Protein AF-0000000080938744 (afdb_homodimer)

Sequence (476 aa):
MDAPEHRPKSSVIVAEGIPLVDLSPINYQIEDSIPVSCIQGLVKEIGSACKEWGFFQVINHKVPLDKRQRIEEAARNYFTHNTSNIRLNHYPPCPYPHLALGLGHHKDTGVLTVLAQDEVGGLEVRRKSDGEWIRVKPIFNSFIINVGDMIQVWSNDAYESVEHRVVVNSERDRFSIPFFLKPALYTDVMPFEELLGDENPPKYRSLNWGKFRTARMRSNFAKSNVENLQIYHFKFPKMDAPEHRPKSSVIVAEGIPLVDLSPINYQIEDSIPVSCIQGLVKEIGSACKEWGFFQVINHKVPLDKRQRIEEAARNYFTHNTSNIRLNHYPPCPYPHLALGLGHHKDTGVLTVLAQDEVGGLEVRRKSDGEWIRVKPIFNSFIINVGDMIQVWSNDAYESVEHRVVVNSERDRFSIPFFLKPALYTDVMPFEELLGDENPPKYRSLNWGKFRTARMRSNFAKSNVENLQIYHFKFPK

pLDDT: mean 83.53, std 17.15, range [20.97, 98.06]

Foldseek 3Di:
DPDDPPDPPPPPPPPPPAAEAEPCLPQVDDVVDRPPVVVVVRVVSVVVNCVPPVDHHYPPPPPDPVVVVVVVVVCVVPDPQFPKDKDKDKADADQDQVPFFSWDKDWAAFAKKKKDWDQQFFKWWQDDPPRDTDTDHDDPPDIDMFGHDLNCFQQLNPDDTTIMTGTHHNHDMIIMMMIGHHGHQADKGHHDPVNDDPVRHTFFDIDGRNVLVVQQVVVVPDPDPDDRRDRNVGTDDD/DPDDPPDPPPPPPPPPPAAEAEPCLPQVDDVVDRPPVVVVVRVVSVVVNCVPPVDHHYPPPPPDPVVVVVVVVVCVVVDPQFPKDKDKDKADADQDQVPFFSWDKDWAAFAKKKKDWDQPFFKWWQDDPPRDTDTDHDDPPDIDMFGHPLNCFQQLNPDDTTIMTGTHHNHDMIIMMMIGHHGHQADKGHHDPVNDDPVRHTFFDIDGRNVLVVQQVVVVPDPDPDDRDDRNVGTDDD

Nearest PDB structures (foldseek):
  6tto-assembly1_A  TM=7.230E-01  e=5.290E-15  Datura metel
  7ekd-assembly1_A  TM=7.347E-01  e=8.996E-15  Oryza sativa Japonica Group
  4xae-assembly2_B  TM=6.138E-01  e=4.432E-15  Arabidopsis thaliana
  8cv8-assembly1_A  TM=5.842E-01  e=3.713E-15  Atropa belladonna
  4xae-assembly1_A  TM=6.213E-01  e=1.722E-14  Arabidopsis thaliana

InterPro domains:
  IPR005123 Oxoglutarate/iron-dependent dioxygenase domain [PS51471] (80-183)
  IPR026992 Non-haem dioxygenase, N-terminal domain [PF14226] (18-80)
  IPR027443 Isopenicillin N synthase-like superfamily [G3DSA:2.60.120.330] (1-80)
  IPR027443 Isopenicillin N synthase-like superfamily [G3DSA:2.60.120.330] (81-234)
  IPR044861 Isopenicillin N synthase-like, Fe(2+) 2OG dioxygenase domain [PF03171] (84-183)

Structure (mmCIF, N/CA/C/O backbone):
data_AF-0000000080938744-model_v1
#
loop_
_entity.id
_entity.type
_entity.pdbx_description
1 polymer 'Fe2OG dioxygenase domain-containing protein'
#
loop_
_atom_site.group_PDB
_atom_site.id
_atom_site.type_symbol
_atom_site.label_atom_id
_atom_site.label_alt_id
_atom_site.label_comp_id
_atom_site.label_asym_id
_atom_site.label_entity_id
_atom_site.label_seq_id
_atom_site.pdbx_PDB_ins_code
_atom_site.Cartn_x
_atom_site.Cartn_y
_atom_site.Cartn_z
_atom_site.occupancy
_atom_site.B_iso_or_equiv
_atom_site.auth_seq_id
_atom_site.auth_comp_id
_atom_site.auth_asym_id
_atom_site.auth_atom_id
_atom_site.pdbx_PDB_model_num
ATOM 1 N N . MET A 1 1 ? -16.391 -15.242 23.062 1 21.06 1 MET A N 1
ATOM 2 C CA . MET A 1 1 ? -17.594 -15.062 22.281 1 21.06 1 MET A CA 1
ATOM 3 C C . MET A 1 1 ? -17.594 -13.703 21.578 1 21.06 1 MET A C 1
ATOM 5 O O . MET A 1 1 ? -18.047 -12.711 22.156 1 21.06 1 MET A O 1
ATOM 9 N N . ASP A 1 2 ? -16.516 -13.305 20.938 1 23.27 2 ASP A N 1
ATOM 10 C CA . ASP A 1 2 ? -16.125 -11.953 20.562 1 23.27 2 ASP A CA 1
ATOM 11 C C . ASP A 1 2 ? -17.094 -11.367 19.547 1 23.27 2 ASP A C 1
ATOM 13 O O . ASP A 1 2 ? -17.5 -12.055 18.594 1 23.27 2 ASP A O 1
ATOM 17 N N . ALA A 1 3 ? -17.906 -10.367 19.906 1 29.78 3 ALA A N 1
ATOM 18 C CA . ALA A 1 3 ? -19.094 -9.727 19.328 1 29.78 3 ALA A CA 1
ATOM 19 C C . ALA A 1 3 ? -18.844 -9.344 17.875 1 29.78 3 ALA A C 1
ATOM 21 O O . ALA A 1 3 ? -17.766 -8.844 17.531 1 29.78 3 ALA A O 1
ATOM 22 N N . PRO A 1 4 ? -19.766 -9.82 16.969 1 33.78 4 PRO A N 1
ATOM 23 C CA . PRO A 1 4 ? -19.812 -9.547 15.523 1 33.78 4 PRO A CA 1
ATOM 24 C C . PRO A 1 4 ? -19.688 -8.062 15.195 1 33.78 4 PRO A C 1
ATOM 26 O O . PRO A 1 4 ? -20.406 -7.242 15.758 1 33.78 4 PRO A O 1
ATOM 29 N N . GLU A 1 5 ? -18.625 -7.496 15.25 1 36.03 5 GLU A N 1
ATOM 30 C CA . GLU A 1 5 ? -18.672 -6.094 14.859 1 36.03 5 GLU A CA 1
ATOM 31 C C . GLU A 1 5 ? -19.656 -5.871 13.711 1 36.03 5 GLU A C 1
ATOM 33 O O . GLU A 1 5 ? -19.5 -6.465 12.641 1 36.03 5 GLU A O 1
ATOM 38 N N . HIS A 1 6 ? -21.016 -5.809 14.039 1 34.16 6 HIS A N 1
ATOM 39 C CA . HIS A 1 6 ? -22.188 -5.539 13.219 1 34.16 6 HIS A CA 1
ATOM 40 C C . HIS A 1 6 ? -21.891 -4.469 12.172 1 34.16 6 HIS A C 1
ATOM 42 O O . HIS A 1 6 ? -20.969 -3.672 12.336 1 34.16 6 HIS A O 1
ATOM 48 N N . ARG A 1 7 ? -22.594 -4.57 10.977 1 40.66 7 ARG A N 1
ATOM 49 C CA . ARG A 1 7 ? -22.688 -3.457 10.039 1 40.66 7 ARG A CA 1
ATOM 50 C C . ARG A 1 7 ? -22.844 -2.131 10.773 1 40.66 7 ARG A C 1
ATOM 52 O O . ARG A 1 7 ? -23.672 -2.002 11.672 1 40.66 7 ARG A O 1
ATOM 59 N N . PRO A 1 8 ? -21.797 -1.317 10.773 1 42.25 8 PRO A N 1
ATOM 60 C CA . PRO A 1 8 ? -22.125 -0.069 11.469 1 42.25 8 PRO A CA 1
ATOM 61 C C . PRO A 1 8 ? -23.578 0.345 11.281 1 42.25 8 PRO A C 1
ATOM 63 O O . PRO A 1 8 ? -24.172 0.053 10.242 1 42.25 8 PRO A O 1
ATOM 66 N N . LYS A 1 9 ? -24.469 0.345 12.25 1 39.38 9 LYS A N 1
ATOM 67 C CA . LYS A 1 9 ? -25.797 0.918 12.219 1 39.38 9 LYS A CA 1
ATOM 68 C C . LYS A 1 9 ? -25.875 2.113 11.273 1 39.38 9 LYS A C 1
ATOM 70 O O . LYS A 1 9 ? -24.859 2.791 11.047 1 39.38 9 LYS A O 1
ATOM 75 N N . SER A 1 10 ? -27.031 2.234 10.383 1 39.25 10 SER A N 1
ATOM 76 C CA . SER A 1 10 ? -27.547 3.18 9.406 1 39.25 10 SER A CA 1
ATOM 77 C C . SER A 1 10 ? -27.234 4.617 9.797 1 39.25 10 SER A C 1
ATOM 79 O O . SER A 1 10 ? -27.5 5.551 9.031 1 39.25 10 SER A O 1
ATOM 81 N N . SER A 1 11 ? -27.125 4.902 11.102 1 40.38 11 SER A N 1
ATOM 82 C CA . SER A 1 11 ? -27.266 6.348 11.25 1 40.38 11 SER A CA 1
ATOM 83 C C . SER A 1 11 ? -25.969 7.062 10.906 1 40.38 11 SER A C 1
ATOM 85 O O . SER A 1 11 ? -25.203 7.441 11.805 1 40.38 11 SER A O 1
ATOM 87 N N . VAL A 1 12 ? -25.219 6.539 9.961 1 47.81 12 VAL A N 1
ATOM 88 C CA . VAL A 1 12 ? -24.094 7.359 9.523 1 47.81 12 VAL A CA 1
ATOM 89 C C . VAL A 1 12 ? -24.578 8.781 9.242 1 47.81 12 VAL A C 1
ATOM 91 O O . VAL A 1 12 ? -25.453 9 8.398 1 47.81 12 VAL A O 1
ATOM 94 N N . ILE A 1 13 ? -24.516 9.633 10.227 1 49.62 13 ILE A N 1
ATOM 95 C CA . ILE A 1 13 ? -24.75 11.062 10.023 1 49.62 13 ILE A CA 1
ATOM 96 C C . ILE A 1 13 ? -23.891 11.562 8.859 1 49.62 13 ILE A C 1
ATOM 98 O O . ILE A 1 13 ? -22.688 11.328 8.828 1 49.62 13 ILE A O 1
ATOM 102 N N . VAL A 1 14 ? -24.344 11.641 7.738 1 48.62 14 VAL A N 1
ATOM 103 C CA . VAL A 1 14 ? -23.797 12.297 6.555 1 48.62 14 VAL A CA 1
ATOM 104 C C . VAL A 1 14 ? -23.203 13.656 6.941 1 48.62 14 VAL A C 1
ATOM 106 O O . VAL A 1 14 ? -23.891 14.469 7.574 1 48.62 14 VAL A O 1
ATOM 109 N N . ALA A 1 15 ? -21.938 14 6.398 1 58.47 15 ALA A N 1
ATOM 110 C CA . ALA A 1 15 ? -20.984 15.047 6.031 1 58.47 15 ALA A CA 1
ATOM 111 C C . ALA A 1 15 ? -21.125 16.25 6.957 1 58.47 15 ALA A C 1
ATOM 113 O O . ALA A 1 15 ? -21.094 17.406 6.504 1 58.47 15 ALA A O 1
ATOM 114 N N . GLU A 1 16 ? -21.609 16.141 8.117 1 66.31 16 GLU A N 1
ATOM 115 C CA . GLU A 1 16 ? -21.75 17.312 8.977 1 66.31 16 GLU A CA 1
ATOM 116 C C . GLU A 1 16 ? -20.391 17.719 9.555 1 66.31 16 GLU A C 1
ATOM 118 O O . GLU A 1 16 ? -19.719 16.922 10.211 1 66.31 16 GLU A O 1
ATOM 123 N N . GLY A 1 17 ? -19.812 18.938 8.969 1 85.56 17 GLY A N 1
ATOM 124 C CA . GLY A 1 17 ? -18.844 19.719 9.719 1 85.56 17 GLY A CA 1
ATOM 125 C C . GLY A 1 17 ? -17.422 19.516 9.242 1 85.56 17 GLY A C 1
ATOM 126 O O . GLY A 1 17 ? -16.5 20.188 9.719 1 85.56 17 GLY A O 1
ATOM 127 N N . ILE A 1 18 ? -17.234 18.531 8.203 1 93.38 18 ILE A N 1
ATOM 128 C CA . ILE A 1 18 ? -15.875 18.375 7.703 1 93.38 18 ILE A CA 1
ATOM 129 C C . ILE A 1 18 ? -15.461 19.656 6.961 1 93.38 18 ILE A C 1
ATOM 131 O O . ILE A 1 18 ? -16.156 20.109 6.051 1 93.38 18 ILE A O 1
ATOM 135 N N . PRO A 1 19 ? -14.344 20.125 7.324 1 95.81 19 PRO A N 1
ATOM 136 C CA . PRO A 1 19 ? -13.938 21.391 6.711 1 95.81 19 PRO A CA 1
ATOM 137 C C . PRO A 1 19 ? -13.641 21.25 5.219 1 95.81 19 PRO A C 1
ATOM 139 O O . PRO A 1 19 ? -13.086 20.234 4.789 1 95.81 19 PRO A O 1
ATOM 142 N N . LEU A 1 20 ? -14.102 22.188 4.492 1 96.38 20 LEU A N 1
ATOM 143 C CA . LEU A 1 20 ? -13.75 22.391 3.09 1 96.38 20 LEU A CA 1
ATOM 144 C C . LEU A 1 20 ? -12.898 23.641 2.918 1 96.38 20 LEU A C 1
ATOM 146 O O . LEU A 1 20 ? -13.375 24.75 3.141 1 96.38 20 LEU A O 1
ATOM 150 N N . VAL A 1 21 ? -11.672 23.5 2.543 1 96.56 21 VAL A N 1
ATOM 151 C CA . VAL A 1 21 ? -10.727 24.609 2.451 1 96.56 21 VAL A CA 1
ATOM 152 C C . VAL A 1 21 ? -10.547 25.016 0.991 1 96.56 21 VAL A C 1
ATOM 154 O O . VAL A 1 21 ? -10.328 24.156 0.126 1 96.56 21 VAL A O 1
ATOM 157 N N . ASP A 1 22 ? -10.648 26.266 0.728 1 95.44 22 ASP A N 1
ATOM 158 C CA . ASP A 1 22 ? -10.445 26.828 -0.6 1 95.44 22 ASP A CA 1
ATOM 159 C C . ASP A 1 22 ? -9.016 27.344 -0.76 1 95.44 22 ASP A C 1
ATOM 161 O O . ASP A 1 22 ? -8.617 28.297 -0.095 1 95.44 22 ASP A O 1
ATOM 165 N N . LEU A 1 23 ? -8.258 26.781 -1.679 1 94.38 23 LEU A N 1
ATOM 166 C CA . LEU A 1 23 ? -6.855 27.141 -1.84 1 94.38 23 LEU A CA 1
ATOM 167 C C . LEU A 1 23 ? -6.703 28.281 -2.846 1 94.38 23 LEU A C 1
ATOM 169 O O . LEU A 1 23 ? -5.582 28.672 -3.178 1 94.38 23 LEU A O 1
ATOM 173 N N . SER A 1 24 ? -7.691 28.906 -3.344 1 90.62 24 SER A N 1
ATOM 174 C CA . SER A 1 24 ? -7.664 29.969 -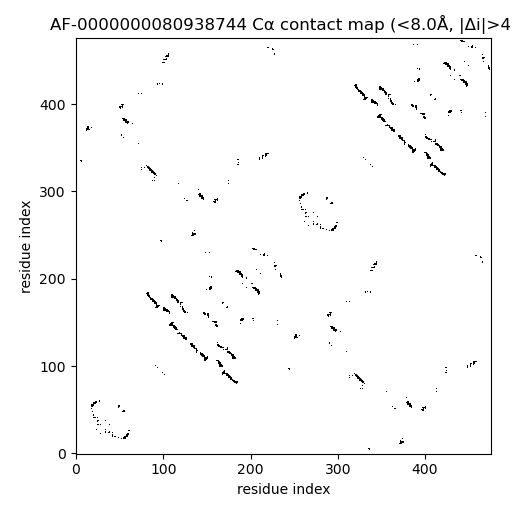4.348 1 90.62 24 SER A CA 1
ATOM 175 C C . SER A 1 24 ? -6.766 31.125 -3.914 1 90.62 24 SER A C 1
ATOM 177 O O . SER A 1 24 ? -6.078 31.719 -4.742 1 90.62 24 SER A O 1
ATOM 179 N N . PRO A 1 25 ? -6.754 31.438 -2.592 1 86.88 25 PRO A N 1
ATOM 180 C CA . PRO A 1 25 ? -5.922 32.562 -2.188 1 86.88 25 PRO A CA 1
ATOM 181 C C . PRO A 1 25 ? -4.438 32.344 -2.469 1 86.88 25 PRO A C 1
ATOM 183 O O . PRO A 1 25 ? -3.689 33.312 -2.643 1 86.88 25 PRO A O 1
ATOM 186 N N . ILE A 1 26 ? -3.996 31.109 -2.615 1 86.56 26 ILE A N 1
ATOM 187 C CA . ILE A 1 26 ? -2.568 30.875 -2.814 1 86.56 26 ILE A CA 1
ATOM 188 C C . ILE A 1 26 ? -2.318 30.391 -4.242 1 86.56 26 ILE A C 1
ATOM 190 O O . ILE A 1 26 ? -1.188 30.438 -4.73 1 86.56 26 ILE A O 1
ATOM 194 N N . ASN A 1 27 ? -3.246 29.891 -4.922 1 85.06 27 ASN A N 1
ATOM 195 C CA . ASN A 1 27 ? -3.018 29.281 -6.223 1 85.06 27 ASN A CA 1
ATOM 196 C C . ASN A 1 27 ? -3.41 30.203 -7.367 1 85.06 27 ASN A C 1
ATOM 198 O O . ASN A 1 27 ? -2.951 30.047 -8.5 1 85.06 27 ASN A O 1
ATOM 202 N N . TYR A 1 28 ? -4.254 31.094 -7.238 1 74.12 28 TYR A N 1
ATOM 203 C CA . TYR A 1 28 ? -4.734 31.875 -8.367 1 74.12 28 TYR A CA 1
ATOM 204 C C . TYR A 1 28 ? -4.477 33.375 -8.156 1 74.12 28 TYR A C 1
ATOM 206 O O . TYR A 1 28 ? -4.949 34.219 -8.93 1 74.12 28 TYR A O 1
ATOM 214 N N . GLN A 1 29 ? -3.842 33.656 -7.051 1 66.94 29 GLN A N 1
ATOM 215 C CA . GLN A 1 29 ? -3.543 35.094 -6.918 1 66.94 29 GLN A CA 1
ATOM 216 C C . GLN A 1 29 ? -2.182 35.406 -7.52 1 66.94 29 GLN A C 1
ATOM 218 O O . GLN A 1 29 ? -1.308 34.562 -7.609 1 66.94 29 GLN A O 1
ATOM 223 N N . ILE A 1 30 ? -2.148 36.438 -8.266 1 61.72 30 ILE A N 1
ATOM 224 C CA . ILE A 1 30 ? -0.925 36.969 -8.859 1 61.72 30 ILE A CA 1
ATOM 225 C C . ILE A 1 30 ? 0.143 37.125 -7.777 1 61.72 30 ILE A C 1
ATOM 227 O O . ILE A 1 30 ? -0.128 37.656 -6.695 1 61.72 30 ILE A O 1
ATOM 231 N N . GLU A 1 31 ? 1.217 36.188 -7.871 1 60.75 31 GLU A N 1
ATOM 232 C CA . GLU A 1 31 ? 2.328 36.062 -6.93 1 60.75 31 GLU A CA 1
ATOM 233 C C . GLU A 1 31 ? 2.566 37.375 -6.176 1 60.75 31 GLU A C 1
ATOM 235 O O . GLU A 1 31 ? 2.746 37.344 -4.953 1 60.75 31 GLU A O 1
ATOM 240 N N . ASP A 1 32 ? 2.643 38.406 -6.879 1 60.41 32 ASP A N 1
ATOM 241 C CA . ASP A 1 32 ? 3.123 39.656 -6.305 1 60.41 32 ASP A CA 1
ATOM 242 C C . ASP A 1 32 ? 2.037 40.312 -5.469 1 60.41 32 ASP A C 1
ATOM 244 O O . ASP A 1 32 ? 2.301 41.312 -4.777 1 60.41 32 ASP A O 1
ATOM 248 N N . SER A 1 33 ? 0.861 39.781 -5.531 1 64.5 33 SER A N 1
ATOM 249 C CA . SER A 1 33 ? -0.155 40.625 -4.934 1 64.5 33 SER A CA 1
ATOM 250 C C . SER A 1 33 ? -1.014 39.875 -3.936 1 64.5 33 SER A C 1
ATOM 252 O O . SER A 1 33 ? -2.154 40.25 -3.666 1 64.5 33 SER A O 1
ATOM 254 N N . ILE A 1 34 ? -0.439 38.781 -3.363 1 69.25 34 ILE A N 1
ATOM 255 C CA . ILE A 1 34 ? -1.329 38.094 -2.416 1 69.25 34 ILE A CA 1
ATOM 256 C C . ILE A 1 34 ? -1.275 38.812 -1.068 1 69.25 34 ILE A C 1
ATOM 258 O O . ILE A 1 34 ? -0.211 38.906 -0.453 1 69.25 34 ILE A O 1
ATOM 262 N N . PRO A 1 35 ? -2.385 39.469 -0.707 1 77.06 35 PRO A N 1
ATOM 263 C CA . PRO A 1 35 ? -2.371 40.062 0.627 1 77.06 35 PRO A CA 1
ATOM 264 C C . PRO A 1 35 ? -2.004 39.062 1.724 1 77.06 35 PRO A C 1
ATOM 266 O O . PRO A 1 35 ? -2.48 37.938 1.714 1 77.06 35 PRO A O 1
ATOM 269 N N . VAL A 1 36 ? -1.143 39.406 2.471 1 80.56 36 VAL A N 1
ATOM 270 C CA . VAL A 1 36 ? -0.646 38.625 3.586 1 80.56 36 VAL A CA 1
ATOM 271 C C . VAL A 1 36 ? -1.816 38.156 4.457 1 80.56 36 VAL A C 1
ATOM 273 O O . VAL A 1 36 ? -1.812 37.062 4.984 1 80.56 36 VAL A O 1
ATOM 276 N N . SER A 1 37 ? -2.779 38.969 4.539 1 80.62 37 SER A N 1
ATOM 277 C CA . SER A 1 37 ? -3.932 38.656 5.379 1 80.62 37 SER A CA 1
ATOM 278 C C . SER A 1 37 ? -4.691 37.469 4.848 1 80.62 37 SER A C 1
ATOM 280 O O . SER A 1 37 ? -5.191 36.625 5.625 1 80.62 37 SER A O 1
ATOM 282 N N . CYS A 1 38 ? -4.754 37.375 3.555 1 80.81 38 CYS A N 1
ATOM 283 C CA . CYS A 1 38 ? -5.449 36.25 2.949 1 80.81 38 CYS A CA 1
ATOM 284 C C . CYS A 1 38 ? -4.715 34.938 3.236 1 80.81 38 CYS A C 1
ATOM 286 O O . CYS A 1 38 ? -5.344 33.906 3.531 1 80.81 38 CYS A O 1
ATOM 288 N N . ILE A 1 39 ? -3.529 35 3.25 1 86.94 39 ILE A N 1
ATOM 289 C CA . ILE A 1 39 ? -2.719 33.844 3.506 1 86.94 39 ILE A CA 1
ATOM 290 C C . ILE A 1 39 ? -2.842 33.438 4.973 1 86.94 39 ILE A C 1
ATOM 292 O O . ILE A 1 39 ? -2.969 32.25 5.289 1 86.94 39 ILE A O 1
ATOM 296 N N . GLN A 1 40 ? -2.854 34.406 5.801 1 90.31 40 GLN A N 1
ATOM 297 C CA . GLN A 1 40 ? -2.961 34.125 7.23 1 90.31 40 GLN A CA 1
ATOM 298 C C . GLN A 1 40 ? -4.301 33.5 7.57 1 90.31 40 GLN A C 1
ATOM 300 O O . GLN A 1 40 ? -4.359 32.562 8.398 1 90.31 40 GLN A O 1
ATOM 305 N N . GLY A 1 41 ? -5.348 34 6.945 1 92 41 GLY A N 1
ATOM 306 C CA . GLY A 1 41 ? -6.652 33.375 7.141 1 92 41 GLY A CA 1
ATOM 307 C C . GLY A 1 41 ? -6.703 31.938 6.699 1 92 41 GLY A C 1
ATOM 308 O O . GLY A 1 41 ? -7.262 31.094 7.398 1 92 41 GLY A O 1
ATOM 309 N N . LEU A 1 42 ? -6.09 31.703 5.594 1 93 42 LEU A N 1
ATOM 310 C CA . LEU A 1 42 ? -6.051 30.359 5.059 1 93 42 LEU A CA 1
ATOM 311 C C . LEU A 1 42 ? -5.254 29.438 5.977 1 93 42 LEU A C 1
ATOM 313 O O . LEU A 1 42 ? -5.684 28.312 6.258 1 93 42 LEU A O 1
ATOM 317 N N . VAL A 1 43 ? -4.148 29.891 6.422 1 93.81 43 VAL A N 1
ATOM 318 C CA . VAL A 1 43 ? -3.293 29.109 7.32 1 93.81 43 VAL A CA 1
ATOM 319 C C . VAL A 1 43 ? -4.055 28.781 8.594 1 93.81 43 VAL A C 1
ATOM 321 O O . VAL A 1 43 ? -3.986 27.656 9.094 1 93.81 43 VAL A O 1
ATOM 324 N N . LYS A 1 44 ? -4.746 29.766 9.078 1 95.5 44 LYS A N 1
ATOM 325 C CA . LYS A 1 44 ? -5.543 29.547 10.289 1 95.5 44 LYS A CA 1
ATOM 326 C C . LYS A 1 44 ? -6.645 28.516 10.047 1 95.5 44 LYS A C 1
ATOM 328 O O . LYS A 1 44 ? -6.91 27.672 10.898 1 95.5 44 LYS A O 1
ATOM 333 N N . GLU A 1 45 ? -7.238 28.609 8.93 1 95.88 45 GLU A N 1
ATOM 334 C CA . GLU A 1 45 ? -8.297 27.672 8.57 1 95.88 45 GLU A CA 1
ATOM 335 C C . GLU A 1 45 ? -7.758 26.25 8.5 1 95.88 45 GLU A C 1
ATOM 337 O O . GLU A 1 45 ? -8.367 25.328 9.047 1 95.88 45 GLU A O 1
ATOM 342 N N . ILE A 1 46 ? -6.664 26.078 7.871 1 96.38 46 ILE A N 1
ATOM 343 C CA . ILE A 1 46 ? -6.027 24.766 7.75 1 96.38 46 ILE A CA 1
ATOM 344 C C . ILE A 1 46 ? -5.617 24.266 9.133 1 96.38 46 ILE A C 1
ATOM 346 O O . ILE A 1 46 ? -5.848 23.094 9.461 1 96.38 46 ILE A O 1
ATOM 350 N N . GLY A 1 47 ? -5.02 25.141 9.891 1 96.81 47 GLY A N 1
ATOM 351 C CA . GLY A 1 47 ? -4.652 24.797 11.258 1 96.81 47 GLY A CA 1
ATOM 352 C C . GLY A 1 47 ? -5.824 24.297 12.078 1 96.81 47 GLY A C 1
ATOM 353 O O . GLY A 1 47 ? -5.715 23.297 12.797 1 96.81 47 GLY A O 1
ATOM 354 N N . SER A 1 48 ? -6.918 25 11.992 1 96.5 48 SER A N 1
ATOM 355 C CA . SER A 1 48 ? -8.117 24.625 12.727 1 96.5 48 SER A CA 1
ATOM 356 C C . SER A 1 48 ? -8.648 23.266 12.25 1 96.5 48 SER A C 1
ATOM 358 O O . SER A 1 48 ? -9.062 22.438 13.062 1 96.5 48 SER A O 1
ATOM 360 N N . ALA A 1 49 ? -8.664 23.062 10.961 1 96.31 49 ALA A N 1
ATOM 361 C CA . ALA A 1 49 ? -9.109 21.797 10.406 1 96.31 49 ALA A CA 1
ATOM 362 C C . ALA A 1 49 ? -8.242 20.641 10.906 1 96.31 49 ALA A C 1
ATOM 364 O O . ALA A 1 49 ? -8.766 19.578 11.273 1 96.31 49 ALA A O 1
ATOM 365 N N . CYS A 1 50 ? -6.945 20.828 10.93 1 96.81 50 CYS A N 1
ATOM 366 C CA . CYS A 1 50 ? -6.02 19.828 11.422 1 96.81 50 CYS A CA 1
ATOM 367 C C . CYS A 1 50 ? -6.262 19.547 12.906 1 96.81 50 CYS A C 1
ATOM 369 O O . CYS A 1 50 ? -6.242 18.391 13.336 1 96.81 50 CYS A O 1
ATOM 371 N N . LYS A 1 51 ? -6.469 20.594 13.609 1 96.19 51 LYS A N 1
ATOM 372 C CA . LYS A 1 51 ? -6.625 20.469 15.055 1 96.19 51 LYS A CA 1
ATOM 373 C C . LYS A 1 51 ? -7.941 19.781 15.406 1 96.19 51 LYS A C 1
ATOM 375 O O . LYS A 1 51 ? -7.973 18.875 16.234 1 96.19 51 LYS A O 1
ATOM 380 N N . GLU A 1 52 ? -8.984 20.156 14.812 1 94.62 52 GLU A N 1
ATOM 381 C CA . GLU A 1 52 ? -10.32 19.719 15.195 1 94.62 52 GLU A CA 1
ATOM 382 C C . GLU A 1 52 ? -10.656 18.359 14.578 1 94.62 52 GLU A C 1
ATOM 384 O O . GLU A 1 52 ? -11.32 17.531 15.211 1 94.62 52 GLU A O 1
ATOM 389 N N . TRP A 1 53 ? -10.156 18.141 13.352 1 94.38 53 TRP A N 1
ATOM 390 C CA . TRP A 1 53 ? -10.586 16.953 12.625 1 94.38 53 TRP A CA 1
ATOM 391 C C . TRP A 1 53 ? -9.391 16.078 12.273 1 94.38 53 TRP A C 1
ATOM 393 O O . TRP A 1 53 ? -9.5 14.844 12.258 1 94.38 53 TRP A O 1
ATOM 403 N N . GLY A 1 54 ? -8.258 16.656 12.039 1 96.44 54 GLY A N 1
ATOM 404 C CA . GLY A 1 54 ? -7.18 15.922 11.398 1 96.44 54 GLY A CA 1
ATOM 405 C C . GLY A 1 54 ? -7.516 15.469 9.992 1 96.44 54 GLY A C 1
ATOM 406 O O . GLY A 1 54 ? -6.918 14.516 9.477 1 96.44 54 GLY A O 1
ATOM 407 N N . PHE A 1 55 ? -8.453 16.141 9.422 1 96.69 55 PHE A N 1
ATOM 408 C CA . PHE A 1 55 ? -9.078 15.734 8.172 1 96.69 55 PHE A CA 1
ATOM 409 C C . PHE A 1 55 ? -9.82 16.891 7.527 1 96.69 55 PHE A C 1
ATOM 411 O O . PHE A 1 55 ? -10.57 17.609 8.203 1 96.69 55 PHE A O 1
ATOM 418 N N . PHE A 1 56 ? -9.633 17.125 6.227 1 97.38 56 PHE A N 1
ATOM 419 C CA . PHE A 1 56 ? -10.398 18.141 5.512 1 97.38 56 PHE A CA 1
ATOM 420 C C . PHE A 1 56 ? -10.32 17.922 4.008 1 97.38 56 PHE A C 1
ATOM 422 O O . PHE A 1 56 ? -9.516 17.109 3.535 1 97.38 56 PHE A O 1
ATOM 429 N N . GLN A 1 57 ? -11.148 18.594 3.297 1 97.44 57 GLN A N 1
ATOM 430 C CA . GLN A 1 57 ? -11.133 18.578 1.838 1 97.44 57 GLN A CA 1
ATOM 431 C C . GLN A 1 57 ? -10.648 19.906 1.279 1 97.44 57 GLN A C 1
ATOM 433 O O . GLN A 1 57 ? -10.805 20.953 1.92 1 97.44 57 GLN A O 1
ATOM 438 N N . VAL A 1 58 ? -10.008 19.891 0.135 1 97.5 58 VAL A N 1
ATOM 439 C CA . VAL A 1 58 ? -9.492 21.109 -0.465 1 97.5 58 VAL A CA 1
ATOM 440 C C . VAL A 1 58 ? -9.992 21.234 -1.903 1 97.5 58 VAL A C 1
ATOM 442 O O . VAL A 1 58 ? -10.07 20.234 -2.625 1 97.5 58 VAL A O 1
ATOM 445 N N . ILE A 1 59 ? -10.344 22.406 -2.273 1 96.56 59 ILE A N 1
ATOM 446 C CA . ILE A 1 59 ? -10.719 22.719 -3.646 1 96.56 59 ILE A CA 1
ATOM 447 C C . ILE A 1 59 ? -9.797 23.812 -4.195 1 96.56 59 ILE A C 1
ATOM 449 O O . ILE A 1 59 ? -9.008 24.391 -3.449 1 96.56 59 ILE A O 1
ATOM 453 N N . ASN A 1 60 ? -9.852 23.984 -5.496 1 95.38 60 ASN A N 1
ATOM 454 C CA . ASN A 1 60 ? -9.039 24.969 -6.207 1 95.38 60 ASN A CA 1
ATOM 455 C C . ASN A 1 60 ? -7.551 24.703 -6.016 1 95.38 60 ASN A C 1
ATOM 457 O O . ASN A 1 60 ? -6.789 25.625 -5.727 1 95.38 60 ASN A O 1
ATOM 461 N N . HIS A 1 61 ? -7.145 23.453 -6.102 1 94.81 61 HIS A N 1
ATOM 462 C CA . HIS A 1 61 ? -5.781 22.984 -5.875 1 94.81 61 HIS A CA 1
ATOM 463 C C . HIS A 1 61 ? -4.953 23.062 -7.152 1 94.81 61 HIS A C 1
ATOM 465 O O . HIS A 1 61 ? -3.736 22.859 -7.121 1 94.81 61 HIS A O 1
ATOM 471 N N . LYS A 1 62 ? -5.445 23.25 -8.289 1 92.62 62 LYS A N 1
ATOM 472 C CA . LYS A 1 62 ? -4.82 23.547 -9.578 1 92.62 62 LYS A CA 1
ATOM 473 C C . LYS A 1 62 ? -4.41 22.266 -10.297 1 92.62 62 LYS A C 1
ATOM 475 O O . LYS A 1 62 ? -3.871 22.312 -11.406 1 92.62 62 LYS A O 1
ATOM 480 N N . VAL A 1 63 ? -4.598 21.094 -9.75 1 92.25 63 VAL A N 1
ATOM 481 C CA . VAL A 1 63 ? -4.328 19.859 -10.461 1 92.25 63 VAL A CA 1
ATOM 482 C C . VAL A 1 63 ? -5.312 19.703 -11.617 1 92.25 63 VAL A C 1
ATOM 484 O O . VAL A 1 63 ? -6.527 19.797 -11.43 1 92.25 63 VAL A O 1
ATOM 487 N N . PRO A 1 64 ? -4.762 19.469 -12.805 1 94 64 PRO A N 1
ATOM 488 C CA . PRO A 1 64 ? -5.648 19.391 -13.969 1 94 64 PRO A CA 1
ATOM 489 C C . PRO A 1 64 ? -6.672 18.266 -13.867 1 94 64 PRO A C 1
ATOM 491 O O . PRO A 1 64 ? -6.305 17.109 -13.633 1 94 64 PRO A O 1
ATOM 494 N N . LEU A 1 65 ? -7.84 18.656 -14.07 1 93.56 65 LEU A N 1
ATOM 495 C CA . LEU A 1 65 ? -8.969 17.734 -13.938 1 93.56 65 LEU A CA 1
ATOM 496 C C . LEU A 1 65 ? -8.875 16.609 -14.953 1 93.56 65 LEU A C 1
ATOM 498 O O . LEU A 1 65 ? -9.195 15.461 -14.641 1 93.56 65 LEU A O 1
ATOM 502 N N . ASP A 1 66 ? -8.453 16.859 -16.094 1 94 66 ASP A N 1
ATOM 503 C CA . ASP A 1 66 ? -8.406 15.883 -17.172 1 94 66 ASP A CA 1
ATOM 504 C C . ASP A 1 66 ? -7.465 14.734 -16.828 1 94 66 ASP A C 1
ATOM 506 O O . ASP A 1 66 ? -7.711 13.586 -17.203 1 94 66 ASP A O 1
ATOM 510 N N . LYS A 1 67 ? -6.363 15.039 -16.203 1 91.5 67 LYS A N 1
ATOM 511 C CA . LYS A 1 67 ? -5.434 13.992 -15.789 1 91.5 67 LYS A CA 1
ATOM 512 C C . LYS A 1 67 ? -6.078 13.047 -14.781 1 91.5 67 LYS A C 1
ATOM 514 O O . LYS A 1 67 ? -5.945 11.828 -14.898 1 91.5 67 LYS A O 1
ATOM 519 N N . ARG A 1 68 ? -6.758 13.625 -13.883 1 90.94 68 ARG A N 1
ATOM 520 C CA . ARG A 1 68 ? -7.453 12.812 -12.891 1 90.94 68 ARG A CA 1
ATOM 521 C C . ARG A 1 68 ? -8.523 11.938 -13.539 1 90.94 68 ARG A C 1
ATOM 523 O O . ARG A 1 68 ? -8.633 10.758 -13.219 1 90.94 68 ARG A O 1
ATOM 530 N N . GLN A 1 69 ? -9.25 12.469 -14.344 1 91.44 69 GLN A N 1
ATOM 531 C CA . GLN A 1 69 ? -10.328 11.742 -15.008 1 91.44 69 GLN A CA 1
ATOM 532 C C . GLN A 1 69 ? -9.773 10.602 -15.859 1 91.44 69 GLN A C 1
ATOM 534 O O . GLN A 1 69 ? -10.359 9.516 -15.906 1 91.44 69 GLN A O 1
ATOM 539 N N . ARG A 1 70 ? -8.688 10.805 -16.516 1 91.25 70 ARG A N 1
ATOM 540 C CA . ARG A 1 70 ? -8.078 9.773 -17.344 1 91.25 70 ARG A CA 1
ATOM 541 C C . ARG A 1 70 ? -7.617 8.594 -16.484 1 91.25 70 ARG A C 1
ATOM 543 O O . ARG A 1 70 ? -7.789 7.434 -16.875 1 91.25 70 ARG A O 1
ATOM 550 N N . ILE A 1 71 ? -7.016 8.898 -15.391 1 90.5 71 ILE A N 1
ATOM 551 C CA . ILE A 1 71 ? -6.559 7.836 -14.5 1 90.5 71 ILE A CA 1
ATOM 552 C C . ILE A 1 71 ? -7.758 7.031 -13.992 1 90.5 71 ILE A C 1
ATOM 554 O O . ILE A 1 71 ? -7.723 5.797 -13.984 1 90.5 71 ILE A O 1
ATOM 558 N N . GLU A 1 72 ? -8.75 7.766 -13.625 1 87.44 72 GLU A N 1
ATOM 559 C CA . GLU A 1 72 ? -9.961 7.105 -13.125 1 87.44 72 GLU A CA 1
ATOM 560 C C . GLU A 1 72 ? -10.578 6.215 -14.195 1 87.44 72 GLU A C 1
ATOM 562 O O . GLU A 1 72 ? -11 5.094 -13.914 1 87.44 72 GLU A O 1
ATOM 567 N N . GLU A 1 73 ? -10.625 6.695 -15.344 1 87.94 73 GLU A N 1
ATOM 568 C CA . GLU A 1 73 ? -11.18 5.922 -16.453 1 87.94 73 GLU A CA 1
ATOM 569 C C . GLU A 1 73 ? -10.344 4.672 -16.719 1 87.94 73 GLU A C 1
ATOM 571 O O . GLU A 1 73 ? -10.891 3.59 -16.938 1 87.94 73 GLU A O 1
ATOM 576 N N . ALA A 1 74 ? -9.078 4.855 -16.797 1 86.62 74 ALA A N 1
ATOM 577 C CA . ALA A 1 74 ? -8.188 3.717 -17 1 86.62 74 ALA A CA 1
ATOM 578 C C . ALA A 1 74 ? -8.383 2.67 -15.898 1 86.62 74 ALA A C 1
ATOM 580 O O . ALA A 1 74 ? -8.43 1.471 -16.188 1 86.62 74 ALA A O 1
ATOM 581 N N . ALA A 1 75 ? -8.477 3.117 -14.695 1 84.38 75 ALA A N 1
ATOM 582 C CA . ALA A 1 75 ? -8.664 2.223 -13.555 1 84.38 75 ALA A CA 1
ATOM 583 C C . ALA A 1 75 ? -9.961 1.437 -13.68 1 84.38 75 ALA A C 1
ATOM 585 O O . ALA A 1 75 ? -9.992 0.228 -13.43 1 84.38 75 ALA A O 1
ATOM 586 N N . ARG A 1 76 ? -10.977 2.092 -14.047 1 81.69 76 ARG A N 1
ATOM 587 C CA . ARG A 1 76 ? -12.281 1.458 -14.195 1 81.69 76 ARG A CA 1
ATOM 588 C C . ARG A 1 76 ? -12.242 0.355 -15.242 1 81.69 76 ARG A C 1
ATOM 590 O O . ARG A 1 76 ? -12.914 -0.668 -15.102 1 81.69 76 ARG A O 1
ATOM 597 N N . ASN A 1 77 ? -11.516 0.59 -16.219 1 82 77 ASN A N 1
ATOM 598 C CA . ASN A 1 77 ? -11.422 -0.38 -17.312 1 82 77 ASN A CA 1
ATOM 599 C C . ASN A 1 77 ? -10.531 -1.562 -16.938 1 82 77 ASN A C 1
ATOM 601 O O . ASN A 1 77 ? -10.688 -2.658 -17.469 1 82 77 ASN A O 1
ATOM 605 N N . TYR A 1 78 ? -9.734 -1.287 -16.062 1 81.38 78 TYR A N 1
ATOM 606 C CA . TYR A 1 78 ? -8.719 -2.293 -15.766 1 81.38 78 TYR A CA 1
ATOM 607 C C . TYR A 1 78 ? -9.148 -3.166 -14.594 1 81.38 78 TYR A C 1
ATOM 609 O O . TYR A 1 78 ? -9 -4.391 -14.633 1 81.38 78 TYR A O 1
ATOM 617 N N . PHE A 1 79 ? -9.695 -2.533 -13.547 1 77.69 79 PHE A N 1
ATOM 618 C CA . PHE A 1 79 ? -10.023 -3.271 -12.336 1 77.69 79 PHE A CA 1
ATOM 619 C C . PHE A 1 79 ? -11.484 -3.721 -12.359 1 77.69 79 PHE A C 1
ATOM 621 O O . PHE A 1 79 ? -12.391 -2.902 -12.523 1 77.69 79 PHE A O 1
ATOM 628 N N . THR A 1 80 ? -11.727 -5.008 -12.625 1 75.44 80 THR A N 1
ATOM 629 C CA . THR A 1 80 ? -13.109 -5.473 -12.555 1 75.44 80 THR A CA 1
ATOM 630 C C . THR A 1 80 ? -13.242 -6.613 -11.547 1 75.44 80 THR A C 1
ATOM 632 O O . THR A 1 80 ? -12.438 -7.547 -11.547 1 75.44 80 THR A O 1
ATOM 635 N N . HIS A 1 81 ? -14.078 -6.387 -10.578 1 72.88 81 HIS A N 1
ATOM 636 C CA . HIS A 1 81 ? -14.656 -7.406 -9.711 1 72.88 81 HIS A CA 1
ATOM 637 C C . HIS A 1 81 ? -13.633 -7.918 -8.703 1 72.88 81 HIS A C 1
ATOM 639 O O . HIS A 1 81 ? -13.836 -8.969 -8.094 1 72.88 81 HIS A O 1
ATOM 645 N N . ASN A 1 82 ? -12.539 -7.246 -8.5 1 83.75 82 ASN A N 1
ATOM 646 C CA . ASN A 1 82 ? -11.547 -7.707 -7.531 1 83.75 82 ASN A CA 1
ATOM 647 C C . ASN A 1 82 ? -10.961 -6.547 -6.734 1 83.75 82 ASN A C 1
ATOM 649 O O . ASN A 1 82 ? -11.305 -5.387 -6.977 1 83.75 82 ASN A O 1
ATOM 653 N N . THR A 1 83 ? -10.195 -6.844 -5.715 1 87.69 83 THR A N 1
ATOM 654 C CA . THR A 1 83 ? -9.672 -5.832 -4.809 1 87.69 83 THR A CA 1
ATOM 655 C C . THR A 1 83 ? -8.219 -5.5 -5.152 1 87.69 83 THR A C 1
ATOM 657 O O . THR A 1 83 ? -7.449 -5.082 -4.289 1 87.69 83 THR A O 1
ATOM 660 N N . SER A 1 84 ? -7.871 -5.758 -6.391 1 92 84 SER A N 1
ATOM 661 C CA . SER A 1 84 ? -6.504 -5.535 -6.844 1 92 84 SER A CA 1
ATOM 662 C C . SER A 1 84 ? -6.121 -4.062 -6.742 1 92 84 SER A C 1
ATOM 664 O O . SER A 1 84 ? -6.988 -3.193 -6.691 1 92 84 SER A O 1
ATOM 666 N N . ASN A 1 85 ? -4.84 -3.797 -6.676 1 92.88 85 ASN A N 1
ATOM 667 C CA . ASN A 1 85 ? -4.348 -2.424 -6.621 1 92.88 85 ASN A CA 1
ATOM 668 C C . ASN A 1 85 ? -2.932 -2.314 -7.176 1 92.88 85 ASN A C 1
ATOM 670 O O . ASN A 1 85 ? -2.266 -3.328 -7.398 1 92.88 85 ASN A O 1
ATOM 674 N N . ILE A 1 86 ? -2.529 -1.111 -7.473 1 94.31 86 ILE A N 1
ATOM 675 C CA . ILE A 1 86 ? -1.192 -0.779 -7.953 1 94.31 86 ILE A CA 1
ATOM 676 C C . ILE A 1 86 ? -0.525 0.195 -6.984 1 94.31 86 ILE A C 1
ATOM 678 O O . ILE A 1 86 ? -1.193 1.041 -6.387 1 94.31 86 ILE A O 1
ATOM 682 N N . ARG A 1 87 ? 0.71 0.036 -6.824 1 94.38 87 ARG A N 1
ATOM 683 C CA . ARG A 1 87 ? 1.492 0.995 -6.051 1 94.38 87 ARG A CA 1
ATOM 684 C C . ARG A 1 87 ? 2.652 1.545 -6.875 1 94.38 87 ARG A C 1
ATOM 686 O O . ARG A 1 87 ? 3.186 0.854 -7.742 1 94.38 87 ARG A O 1
ATOM 693 N N . LEU A 1 88 ? 2.963 2.738 -6.676 1 93.69 88 LEU A N 1
ATOM 694 C CA . LEU A 1 88 ? 4.227 3.342 -7.082 1 93.69 88 LEU A CA 1
ATOM 695 C C . LEU A 1 88 ? 5.125 3.588 -5.875 1 93.69 88 LEU A C 1
ATOM 697 O O . LEU A 1 88 ? 4.832 4.449 -5.043 1 93.69 88 LEU A O 1
ATOM 701 N N . ASN A 1 89 ? 6.191 2.854 -5.848 1 92.81 89 ASN A N 1
ATOM 702 C CA . ASN A 1 89 ? 7.051 2.922 -4.672 1 92.81 89 ASN A CA 1
ATOM 703 C C . ASN A 1 89 ? 8.344 3.674 -4.973 1 92.81 89 ASN A C 1
ATOM 705 O O . ASN A 1 89 ? 8.914 3.531 -6.055 1 92.81 89 ASN A O 1
ATOM 709 N N . HIS A 1 90 ? 8.766 4.367 -4.023 1 91.12 90 HIS A N 1
ATOM 710 C CA . HIS A 1 90 ? 10.047 5.059 -4.039 1 91.12 90 HIS A CA 1
ATOM 711 C C . HIS A 1 90 ? 10.883 4.695 -2.812 1 91.12 90 HIS A C 1
ATOM 713 O O . HIS A 1 90 ? 10.383 4.742 -1.685 1 91.12 90 HIS A O 1
ATOM 719 N N . TYR A 1 91 ? 12.078 4.32 -3.07 1 88.94 91 TYR A N 1
ATOM 720 C CA . TYR A 1 91 ? 13.047 4.027 -2.02 1 88.94 91 TYR A CA 1
ATOM 721 C C . TYR A 1 91 ? 14.258 4.949 -2.123 1 88.94 91 TYR A C 1
ATOM 723 O O . TYR A 1 91 ? 15.133 4.746 -2.971 1 88.94 91 TYR A O 1
ATOM 731 N N . PRO A 1 92 ? 14.266 5.875 -1.237 1 87.62 92 PRO A N 1
ATOM 732 C CA . PRO A 1 92 ? 15.414 6.785 -1.281 1 87.62 92 PRO A CA 1
ATOM 733 C C . PRO A 1 92 ? 16.719 6.113 -0.84 1 87.62 92 PRO A C 1
ATOM 735 O O . PRO A 1 92 ? 16.688 5.098 -0.143 1 87.62 92 PRO A O 1
ATOM 738 N N . PRO A 1 93 ? 17.766 6.711 -1.357 1 85.62 93 PRO A N 1
ATOM 739 C CA . PRO A 1 93 ? 19.031 6.176 -0.86 1 85.62 93 PRO A CA 1
ATOM 740 C C . PRO A 1 93 ? 19.188 6.336 0.651 1 85.62 93 PRO A C 1
ATOM 742 O O . PRO A 1 93 ? 18.641 7.27 1.237 1 85.62 93 PRO A O 1
ATOM 745 N N . CYS A 1 94 ? 19.797 5.441 1.238 1 81.19 94 CYS A N 1
ATOM 746 C CA . CYS A 1 94 ? 20.109 5.496 2.664 1 81.19 94 CYS A CA 1
ATOM 747 C C . CYS A 1 94 ? 21.547 5.102 2.928 1 81.19 94 CYS A C 1
ATOM 749 O O . CYS A 1 94 ? 21.922 3.934 2.787 1 81.19 94 CYS A O 1
ATOM 751 N N . PRO A 1 95 ? 22.281 6.066 3.305 1 77.75 95 PRO A N 1
ATOM 752 C CA . PRO A 1 95 ? 23.703 5.785 3.51 1 77.75 95 PRO A CA 1
ATOM 753 C C . PRO A 1 95 ? 23.984 5.027 4.809 1 77.75 95 PRO A C 1
ATOM 755 O O . PRO A 1 95 ? 25.109 4.598 5.055 1 77.75 95 PRO A O 1
ATOM 758 N N . TYR A 1 96 ? 22.984 4.777 5.609 1 78.06 96 TYR A N 1
ATOM 759 C CA . TYR A 1 96 ? 23.188 4.105 6.891 1 78.06 96 TYR A CA 1
ATOM 760 C C . TYR A 1 96 ? 22.859 2.619 6.781 1 78.06 96 TYR A C 1
ATOM 762 O O . TYR A 1 96 ? 21.703 2.24 6.629 1 78.06 96 TYR A O 1
ATOM 770 N N . PRO A 1 97 ? 23.766 1.827 6.949 1 66.62 97 PRO A N 1
ATOM 771 C CA . PRO A 1 97 ? 23.594 0.391 6.719 1 66.62 97 PRO A CA 1
ATOM 772 C C . PRO A 1 97 ? 22.5 -0.218 7.582 1 66.62 97 PRO A C 1
ATOM 774 O O . PRO A 1 97 ? 21.781 -1.125 7.137 1 66.62 97 PRO A O 1
ATOM 777 N N . HIS A 1 98 ? 22.406 0.224 8.828 1 66.5 98 HIS A N 1
ATOM 778 C CA . HIS A 1 98 ? 21.469 -0.392 9.758 1 66.5 98 HIS A CA 1
ATOM 779 C C . HIS A 1 98 ? 20.031 -0.035 9.398 1 66.5 98 HIS A C 1
ATOM 781 O O . HIS A 1 98 ? 19.094 -0.621 9.938 1 66.5 98 HIS A O 1
ATOM 787 N N . LEU A 1 99 ? 19.922 0.927 8.625 1 65.88 99 LEU A N 1
ATOM 788 C CA . LEU A 1 99 ? 18.609 1.37 8.18 1 65.88 99 LEU A CA 1
ATOM 789 C C . LEU A 1 99 ? 18.359 0.971 6.727 1 65.88 99 LEU A C 1
ATOM 791 O O . LEU A 1 99 ? 17.484 1.535 6.062 1 65.88 99 LEU A O 1
ATOM 795 N N . ALA A 1 100 ? 18.938 -0.001 6.293 1 66.44 100 ALA A N 1
ATOM 796 C CA . ALA A 1 100 ? 19.047 -0.174 4.848 1 66.44 100 ALA A CA 1
ATOM 797 C C . ALA A 1 100 ? 17.875 -1.001 4.309 1 66.44 100 ALA A C 1
ATOM 799 O O . ALA A 1 100 ? 17.844 -1.344 3.123 1 66.44 100 ALA A O 1
ATOM 800 N N . LEU A 1 101 ? 17 -1.291 5.203 1 77.06 101 LEU A N 1
ATOM 801 C CA . LEU A 1 101 ? 15.844 -1.978 4.625 1 77.06 101 LEU A CA 1
ATOM 802 C C . LEU A 1 101 ? 14.797 -0.977 4.145 1 77.06 101 LEU A C 1
ATOM 804 O O . LEU A 1 101 ? 14.273 -0.194 4.938 1 77.06 101 LEU A O 1
ATOM 808 N N . GLY A 1 102 ? 14.641 -0.903 2.855 1 77.69 102 GLY A N 1
ATOM 809 C CA . GLY A 1 102 ? 13.57 -0.102 2.293 1 77.69 102 GLY A CA 1
ATOM 810 C C . GLY A 1 102 ? 12.188 -0.659 2.592 1 77.69 102 GLY A C 1
ATOM 811 O O . GLY A 1 102 ? 11.25 0.098 2.863 1 77.69 102 GLY A O 1
ATOM 812 N N . LEU A 1 103 ? 12.156 -1.923 2.512 1 82.5 103 LEU A N 1
ATOM 813 C CA . LEU A 1 103 ? 10.969 -2.68 2.873 1 82.5 103 LEU A CA 1
ATOM 814 C C . LEU A 1 103 ? 11.344 -3.986 3.566 1 82.5 103 LEU A C 1
ATOM 816 O O . LEU A 1 103 ? 12.109 -4.781 3.025 1 82.5 103 LEU A O 1
ATOM 820 N N . GLY A 1 104 ? 10.805 -4.215 4.766 1 83.06 104 GLY A N 1
ATOM 821 C CA . GLY A 1 104 ? 11.094 -5.422 5.523 1 83.06 104 GLY A CA 1
ATOM 822 C C . GLY A 1 104 ? 10.578 -6.684 4.859 1 83.06 104 GLY A C 1
ATOM 823 O O . GLY A 1 104 ? 9.75 -6.617 3.949 1 83.06 104 GLY A O 1
ATOM 824 N N . HIS A 1 105 ? 11.148 -7.824 5.277 1 86 105 HIS A N 1
ATOM 825 C CA . HIS A 1 105 ? 10.719 -9.086 4.68 1 86 105 HIS A CA 1
ATOM 826 C C . HIS A 1 105 ? 9.234 -9.328 4.922 1 86 105 HIS A C 1
ATOM 828 O O . HIS A 1 105 ? 8.711 -9 5.988 1 86 105 HIS A O 1
ATOM 834 N N . HIS A 1 106 ? 8.602 -9.828 3.922 1 88.19 106 HIS A N 1
ATOM 835 C CA . HIS A 1 106 ? 7.164 -10.07 3.965 1 88.19 106 HIS A CA 1
ATOM 836 C C . HIS A 1 106 ? 6.73 -11.031 2.859 1 88.19 106 HIS A C 1
ATOM 838 O O . HIS A 1 106 ? 7.531 -11.383 1.99 1 88.19 106 HIS A O 1
ATOM 844 N N . LYS A 1 107 ? 5.543 -11.562 3.012 1 90.31 107 LYS A N 1
ATOM 845 C CA . LYS A 1 107 ? 4.832 -12.305 1.978 1 90.31 107 LYS A CA 1
ATOM 846 C C . LYS A 1 107 ? 3.6 -11.539 1.502 1 90.31 107 LYS A C 1
ATOM 848 O O . LYS A 1 107 ? 2.982 -10.805 2.275 1 90.31 107 LYS A O 1
ATOM 853 N N . ASP A 1 108 ? 3.359 -11.688 0.258 1 93 108 ASP A N 1
ATOM 854 C CA . ASP A 1 108 ? 2.172 -11.023 -0.272 1 93 108 ASP A CA 1
ATOM 855 C C . ASP A 1 108 ? 0.913 -11.836 0.012 1 93 108 ASP A C 1
ATOM 857 O O . ASP A 1 108 ? 0.866 -13.039 -0.273 1 93 108 ASP A O 1
ATOM 861 N N . THR A 1 109 ? -0.104 -11.234 0.483 1 91 109 THR A N 1
ATOM 862 C CA . THR A 1 109 ? -1.294 -11.938 0.94 1 91 109 THR A CA 1
ATOM 863 C C . THR A 1 109 ? -2.219 -12.258 -0.232 1 91 109 THR A C 1
ATOM 865 O O . THR A 1 109 ? -3.072 -13.141 -0.133 1 91 109 THR A O 1
ATOM 868 N N . GLY A 1 110 ? -2.141 -11.57 -1.296 1 94.06 110 GLY A N 1
ATOM 869 C CA . GLY A 1 110 ? -3.041 -11.734 -2.426 1 94.06 110 GLY A CA 1
ATOM 870 C C . GLY A 1 110 ? -2.773 -12.992 -3.225 1 94.06 110 GLY A C 1
ATOM 871 O O . GLY A 1 110 ? -2.383 -14.023 -2.664 1 94.06 110 GLY A O 1
ATOM 872 N N . VAL A 1 111 ? -3.16 -12.961 -4.512 1 95.69 111 VAL A N 1
ATOM 873 C CA . VAL A 1 111 ? -3.02 -14.094 -5.418 1 95.69 111 VAL A CA 1
ATOM 874 C C . VAL A 1 111 ? -1.606 -14.125 -5.996 1 95.69 111 VAL A C 1
ATOM 876 O O . VAL A 1 111 ? -0.834 -15.047 -5.719 1 95.69 111 VAL A O 1
ATOM 879 N N . LEU A 1 112 ? -1.282 -13.109 -6.672 1 96.38 112 LEU A N 1
ATOM 880 C CA . LEU A 1 112 ? 0.027 -12.953 -7.297 1 96.38 112 LEU A CA 1
ATOM 881 C C . LEU A 1 112 ? 0.398 -11.477 -7.422 1 96.38 112 LEU A C 1
ATOM 883 O O . LEU A 1 112 ? -0.481 -10.617 -7.48 1 96.38 112 LEU A O 1
ATOM 887 N N . THR A 1 113 ? 1.653 -11.18 -7.422 1 97.88 113 THR A N 1
ATOM 888 C CA . THR A 1 113 ? 2.16 -9.828 -7.633 1 97.88 113 THR A CA 1
ATOM 889 C C . THR A 1 113 ? 2.975 -9.75 -8.922 1 97.88 113 THR A C 1
ATOM 891 O O . THR A 1 113 ? 3.793 -10.633 -9.195 1 97.88 113 THR A O 1
ATOM 894 N N . VAL A 1 114 ? 2.678 -8.836 -9.75 1 97.75 114 VAL A N 1
ATOM 895 C CA . VAL A 1 114 ? 3.5 -8.469 -10.898 1 97.75 114 VAL A CA 1
ATOM 896 C C . VAL A 1 114 ? 4.27 -7.188 -10.594 1 97.75 114 VAL A C 1
ATOM 898 O O . VAL A 1 114 ? 3.67 -6.137 -10.352 1 97.75 114 VAL A O 1
ATOM 901 N N . LEU A 1 115 ? 5.566 -7.258 -10.68 1 98.06 115 LEU A N 1
ATOM 902 C CA . LEU A 1 115 ? 6.391 -6.152 -10.203 1 98.06 115 LEU A CA 1
ATOM 903 C C . LEU A 1 115 ? 7.309 -5.641 -11.305 1 98.06 115 LEU A C 1
ATOM 905 O O . LEU A 1 115 ? 8.039 -6.422 -11.922 1 98.06 115 LEU A O 1
ATOM 909 N N . ALA A 1 116 ? 7.203 -4.387 -11.625 1 96.88 116 ALA A N 1
ATOM 910 C CA . ALA A 1 116 ? 8.211 -3.686 -12.422 1 96.88 116 ALA A CA 1
ATOM 911 C C . ALA A 1 116 ? 9.234 -3 -11.523 1 96.88 116 ALA A C 1
ATOM 913 O O . ALA A 1 116 ? 8.875 -2.359 -10.531 1 96.88 116 ALA A O 1
ATOM 914 N N . GLN A 1 117 ? 10.445 -3.191 -11.828 1 95.06 117 GLN A N 1
ATOM 915 C CA . GLN A 1 117 ? 11.5 -2.512 -11.078 1 95.06 117 GLN A CA 1
ATOM 916 C C . GLN A 1 117 ? 12.508 -1.861 -12.016 1 95.06 117 GLN A C 1
ATOM 918 O O . GLN A 1 117 ? 12.656 -2.277 -13.164 1 95.06 117 GLN A O 1
ATOM 923 N N . ASP A 1 118 ? 13.195 -0.909 -11.5 1 93.19 118 ASP A N 1
ATOM 924 C CA . ASP A 1 118 ? 14.234 -0.251 -12.281 1 93.19 118 ASP A CA 1
ATOM 925 C C . ASP A 1 118 ? 15.547 -1.036 -12.227 1 93.19 118 ASP A C 1
ATOM 927 O O . ASP A 1 118 ? 15.555 -2.213 -11.859 1 93.19 118 ASP A O 1
ATOM 931 N N . GLU A 1 119 ? 16.625 -0.394 -12.641 1 93.38 119 GLU A N 1
ATOM 932 C CA . GLU A 1 119 ? 17.906 -1.092 -12.797 1 93.38 119 GLU A CA 1
ATOM 933 C C . GLU A 1 119 ? 18.719 -1.058 -11.516 1 93.38 119 GLU A C 1
ATOM 935 O O . GLU A 1 119 ? 19.781 -1.678 -11.43 1 93.38 119 GLU A O 1
ATOM 940 N N . VAL A 1 120 ? 18.297 -0.423 -10.523 1 90.81 120 VAL A N 1
ATOM 941 C CA . VAL A 1 120 ? 19.062 -0.185 -9.312 1 90.81 120 VAL A CA 1
ATOM 942 C C . VAL A 1 120 ? 19.172 -1.475 -8.5 1 90.81 120 VAL A C 1
ATOM 944 O O . VAL A 1 120 ? 20.188 -1.741 -7.867 1 90.81 120 VAL A O 1
ATOM 947 N N . GLY A 1 121 ? 18.109 -2.293 -8.555 1 89.81 121 GLY A N 1
ATOM 948 C CA . GLY A 1 121 ? 18.109 -3.512 -7.758 1 89.81 121 GLY A CA 1
ATOM 949 C C . GLY A 1 121 ? 17.672 -3.285 -6.32 1 89.81 121 GLY A C 1
ATOM 950 O O . GLY A 1 121 ? 16.891 -2.371 -6.039 1 89.81 121 GLY A O 1
ATOM 951 N N . GLY A 1 122 ? 18.078 -4.316 -5.441 1 91.94 122 GLY A N 1
ATOM 952 C CA . GLY A 1 122 ? 17.75 -4.219 -4.031 1 91.94 122 GLY A CA 1
ATOM 953 C C . GLY A 1 122 ? 16.75 -5.258 -3.582 1 91.94 122 GLY A C 1
ATOM 954 O O . GLY A 1 122 ? 16.641 -5.555 -2.389 1 91.94 122 GLY A O 1
ATOM 955 N N . LEU A 1 123 ? 16.031 -5.773 -4.492 1 94.81 123 LEU A N 1
ATOM 956 C CA . LEU A 1 123 ? 15.078 -6.832 -4.152 1 94.81 123 LEU A CA 1
ATOM 957 C C . LEU A 1 123 ? 15.805 -8.125 -3.811 1 94.81 123 LEU A C 1
ATOM 959 O O . LEU A 1 123 ? 16.75 -8.516 -4.504 1 94.81 123 LEU A O 1
ATOM 963 N N . GLU A 1 124 ? 15.383 -8.664 -2.711 1 94.19 124 GLU A N 1
ATOM 964 C CA . GLU A 1 124 ? 15.891 -9.969 -2.312 1 94.19 124 GLU A CA 1
ATOM 965 C C . GLU A 1 124 ? 14.758 -10.945 -2.035 1 94.19 124 GLU A C 1
ATOM 967 O O . GLU A 1 124 ? 13.719 -10.562 -1.482 1 94.19 124 GLU A O 1
ATOM 972 N N . VAL A 1 125 ? 14.977 -12.156 -2.441 1 95.25 125 VAL A N 1
ATOM 973 C CA . VAL A 1 125 ? 13.992 -13.211 -2.221 1 95.25 125 VAL A CA 1
ATOM 974 C C . VAL A 1 125 ? 14.617 -14.344 -1.407 1 95.25 125 VAL A C 1
ATOM 976 O O . VAL A 1 125 ? 15.789 -14.68 -1.601 1 95.25 125 VAL A O 1
ATOM 979 N N . ARG A 1 126 ? 13.812 -14.867 -0.54 1 93.81 126 ARG A N 1
ATOM 980 C CA . ARG A 1 126 ? 14.297 -15.969 0.28 1 93.81 126 ARG A CA 1
ATOM 981 C C . ARG A 1 126 ? 14.148 -17.297 -0.456 1 93.81 126 ARG A C 1
ATOM 983 O O . ARG A 1 126 ? 13.039 -17.719 -0.79 1 93.81 126 ARG A O 1
ATOM 990 N N . ARG A 1 127 ? 15.234 -17.906 -0.623 1 92.75 127 ARG A N 1
ATOM 991 C CA . ARG A 1 127 ? 15.211 -19.203 -1.289 1 92.75 127 ARG A CA 1
ATOM 992 C C . ARG A 1 127 ? 14.609 -20.281 -0.383 1 92.75 127 ARG A C 1
ATOM 994 O O . ARG A 1 127 ? 14.992 -20.406 0.782 1 92.75 127 ARG A O 1
ATOM 1001 N N . LYS A 1 128 ? 13.828 -21.109 -0.981 1 90 128 LYS A N 1
ATOM 1002 C CA . LYS A 1 128 ? 13.07 -22.078 -0.198 1 90 128 LYS A CA 1
ATOM 1003 C C . LYS A 1 128 ? 13.969 -23.219 0.282 1 90 128 LYS A C 1
ATOM 1005 O O . LYS A 1 128 ? 13.789 -23.719 1.393 1 90 128 LYS A O 1
ATOM 1010 N N . SER A 1 129 ? 14.852 -23.609 -0.471 1 86.88 129 SER A N 1
ATOM 1011 C CA . SER A 1 129 ? 15.625 -24.828 -0.229 1 86.88 129 SER A CA 1
ATOM 1012 C C . SER A 1 129 ? 16.5 -24.688 1.009 1 86.88 129 SER A C 1
ATOM 1014 O O . SER A 1 129 ? 16.688 -25.641 1.76 1 86.88 129 SER A O 1
ATOM 1016 N N . ASP A 1 130 ? 17.016 -23.469 1.344 1 89.75 130 ASP A N 1
ATOM 1017 C CA . ASP A 1 130 ? 17.969 -23.328 2.434 1 89.75 130 ASP A CA 1
ATOM 1018 C C . ASP A 1 130 ? 17.703 -22.047 3.229 1 89.75 130 ASP A C 1
ATOM 1020 O O . ASP A 1 130 ? 18.406 -21.766 4.207 1 89.75 130 ASP A O 1
ATOM 1024 N N . GLY A 1 131 ? 16.781 -21.266 2.758 1 90.94 131 GLY A N 1
ATOM 1025 C CA . GLY A 1 131 ? 16.406 -20.078 3.51 1 90.94 131 GLY A CA 1
ATOM 1026 C C . GLY A 1 131 ? 17.328 -18.906 3.283 1 90.94 131 GLY A C 1
ATOM 1027 O O . GLY A 1 131 ? 17.25 -17.891 3.977 1 90.94 131 GLY A O 1
ATOM 1028 N N . GLU A 1 132 ? 18.203 -19.031 2.316 1 91.06 132 GLU A N 1
ATOM 1029 C CA . GLU A 1 132 ? 19.141 -17.938 2.041 1 91.06 132 GLU A CA 1
ATOM 1030 C C . GLU A 1 132 ? 18.469 -16.812 1.275 1 91.06 132 GLU A C 1
ATOM 1032 O O . GLU A 1 132 ? 17.609 -17.047 0.419 1 91.06 132 GLU A O 1
ATOM 1037 N N . TRP A 1 133 ? 18.875 -15.586 1.584 1 91.81 133 TRP A N 1
ATOM 1038 C CA . TRP A 1 133 ? 18.406 -14.43 0.83 1 91.81 133 TRP A CA 1
ATOM 1039 C C . TRP A 1 133 ? 19.188 -14.281 -0.472 1 91.81 133 TRP A C 1
ATOM 1041 O O . TRP A 1 133 ? 20.422 -14.219 -0.462 1 91.81 133 TRP A O 1
ATOM 1051 N N . ILE A 1 134 ? 18.484 -14.219 -1.546 1 93.88 134 ILE A N 1
ATOM 1052 C CA . ILE A 1 134 ? 19.094 -14.109 -2.871 1 93.88 134 ILE A CA 1
ATOM 1053 C C . ILE A 1 134 ? 18.75 -12.75 -3.479 1 93.88 134 ILE A C 1
ATOM 1055 O O . ILE A 1 134 ? 17.578 -12.375 -3.549 1 93.88 134 ILE A O 1
ATOM 1059 N N . ARG A 1 135 ? 19.766 -12.125 -3.99 1 93.81 135 ARG A N 1
ATOM 1060 C CA . ARG A 1 135 ? 19.547 -10.844 -4.664 1 93.81 135 ARG A CA 1
ATOM 1061 C C . ARG A 1 135 ? 18.984 -11.055 -6.066 1 93.81 135 ARG A C 1
ATOM 1063 O O . ARG A 1 135 ? 19.547 -11.836 -6.848 1 93.81 135 ARG A O 1
ATOM 1070 N N . VAL A 1 136 ? 17.969 -10.312 -6.344 1 95.5 136 VAL A N 1
ATOM 1071 C CA . VAL A 1 136 ? 17.359 -10.398 -7.668 1 95.5 136 VAL A CA 1
ATOM 1072 C C . VAL A 1 136 ? 18.062 -9.445 -8.625 1 95.5 136 VAL A C 1
ATOM 1074 O O . VAL A 1 136 ? 18.047 -8.234 -8.43 1 95.5 136 VAL A O 1
ATOM 1077 N N . LYS A 1 137 ? 18.672 -9.977 -9.594 1 94.31 137 LYS A N 1
ATOM 1078 C CA . LYS A 1 137 ? 19.281 -9.133 -10.617 1 94.31 137 LYS A CA 1
ATOM 1079 C C . LYS A 1 137 ? 18.219 -8.523 -11.531 1 94.31 137 LYS A C 1
ATOM 1081 O O . LYS A 1 137 ? 17.422 -9.242 -12.141 1 94.31 137 LYS A O 1
ATOM 1086 N N . PRO A 1 138 ? 18.281 -7.242 -11.602 1 94.31 138 PRO A N 1
ATOM 1087 C CA . PRO A 1 138 ? 17.328 -6.641 -12.555 1 94.31 138 PRO A CA 1
ATOM 1088 C C . PRO A 1 138 ? 17.594 -7.074 -13.992 1 94.31 138 PRO A C 1
ATOM 1090 O O . PRO A 1 138 ? 18.75 -7.113 -14.43 1 94.31 138 PRO A O 1
ATOM 1093 N N . ILE A 1 139 ? 16.594 -7.473 -14.641 1 94.5 139 ILE A N 1
ATOM 1094 C CA . ILE A 1 139 ? 16.656 -7.793 -16.062 1 94.5 139 ILE A CA 1
ATOM 1095 C C . ILE A 1 139 ? 15.852 -6.773 -16.859 1 94.5 139 ILE A C 1
ATOM 1097 O O . ILE A 1 139 ? 14.695 -6.492 -16.516 1 94.5 139 ILE A O 1
ATOM 1101 N N . PHE A 1 140 ? 16.484 -6.262 -17.891 1 94.25 140 PHE A N 1
ATOM 1102 C CA . PHE A 1 140 ? 15.875 -5.215 -18.703 1 94.25 140 PHE A CA 1
ATOM 1103 C C . PHE A 1 140 ? 14.539 -5.684 -19.266 1 94.25 140 PHE A C 1
ATOM 1105 O O . PHE A 1 140 ? 14.43 -6.805 -19.766 1 94.25 140 PHE A O 1
ATOM 1112 N N . ASN A 1 141 ? 13.531 -4.801 -19.141 1 95.56 141 ASN A N 1
ATOM 1113 C CA . ASN A 1 141 ? 12.203 -4.996 -19.688 1 95.56 141 ASN A CA 1
ATOM 1114 C C . ASN A 1 141 ? 11.594 -6.32 -19.234 1 95.56 141 ASN A C 1
ATOM 1116 O O . ASN A 1 141 ? 11.008 -7.051 -20.047 1 95.56 141 ASN A O 1
ATOM 1120 N N . SER A 1 142 ? 11.812 -6.648 -18.062 1 96.44 142 SER A N 1
ATOM 1121 C CA . SER A 1 142 ? 11.211 -7.832 -17.453 1 96.44 142 SER A CA 1
ATOM 1122 C C . SER A 1 142 ? 10.258 -7.449 -16.328 1 96.44 142 SER A C 1
ATOM 1124 O O . SER A 1 142 ? 10.25 -6.301 -15.875 1 96.44 142 SER A O 1
ATOM 1126 N N . PHE A 1 143 ? 9.398 -8.336 -16 1 97.81 143 PHE A N 1
ATOM 1127 C CA . PHE A 1 143 ? 8.594 -8.258 -14.789 1 97.81 143 PHE A CA 1
ATOM 1128 C C . PHE A 1 143 ? 8.953 -9.375 -13.828 1 97.81 143 PHE A C 1
ATOM 1130 O O . PHE A 1 143 ? 9.461 -10.422 -14.242 1 97.81 143 PHE A O 1
ATOM 1137 N N . ILE A 1 144 ? 8.773 -9.125 -12.602 1 97.88 144 ILE A N 1
ATOM 1138 C CA . ILE A 1 144 ? 8.922 -10.133 -11.555 1 97.88 144 ILE A CA 1
ATOM 1139 C C . ILE A 1 144 ? 7.543 -10.633 -11.125 1 97.88 144 ILE A C 1
ATOM 1141 O O . ILE A 1 144 ? 6.609 -9.844 -10.969 1 97.88 144 ILE A O 1
ATOM 1145 N N . ILE A 1 145 ? 7.398 -11.938 -10.953 1 98.06 145 ILE A N 1
ATOM 1146 C CA . ILE A 1 145 ? 6.164 -12.547 -10.484 1 98.06 145 ILE A CA 1
ATOM 1147 C C . ILE A 1 145 ? 6.395 -13.195 -9.117 1 98.06 145 ILE A C 1
ATOM 1149 O O . ILE A 1 145 ? 7.297 -14.016 -8.961 1 98.06 145 ILE A O 1
ATOM 1153 N N . ASN A 1 146 ? 5.586 -12.781 -8.117 1 97.12 146 ASN A N 1
ATOM 1154 C CA . ASN A 1 146 ? 5.559 -13.383 -6.785 1 97.12 146 ASN A CA 1
ATOM 1155 C C . ASN A 1 146 ? 4.254 -14.133 -6.535 1 97.12 146 ASN A C 1
ATOM 1157 O O . ASN A 1 146 ? 3.168 -13.578 -6.723 1 97.12 146 ASN A O 1
ATOM 1161 N N . VAL A 1 147 ? 4.43 -15.391 -6.102 1 96.94 147 VAL A N 1
ATOM 1162 C CA . VAL A 1 147 ? 3.264 -16.156 -5.676 1 96.94 147 VAL A CA 1
ATOM 1163 C C . VAL A 1 147 ? 2.787 -15.656 -4.316 1 96.94 147 VAL A C 1
ATOM 1165 O O . VAL A 1 147 ? 3.596 -15.445 -3.406 1 96.94 147 VAL A O 1
ATOM 1168 N N . GLY A 1 148 ? 1.495 -15.492 -4.188 1 96.25 148 GLY A N 1
ATOM 1169 C CA . GLY A 1 148 ? 0.939 -14.992 -2.938 1 96.25 148 GLY A CA 1
ATOM 1170 C C . GLY A 1 148 ? 0.285 -16.078 -2.105 1 96.25 148 GLY A C 1
ATOM 1171 O O . GLY A 1 148 ? 0.259 -17.25 -2.506 1 96.25 148 GLY A O 1
ATOM 1172 N N . ASP A 1 149 ? -0.241 -15.688 -0.938 1 95.25 149 ASP A N 1
ATOM 1173 C CA . ASP A 1 149 ? -0.818 -16.594 0.055 1 95.25 149 ASP A CA 1
ATOM 1174 C C . ASP A 1 149 ? -2.047 -17.297 -0.5 1 95.25 149 ASP A C 1
ATOM 1176 O O . ASP A 1 149 ? -2.293 -18.469 -0.178 1 95.25 149 ASP A O 1
ATOM 1180 N N . MET A 1 150 ? -2.857 -16.609 -1.271 1 95.44 150 MET A N 1
ATOM 1181 C CA . MET A 1 150 ? -4.098 -17.219 -1.751 1 95.44 150 MET A CA 1
ATOM 1182 C C . MET A 1 150 ? -3.809 -18.375 -2.699 1 95.44 150 MET A C 1
ATOM 1184 O O . MET A 1 150 ? -4.5 -19.391 -2.672 1 95.44 150 MET A O 1
ATOM 1188 N N . ILE A 1 151 ? -2.777 -18.25 -3.533 1 96.94 151 ILE A N 1
ATOM 1189 C CA . ILE A 1 151 ? -2.379 -19.359 -4.391 1 96.94 151 ILE A CA 1
ATOM 1190 C C . ILE A 1 151 ? -1.861 -20.5 -3.533 1 96.94 151 ILE A C 1
ATOM 1192 O O . ILE A 1 151 ? -2.105 -21.672 -3.842 1 96.94 151 ILE A O 1
ATOM 1196 N N . GLN A 1 152 ? -1.117 -20.172 -2.531 1 95.94 152 GLN A N 1
ATOM 1197 C CA . GLN A 1 152 ? -0.627 -21.219 -1.642 1 95.94 152 GLN A CA 1
ATOM 1198 C C . GLN A 1 152 ? -1.78 -22.016 -1.05 1 95.94 152 GLN A C 1
ATOM 1200 O O . GLN A 1 152 ? -1.747 -23.25 -1.046 1 95.94 152 GLN A O 1
ATOM 1205 N N . VAL A 1 153 ? -2.826 -21.344 -0.617 1 94.94 153 VAL A N 1
ATOM 1206 C CA . VAL A 1 153 ? -3.994 -22.031 -0.061 1 94.94 153 VAL A CA 1
ATOM 1207 C C . VAL A 1 153 ? -4.707 -22.812 -1.156 1 94.94 153 VAL A C 1
ATOM 1209 O O . VAL A 1 153 ? -4.965 -24.016 -1.002 1 94.94 153 VAL A O 1
ATOM 1212 N N . TRP A 1 154 ? -4.977 -22.203 -2.301 1 96.75 154 TRP A N 1
ATOM 1213 C CA . TRP A 1 154 ? -5.695 -22.828 -3.402 1 96.75 154 TRP A CA 1
ATOM 1214 C C . TRP A 1 154 ? -4.957 -24.078 -3.883 1 96.75 154 TRP A C 1
ATOM 1216 O O . TRP A 1 154 ? -5.586 -25.078 -4.246 1 96.75 154 TRP A O 1
ATOM 1226 N N . SER A 1 155 ? -3.648 -24 -3.871 1 96.94 155 SER A N 1
ATOM 1227 C CA . SER A 1 155 ? -2.85 -25.094 -4.406 1 96.94 155 SER A CA 1
ATOM 1228 C C . SER A 1 155 ? -2.545 -26.141 -3.332 1 96.94 155 SER A C 1
ATOM 1230 O O . SER A 1 155 ? -1.815 -27.109 -3.58 1 96.94 155 SER A O 1
ATOM 1232 N N . ASN A 1 156 ? -3.049 -25.875 -2.188 1 96 156 ASN A N 1
ATOM 1233 C CA . ASN A 1 156 ? -2.816 -26.797 -1.076 1 96 156 ASN A CA 1
ATOM 1234 C C . ASN A 1 156 ? -1.327 -27 -0.819 1 96 156 ASN A C 1
ATOM 1236 O O . ASN A 1 156 ? -0.861 -28.141 -0.711 1 96 156 ASN A O 1
ATOM 1240 N N . ASP A 1 157 ? -0.56 -25.953 -0.873 1 94.62 157 ASP A N 1
ATOM 1241 C CA . ASP A 1 157 ? 0.854 -25.812 -0.537 1 94.62 157 ASP A CA 1
ATOM 1242 C C . ASP A 1 157 ? 1.738 -26.312 -1.68 1 94.62 157 ASP A C 1
ATOM 1244 O O . ASP A 1 157 ? 2.957 -26.422 -1.526 1 94.62 157 ASP A O 1
ATOM 1248 N N . ALA A 1 158 ? 1.175 -26.641 -2.814 1 95.5 158 ALA A N 1
ATOM 1249 C CA . ALA A 1 158 ? 2.012 -26.984 -3.959 1 95.5 158 ALA A CA 1
ATOM 1250 C C . ALA A 1 158 ? 2.867 -25.812 -4.398 1 95.5 158 ALA A C 1
ATOM 1252 O O . ALA A 1 158 ? 4.016 -25.984 -4.812 1 95.5 158 ALA A O 1
ATOM 1253 N N . TYR A 1 159 ? 2.305 -24.641 -4.414 1 96.62 159 TYR A N 1
ATOM 1254 C CA . TYR A 1 159 ? 2.992 -23.375 -4.664 1 96.62 159 TYR A CA 1
ATOM 1255 C C . TYR A 1 159 ? 2.975 -22.5 -3.426 1 96.62 159 TYR A C 1
ATOM 1257 O O . TYR A 1 159 ? 1.912 -22.047 -2.99 1 96.62 159 TYR A O 1
ATOM 1265 N N . GLU A 1 160 ? 4.055 -22.172 -2.902 1 94.56 160 GLU A N 1
ATOM 1266 C CA . GLU A 1 160 ? 4.113 -21.469 -1.63 1 94.56 160 GLU A CA 1
ATOM 1267 C C . GLU A 1 160 ? 4.426 -19.984 -1.841 1 94.56 160 GLU A C 1
ATOM 1269 O O . GLU A 1 160 ? 5.23 -19.641 -2.707 1 94.56 160 GLU A O 1
ATOM 1274 N N . SER A 1 161 ? 3.746 -19.234 -1.06 1 94.62 161 SER A N 1
ATOM 1275 C CA . SER A 1 161 ? 4.051 -17.797 -1.015 1 94.62 161 SER A CA 1
ATOM 1276 C C . SER A 1 161 ? 5.5 -17.562 -0.613 1 94.62 161 SER A C 1
ATOM 1278 O O . SER A 1 161 ? 6.023 -18.234 0.282 1 94.62 161 SER A O 1
ATOM 1280 N N . VAL A 1 162 ? 6.141 -16.641 -1.245 1 93.44 162 VAL A N 1
ATOM 1281 C CA . VAL A 1 162 ? 7.578 -16.484 -1.048 1 93.44 162 VAL A CA 1
ATOM 1282 C C . VAL A 1 162 ? 7.855 -15.219 -0.235 1 93.44 162 VAL A C 1
ATOM 1284 O O . VAL A 1 162 ? 7.199 -14.188 -0.428 1 93.44 162 VAL A O 1
ATOM 1287 N N . GLU A 1 163 ? 8.766 -15.352 0.682 1 92.75 163 GLU A N 1
ATOM 1288 C CA . GLU A 1 163 ? 9.227 -14.195 1.442 1 92.75 163 GLU A CA 1
ATOM 1289 C C . GLU A 1 163 ? 10.203 -13.352 0.623 1 92.75 163 GLU A C 1
ATOM 1291 O O . GLU A 1 163 ? 11.062 -13.891 -0.073 1 92.75 163 GLU A O 1
ATOM 1296 N N . HIS A 1 164 ? 10.078 -12.047 0.718 1 93.75 164 HIS A N 1
ATOM 1297 C CA . HIS A 1 164 ? 10.984 -11.141 0.021 1 93.75 164 HIS A CA 1
ATOM 1298 C C . HIS A 1 164 ? 11.133 -9.82 0.772 1 93.75 164 HIS A C 1
ATOM 1300 O O . HIS A 1 164 ? 10.359 -9.539 1.688 1 93.75 164 HIS A O 1
ATOM 1306 N N . ARG A 1 165 ? 12.133 -9.094 0.477 1 91.19 165 ARG A N 1
ATOM 1307 C CA . ARG A 1 165 ? 12.445 -7.812 1.104 1 91.19 165 ARG A CA 1
ATOM 1308 C C . ARG A 1 165 ? 13.188 -6.895 0.136 1 91.19 165 ARG A C 1
ATOM 1310 O O . ARG A 1 165 ? 13.578 -7.32 -0.951 1 91.19 165 ARG A O 1
ATOM 1317 N N . VAL A 1 166 ? 13.25 -5.656 0.448 1 92.5 166 VAL A N 1
ATOM 1318 C CA . VAL A 1 166 ? 13.969 -4.68 -0.368 1 92.5 166 VAL A CA 1
ATOM 1319 C C . VAL A 1 166 ? 15.047 -4 0.468 1 92.5 166 VAL A C 1
ATOM 1321 O O . VAL A 1 166 ? 14.758 -3.441 1.529 1 92.5 166 VAL A O 1
ATOM 1324 N N . VAL A 1 167 ? 16.219 -4.09 -0.018 1 89.06 167 VAL A N 1
ATOM 1325 C CA . VAL A 1 167 ? 17.344 -3.381 0.583 1 89.06 167 VAL A CA 1
ATOM 1326 C C . VAL A 1 167 ? 17.656 -2.121 -0.222 1 89.06 167 VAL A C 1
ATOM 1328 O O . VAL A 1 167 ? 17.656 -2.148 -1.455 1 89.06 167 VAL A O 1
ATOM 1331 N N . VAL A 1 168 ? 17.891 -1.036 0.468 1 85.94 168 VAL A N 1
ATOM 1332 C CA . VAL A 1 168 ? 18.109 0.227 -0.23 1 85.94 168 VAL A CA 1
ATOM 1333 C C . VAL A 1 168 ? 19.594 0.389 -0.564 1 85.94 168 VAL A C 1
ATOM 1335 O O . VAL A 1 168 ? 20.453 -0.197 0.099 1 85.94 168 VAL A O 1
ATOM 1338 N N . ASN A 1 169 ? 19.734 1.125 -1.645 1 85.44 169 ASN A N 1
ATOM 1339 C CA . ASN A 1 169 ? 21.078 1.494 -2.104 1 85.44 169 ASN A CA 1
ATOM 1340 C C . ASN A 1 169 ? 21.594 2.74 -1.388 1 85.44 169 ASN A C 1
ATOM 1342 O O . ASN A 1 169 ? 20.797 3.582 -0.953 1 85.44 169 ASN A O 1
ATOM 1346 N N . SER A 1 170 ? 22.844 2.828 -1.221 1 84.12 170 SER A N 1
ATOM 1347 C CA . SER A 1 170 ? 23.406 3.961 -0.497 1 84.12 170 SER A CA 1
ATOM 1348 C C . SER A 1 170 ? 23.422 5.219 -1.362 1 84.12 170 SER A C 1
ATOM 1350 O O . SER A 1 170 ? 23.484 6.336 -0.844 1 84.12 170 SER A O 1
ATOM 1352 N N . GLU A 1 171 ? 23.328 5.062 -2.648 1 86.38 171 GLU A N 1
ATOM 1353 C CA . GLU A 1 171 ? 23.594 6.211 -3.504 1 86.38 171 GLU A CA 1
ATOM 1354 C C . GLU A 1 171 ? 22.422 6.5 -4.434 1 86.38 171 GLU A C 1
ATOM 1356 O O . GLU A 1 171 ? 22.234 7.637 -4.871 1 86.38 171 GLU A O 1
ATOM 1361 N N . ARG A 1 172 ? 21.75 5.508 -4.75 1 88.06 172 ARG A N 1
ATOM 1362 C CA . ARG A 1 172 ? 20.75 5.676 -5.801 1 88.06 172 ARG A CA 1
ATOM 1363 C C . ARG A 1 172 ? 19.344 5.383 -5.277 1 88.06 172 ARG A C 1
ATOM 1365 O O . ARG A 1 172 ? 19.156 4.477 -4.465 1 88.06 172 ARG A O 1
ATOM 1372 N N . ASP A 1 173 ? 18.406 6.125 -5.844 1 89.88 173 ASP A N 1
ATOM 1373 C CA . ASP A 1 173 ? 17.016 5.844 -5.566 1 89.88 173 ASP A CA 1
ATOM 1374 C C . ASP A 1 173 ? 16.531 4.617 -6.344 1 89.88 173 ASP A C 1
ATOM 1376 O O . ASP A 1 173 ? 16.938 4.406 -7.488 1 89.88 173 ASP A O 1
ATOM 1380 N N . ARG A 1 174 ? 15.727 3.898 -5.695 1 91.88 174 ARG A N 1
ATOM 1381 C CA . ARG A 1 174 ? 15.07 2.764 -6.34 1 91.88 174 ARG A CA 1
ATOM 1382 C C . ARG A 1 174 ? 13.578 3.023 -6.52 1 91.88 174 ARG A C 1
ATOM 1384 O O . ARG A 1 174 ? 12.922 3.557 -5.625 1 91.88 174 ARG A O 1
ATOM 1391 N N . PHE A 1 175 ? 13.07 2.641 -7.676 1 92.56 175 PHE A N 1
ATOM 1392 C CA . PHE A 1 175 ? 11.648 2.746 -7.98 1 92.56 175 PHE A CA 1
ATOM 1393 C C . PHE A 1 175 ? 11.07 1.391 -8.375 1 92.56 175 PHE A C 1
ATOM 1395 O O . PHE A 1 175 ? 11.719 0.626 -9.102 1 92.56 175 PHE A O 1
ATOM 1402 N N . SER A 1 176 ? 9.883 1.122 -7.918 1 95.06 176 SER A N 1
ATOM 1403 C CA . SER A 1 176 ? 9.203 -0.106 -8.32 1 95.06 176 SER A CA 1
ATOM 1404 C C . SER A 1 176 ? 7.695 0.102 -8.422 1 95.06 176 SER A C 1
ATOM 1406 O O . SER A 1 176 ? 7.141 0.993 -7.773 1 95.06 176 SER A O 1
ATOM 1408 N N . ILE A 1 177 ? 7.027 -0.68 -9.211 1 95.31 177 ILE A N 1
ATOM 1409 C CA . ILE A 1 177 ? 5.594 -0.598 -9.453 1 95.31 177 ILE A CA 1
ATOM 1410 C C . ILE A 1 177 ? 4.969 -1.987 -9.344 1 95.31 177 ILE A C 1
ATOM 1412 O O . ILE A 1 177 ? 4.852 -2.703 -10.344 1 95.31 177 ILE A O 1
ATOM 1416 N N . PRO A 1 178 ? 4.531 -2.346 -8.219 1 96.81 178 PRO A N 1
ATOM 1417 C CA . PRO A 1 178 ? 3.824 -3.621 -8.086 1 96.81 178 PRO A CA 1
ATOM 1418 C C . PRO A 1 178 ? 2.34 -3.512 -8.43 1 96.81 178 PRO A C 1
ATOM 1420 O O . PRO A 1 178 ? 1.694 -2.518 -8.086 1 96.81 178 PRO A O 1
ATOM 1423 N N . PHE A 1 179 ? 1.905 -4.422 -9.164 1 96 179 PHE A N 1
ATOM 1424 C CA . PHE A 1 179 ? 0.488 -4.738 -9.297 1 96 179 PHE A CA 1
ATOM 1425 C C . PHE A 1 179 ? 0.122 -5.957 -8.461 1 96 179 PHE A C 1
ATOM 1427 O O . PHE A 1 179 ? 0.644 -7.051 -8.688 1 96 179 PHE A O 1
ATOM 1434 N N . PHE A 1 180 ? -0.772 -5.746 -7.512 1 96.5 180 PHE A N 1
ATOM 1435 C CA . PHE A 1 180 ? -1.203 -6.828 -6.637 1 96.5 180 PHE A CA 1
ATOM 1436 C C . PHE A 1 180 ? -2.543 -7.395 -7.094 1 96.5 180 PHE A C 1
ATOM 1438 O O . PHE A 1 180 ? -3.578 -6.738 -6.953 1 96.5 180 PHE A O 1
ATOM 1445 N N . LEU A 1 181 ? -2.471 -8.594 -7.602 1 95.19 181 LEU A N 1
ATOM 1446 C CA . LEU A 1 181 ? -3.711 -9.297 -7.926 1 95.19 181 LEU A CA 1
ATOM 1447 C C . LEU A 1 181 ? -4.332 -9.914 -6.676 1 95.19 181 LEU A C 1
ATOM 1449 O O . LEU A 1 181 ? -3.705 -10.742 -6.012 1 95.19 181 LEU A O 1
ATOM 1453 N N . LYS A 1 182 ? -5.535 -9.516 -6.387 1 93.94 182 LYS A N 1
ATOM 1454 C CA . LYS A 1 182 ? -6.25 -9.977 -5.199 1 93.94 182 LYS A CA 1
ATOM 1455 C C . LYS A 1 182 ? -7.664 -10.43 -5.547 1 93.94 182 LYS A C 1
ATOM 1457 O O . LYS A 1 182 ? -8.219 -10.023 -6.57 1 93.94 182 LYS A O 1
ATOM 1462 N N . PRO A 1 183 ? -8.258 -11.32 -4.703 1 91.62 183 PRO A N 1
ATOM 1463 C CA . PRO A 1 183 ? -9.617 -11.805 -4.98 1 91.62 183 PRO A CA 1
ATOM 1464 C C . PRO A 1 183 ? -10.68 -10.742 -4.73 1 91.62 183 PRO A C 1
ATOM 1466 O O . PRO A 1 183 ? -10.383 -9.672 -4.191 1 91.62 183 PRO A O 1
ATOM 1469 N N . ALA A 1 184 ? -11.859 -11.086 -5.215 1 86.94 184 ALA A N 1
ATOM 1470 C CA . ALA A 1 184 ? -13.031 -10.32 -4.789 1 86.94 184 ALA A CA 1
ATOM 1471 C C . ALA A 1 184 ? -13.312 -10.523 -3.301 1 86.94 184 ALA A C 1
ATOM 1473 O O . ALA A 1 184 ? -12.953 -11.562 -2.734 1 86.94 184 ALA A O 1
ATOM 1474 N N . LEU A 1 185 ? -14.008 -9.578 -2.715 1 85.56 185 LEU A N 1
ATOM 1475 C CA . LEU A 1 185 ? -14.258 -9.609 -1.278 1 85.56 185 LEU A CA 1
ATOM 1476 C C . LEU A 1 185 ? -15.016 -10.867 -0.886 1 85.56 185 LEU A C 1
ATOM 1478 O O . LEU A 1 185 ? -14.789 -11.43 0.186 1 85.56 185 LEU A O 1
ATOM 1482 N N . TYR A 1 186 ? -15.875 -11.367 -1.714 1 85.5 186 TYR A N 1
ATOM 1483 C CA . TYR A 1 186 ? -16.766 -12.469 -1.369 1 85.5 186 TYR A CA 1
ATOM 1484 C C . TYR A 1 186 ? -16.094 -13.812 -1.654 1 85.5 186 TYR A C 1
ATOM 1486 O O . TYR A 1 186 ? -16.703 -14.867 -1.466 1 85.5 186 TYR A O 1
ATOM 1494 N N . THR A 1 187 ? -14.906 -13.828 -2.084 1 89.88 187 THR A N 1
ATOM 1495 C CA . THR A 1 187 ? -14.242 -15.055 -2.508 1 89.88 187 THR A CA 1
ATOM 1496 C C . THR A 1 187 ? -13.891 -15.922 -1.303 1 89.88 187 THR A C 1
ATOM 1498 O O . THR A 1 187 ? -13.227 -15.469 -0.373 1 89.88 187 THR A O 1
ATOM 1501 N N . ASP A 1 188 ? -14.359 -17.094 -1.344 1 92.38 188 ASP A N 1
ATOM 1502 C CA . ASP A 1 188 ? -13.891 -18.109 -0.406 1 92.38 188 ASP A CA 1
ATOM 1503 C C . ASP A 1 188 ? -12.672 -18.844 -0.954 1 92.38 188 ASP A C 1
ATOM 1505 O O . ASP A 1 188 ? -12.688 -19.344 -2.086 1 92.38 188 ASP A O 1
ATOM 1509 N N . VAL A 1 189 ? -11.68 -18.906 -0.134 1 93.62 189 VAL A N 1
ATOM 1510 C CA . VAL A 1 189 ? -10.414 -19.5 -0.555 1 93.62 189 VAL A CA 1
ATOM 1511 C C . VAL A 1 189 ? -10.18 -20.797 0.202 1 93.62 189 VAL A C 1
ATOM 1513 O O . VAL A 1 189 ? -10.164 -20.812 1.436 1 93.62 189 VAL A O 1
ATOM 1516 N N . MET A 1 190 ? -10.023 -21.844 -0.509 1 94.75 190 MET A N 1
ATOM 1517 C CA . MET A 1 190 ? -9.734 -23.172 -0.005 1 94.75 190 MET A CA 1
ATOM 1518 C C . MET A 1 190 ? -9.055 -24.016 -1.075 1 94.75 190 MET A C 1
ATOM 1520 O O . MET A 1 190 ? -9.125 -23.703 -2.264 1 94.75 190 MET A O 1
ATOM 1524 N N . PRO A 1 191 ? -8.375 -25.094 -0.593 1 94.81 191 PRO A N 1
ATOM 1525 C CA . PRO A 1 191 ? -7.719 -25.922 -1.604 1 94.81 191 PRO A CA 1
ATOM 1526 C C . PRO A 1 191 ? -8.68 -26.422 -2.686 1 94.81 191 PRO A C 1
ATOM 1528 O O . PRO A 1 191 ? -9.82 -26.781 -2.381 1 94.81 191 PRO A O 1
ATOM 1531 N N . PHE A 1 192 ? -8.234 -26.359 -3.885 1 96 192 PHE A N 1
ATOM 1532 C CA . PHE A 1 192 ? -9.062 -26.844 -4.98 1 96 192 PHE A CA 1
ATOM 1533 C C . PHE A 1 192 ? -9.328 -28.344 -4.828 1 96 192 PHE A C 1
ATOM 1535 O O . PHE A 1 192 ? -8.398 -29.125 -4.609 1 96 192 PHE A O 1
ATOM 1542 N N . GLU A 1 193 ? -10.508 -28.641 -5.082 1 95.19 193 GLU A N 1
ATOM 1543 C CA . GLU A 1 193 ? -10.938 -30.031 -4.895 1 95.19 193 GLU A CA 1
ATOM 1544 C C . GLU A 1 193 ? -10.188 -30.969 -5.828 1 95.19 193 GLU A C 1
ATOM 1546 O O . GLU A 1 193 ? -9.875 -32.094 -5.453 1 95.19 193 GLU A O 1
ATOM 1551 N N . GLU A 1 194 ? -9.891 -30.5 -6.984 1 95.31 194 GLU A N 1
ATOM 1552 C CA . GLU A 1 194 ? -9.242 -31.312 -8.008 1 95.31 194 GLU A CA 1
ATOM 1553 C C . GLU A 1 194 ? -7.848 -31.75 -7.566 1 95.31 194 GLU A C 1
ATOM 1555 O O . GLU A 1 194 ? -7.281 -32.688 -8.117 1 95.31 194 GLU A O 1
ATOM 1560 N N . LEU A 1 195 ? -7.336 -31.062 -6.645 1 94.25 195 LEU A N 1
ATOM 1561 C CA . LEU A 1 195 ? -5.98 -31.344 -6.191 1 94.25 195 LEU A CA 1
ATOM 1562 C C . LEU A 1 195 ? -5.996 -32.281 -4.984 1 94.25 195 LEU A C 1
ATOM 1564 O O . LEU A 1 195 ? -4.941 -32.75 -4.539 1 94.25 195 LEU A O 1
ATOM 1568 N N . LEU A 1 196 ? -7.121 -32.562 -4.512 1 94.19 196 LEU A N 1
ATOM 1569 C CA . LEU A 1 196 ? -7.227 -33.281 -3.254 1 94.19 196 LEU A CA 1
ATOM 1570 C C . LEU A 1 196 ? -7.465 -34.781 -3.502 1 94.19 196 LEU A C 1
ATOM 1572 O O . LEU A 1 196 ? -7.949 -35.156 -4.57 1 94.19 196 LEU A O 1
ATOM 1576 N N . GLY A 1 197 ? -7.07 -35.562 -2.592 1 94.12 197 GLY A N 1
ATOM 1577 C CA . GLY A 1 197 ? -7.23 -37 -2.568 1 94.12 197 GLY A CA 1
ATOM 1578 C C . GLY A 1 197 ? -6.75 -37.625 -1.275 1 94.12 197 GLY A C 1
ATOM 1579 O O . GLY A 1 197 ? -6.363 -36.938 -0.34 1 94.12 197 GLY A O 1
ATOM 1580 N N . ASP A 1 198 ? -6.801 -38.938 -1.331 1 93.75 198 ASP A N 1
ATOM 1581 C CA . ASP A 1 198 ? -6.414 -39.688 -0.128 1 93.75 198 ASP A CA 1
ATOM 1582 C C . ASP A 1 198 ? -4.977 -39.375 0.269 1 93.75 198 ASP A C 1
ATOM 1584 O O . ASP A 1 198 ? -4.668 -39.219 1.455 1 93.75 198 ASP A O 1
ATOM 1588 N N . GLU A 1 199 ? -4.082 -39.156 -0.706 1 94.31 199 GLU A N 1
ATOM 1589 C CA . GLU A 1 199 ? -2.664 -38.938 -0.457 1 94.31 199 GLU A CA 1
ATOM 1590 C C . GLU A 1 199 ? -2.377 -37.438 -0.268 1 94.31 199 GLU A C 1
ATOM 1592 O O . GLU A 1 199 ? -1.262 -37.062 0.094 1 94.31 199 GLU A O 1
ATOM 1597 N N . ASN A 1 200 ? -3.295 -36.625 -0.54 1 94.44 200 ASN A N 1
ATOM 1598 C CA . ASN A 1 200 ? -3.146 -35.188 -0.427 1 94.44 200 ASN A CA 1
ATOM 1599 C C . ASN A 1 200 ? -4.402 -34.531 0.151 1 94.44 200 ASN A C 1
ATOM 1601 O O . ASN A 1 200 ? -5.098 -33.781 -0.545 1 94.44 200 ASN A O 1
ATOM 1605 N N . PRO A 1 201 ? -4.641 -34.812 1.407 1 94.06 201 PRO A N 1
ATOM 1606 C CA . PRO A 1 201 ? -5.816 -34.188 2.033 1 94.06 201 PRO A CA 1
ATOM 1607 C C . PRO A 1 201 ? -5.719 -32.688 2.119 1 94.06 201 PRO A C 1
ATOM 1609 O O . PRO A 1 201 ? -4.629 -32.125 1.99 1 94.06 201 PRO A O 1
ATOM 1612 N N . PRO A 1 202 ? -6.832 -32.062 2.338 1 92.5 202 PRO A N 1
ATOM 1613 C CA . PRO A 1 202 ? -6.797 -30.594 2.467 1 92.5 202 PRO A CA 1
ATOM 1614 C C . PRO A 1 202 ? -5.969 -30.125 3.66 1 92.5 202 PRO A C 1
ATOM 1616 O O . PRO A 1 202 ? -6.125 -30.641 4.77 1 92.5 202 PRO A O 1
ATOM 1619 N N . LYS A 1 203 ? -5.176 -29.234 3.416 1 92.44 203 LYS A N 1
ATOM 1620 C CA . LYS A 1 203 ? -4.301 -28.703 4.457 1 92.44 203 LYS A CA 1
ATOM 1621 C C . LYS A 1 203 ? -4.883 -27.438 5.07 1 92.44 203 LYS A C 1
ATOM 1623 O O . LYS A 1 203 ? -4.473 -27.016 6.152 1 92.44 203 LYS A O 1
ATOM 1628 N N . TYR A 1 204 ? -5.82 -26.781 4.336 1 91.5 204 TYR A N 1
ATOM 1629 C CA . TYR A 1 204 ? -6.41 -25.531 4.793 1 91.5 204 TYR A CA 1
ATOM 1630 C C . TYR A 1 204 ? -7.926 -25.641 4.891 1 91.5 204 TYR A C 1
ATOM 1632 O O . TYR A 1 204 ? -8.562 -26.25 4.031 1 91.5 204 TYR A O 1
ATOM 1640 N N . ARG A 1 205 ? -8.492 -25 5.914 1 91.5 205 ARG A N 1
ATOM 1641 C CA . ARG A 1 205 ? -9.922 -24.703 5.914 1 91.5 205 ARG A CA 1
ATOM 1642 C C . ARG A 1 205 ? -10.227 -23.5 5.035 1 91.5 205 ARG A C 1
ATOM 1644 O O . ARG A 1 205 ? -9.328 -22.719 4.699 1 91.5 205 ARG A O 1
ATOM 1651 N N . SER A 1 206 ? -11.414 -23.391 4.816 1 92.06 206 SER A N 1
ATOM 1652 C CA . SER A 1 206 ? -11.828 -22.266 3.992 1 92.06 206 SER A CA 1
ATOM 1653 C C . SER A 1 206 ? -11.68 -20.938 4.742 1 92.06 206 SER A C 1
ATOM 1655 O O . SER A 1 206 ? -11.992 -20.859 5.93 1 92.06 206 SER A O 1
ATOM 1657 N N . LEU A 1 207 ? -11.227 -19.969 4.062 1 90.12 207 LEU A N 1
ATOM 1658 C CA . LEU A 1 207 ? -11.25 -18.609 4.57 1 90.12 207 LEU A CA 1
ATOM 1659 C C . LEU A 1 207 ? -11.867 -17.656 3.549 1 90.12 207 LEU A C 1
ATOM 1661 O O . LEU A 1 207 ? -11.773 -17.891 2.342 1 90.12 207 LEU A O 1
ATOM 1665 N N . ASN A 1 208 ? -12.508 -16.719 4.051 1 88.38 208 ASN A N 1
ATOM 1666 C CA . ASN A 1 208 ? -13.039 -15.672 3.176 1 88.38 208 ASN A CA 1
ATOM 1667 C C . ASN A 1 208 ? -12.062 -14.5 3.057 1 88.38 208 ASN A C 1
ATOM 1669 O O . ASN A 1 208 ? -11.625 -13.945 4.066 1 88.38 208 ASN A O 1
ATOM 1673 N N . TRP A 1 209 ? -11.789 -14.125 1.84 1 89.12 209 TRP A N 1
ATOM 1674 C CA . TRP A 1 209 ? -10.797 -13.086 1.589 1 89.12 209 TRP A CA 1
ATOM 1675 C C . TRP A 1 209 ? -11.211 -11.773 2.25 1 89.12 209 TRP A C 1
ATOM 1677 O O . TRP A 1 209 ? -10.391 -11.117 2.898 1 89.12 209 TRP A O 1
ATOM 1687 N N . GLY A 1 210 ? -12.422 -11.352 2.035 1 84 210 GLY A N 1
ATOM 1688 C CA . GLY A 1 210 ? -12.891 -10.109 2.635 1 84 210 GLY A CA 1
ATOM 1689 C C . GLY A 1 210 ? -12.703 -10.07 4.141 1 84 210 GLY A C 1
ATOM 1690 O O . GLY A 1 210 ? -12.195 -9.078 4.68 1 84 210 GLY A O 1
ATOM 1691 N N . LYS A 1 211 ? -13.094 -11.109 4.812 1 82.62 211 LYS A N 1
ATOM 1692 C CA . LYS A 1 211 ? -12.945 -11.203 6.262 1 82.62 211 LYS A CA 1
ATOM 1693 C C . LYS A 1 211 ? -11.469 -11.25 6.656 1 82.62 211 LYS A C 1
ATOM 1695 O O . LYS A 1 211 ? -11.062 -10.625 7.637 1 82.62 211 LYS A O 1
ATOM 1700 N N . PHE A 1 212 ? -10.75 -11.977 5.91 1 84 212 PHE A N 1
ATOM 1701 C CA . PHE A 1 212 ? -9.328 -12.133 6.164 1 84 212 PHE A CA 1
ATOM 1702 C C . PHE A 1 212 ? -8.609 -10.789 6.086 1 84 212 PHE A C 1
ATOM 1704 O O . PHE A 1 212 ? -7.863 -10.422 6.996 1 84 212 PHE A O 1
ATOM 1711 N N . ARG A 1 213 ? -8.859 -10.102 5.047 1 82.94 213 ARG A N 1
ATOM 1712 C CA . ARG A 1 213 ? -8.211 -8.812 4.812 1 82.94 213 ARG A CA 1
ATOM 1713 C C . ARG A 1 213 ? -8.609 -7.797 5.879 1 82.94 213 ARG A C 1
ATOM 1715 O O . ARG A 1 213 ? -7.766 -7.035 6.363 1 82.94 213 ARG A O 1
ATOM 1722 N N . THR A 1 214 ? -9.852 -7.734 6.199 1 76.38 214 THR A N 1
ATOM 1723 C CA . THR A 1 214 ? -10.359 -6.809 7.211 1 76.38 214 THR A CA 1
ATOM 1724 C C . THR A 1 214 ? -9.719 -7.094 8.562 1 76.38 214 THR A C 1
ATOM 1726 O O . THR A 1 214 ? -9.328 -6.168 9.281 1 76.38 214 THR A O 1
ATOM 1729 N N . ALA A 1 215 ? -9.625 -8.328 8.914 1 73.88 215 ALA A N 1
ATOM 1730 C CA . ALA A 1 215 ? -9.031 -8.719 10.188 1 73.88 215 ALA A CA 1
ATOM 1731 C C . ALA A 1 215 ? -7.559 -8.328 10.25 1 73.88 215 ALA A C 1
ATOM 1733 O O . ALA A 1 215 ? -7.062 -7.918 11.305 1 73.88 215 ALA A O 1
ATOM 1734 N N . ARG A 1 216 ? -6.887 -8.461 9.203 1 74.81 216 ARG A N 1
ATOM 1735 C CA . ARG A 1 216 ? -5.469 -8.125 9.148 1 74.81 216 ARG A CA 1
ATOM 1736 C C . ARG A 1 216 ? -5.254 -6.625 9.336 1 74.81 216 ARG A C 1
ATOM 1738 O O . ARG A 1 216 ? -4.258 -6.203 9.93 1 74.81 216 ARG A O 1
ATOM 1745 N N . MET A 1 217 ? -6.137 -5.84 8.836 1 67.94 217 MET A N 1
ATOM 1746 C CA . MET A 1 217 ? -6.031 -4.391 8.977 1 67.94 217 MET A CA 1
ATOM 1747 C C . MET A 1 217 ? -6.305 -3.967 10.414 1 67.94 217 MET A C 1
ATOM 1749 O O . MET A 1 217 ? -5.672 -3.039 10.922 1 67.94 217 MET A O 1
ATOM 1753 N N . ARG A 1 218 ? -7.309 -4.602 11.031 1 61.28 218 ARG A N 1
ATOM 1754 C CA . ARG A 1 218 ? -7.645 -4.293 12.414 1 61.28 218 ARG A CA 1
ATOM 1755 C C . ARG A 1 218 ? -6.465 -4.562 13.344 1 61.28 218 ARG A C 1
ATOM 1757 O O . ARG A 1 218 ? -6.242 -3.826 14.305 1 61.28 218 ARG A O 1
ATOM 1764 N N . SER A 1 219 ? -5.816 -5.598 13.031 1 55.12 219 SER A N 1
ATOM 1765 C CA . SER A 1 219 ? -4.691 -6.008 13.875 1 55.12 219 SER A CA 1
ATOM 1766 C C . SER A 1 219 ? -3.568 -4.98 13.836 1 55.12 219 SER A C 1
ATOM 1768 O O . SER A 1 219 ? -2.785 -4.871 14.781 1 55.12 219 SER A O 1
ATOM 1770 N N . ASN A 1 220 ? -3.613 -4.262 12.828 1 52.88 220 ASN A N 1
ATOM 1771 C CA . ASN A 1 220 ? -2.623 -3.193 12.758 1 52.88 220 ASN A CA 1
ATOM 1772 C C . ASN A 1 220 ? -2.859 -2.135 13.836 1 52.88 220 ASN A C 1
ATOM 1774 O O . ASN A 1 220 ? -1.948 -1.38 14.18 1 52.88 220 ASN A O 1
ATOM 1778 N N . PHE A 1 221 ? -4.148 -2.08 14.438 1 45.47 221 PHE A N 1
ATOM 1779 C CA . PHE A 1 221 ? -4.535 -1.041 15.383 1 45.47 221 PHE A CA 1
ATOM 1780 C C . PHE A 1 221 ? -4.672 -1.614 16.797 1 45.47 221 PHE A C 1
ATOM 1782 O O . PHE A 1 221 ? -4.648 -0.872 17.781 1 45.47 221 PHE A O 1
ATOM 1789 N N . ALA A 1 222 ? -5.258 -2.883 16.797 1 43.69 222 ALA A N 1
ATOM 1790 C CA . ALA A 1 222 ? -5.664 -3.344 18.125 1 43.69 222 ALA A CA 1
ATOM 1791 C C . ALA A 1 222 ? -4.465 -3.434 19.062 1 43.69 222 ALA A C 1
ATOM 1793 O O . ALA A 1 222 ? -3.404 -3.936 18.688 1 43.69 222 ALA A O 1
ATOM 1794 N N . LYS A 1 223 ? -4.547 -2.58 20.016 1 40.97 223 LYS A N 1
ATOM 1795 C CA . LYS A 1 223 ? -3.736 -2.676 21.219 1 40.97 223 LYS A CA 1
ATOM 1796 C C . LYS A 1 223 ? -3.531 -4.133 21.641 1 40.97 223 LYS A C 1
ATOM 1798 O O . LYS A 1 223 ? -2.744 -4.422 22.531 1 40.97 223 LYS A O 1
ATOM 1803 N N . SER A 1 224 ? -4.406 -5.008 21.219 1 40 224 SER A N 1
ATOM 1804 C CA . SER A 1 224 ? -4.418 -6.328 21.844 1 40 224 SER A CA 1
ATOM 1805 C C . SER A 1 224 ? -3.412 -7.262 21.172 1 40 224 SER A C 1
ATOM 1807 O O . SER A 1 224 ? -3.02 -7.043 20.016 1 40 224 SER A O 1
ATOM 1809 N N . ASN A 1 225 ? -2.811 -8.023 21.953 1 42.28 225 ASN A N 1
ATOM 1810 C CA . ASN A 1 225 ? -2.002 -9.219 21.766 1 42.28 225 ASN A CA 1
ATOM 1811 C C . ASN A 1 225 ? -2.508 -10.062 20.594 1 42.28 225 ASN A C 1
ATOM 1813 O O . ASN A 1 225 ? -2.371 -11.289 20.609 1 42.28 225 ASN A O 1
ATOM 1817 N N . VAL A 1 226 ? -3.357 -9.461 19.875 1 44.16 226 VAL A N 1
ATOM 1818 C CA . VAL A 1 226 ? -3.859 -10.445 18.922 1 44.16 226 VAL A CA 1
ATOM 1819 C C . VAL A 1 226 ? -2.969 -10.469 17.688 1 44.16 226 VAL A C 1
ATOM 1821 O O . VAL A 1 226 ? -2.584 -9.414 17.172 1 44.16 226 VAL A O 1
ATOM 1824 N N . GLU A 1 227 ? -2.439 -11.617 17.422 1 49.28 227 GLU A N 1
ATOM 1825 C CA . GLU A 1 227 ? -1.639 -11.984 16.266 1 49.28 227 GLU A CA 1
ATOM 1826 C C . GLU A 1 227 ? -2.285 -11.492 14.977 1 49.28 227 GLU A C 1
ATOM 1828 O O . GLU A 1 227 ? -3.512 -11.492 14.852 1 49.28 227 GLU A O 1
ATOM 1833 N N . ASN A 1 228 ? -1.415 -10.711 14.172 1 57.53 228 ASN A N 1
ATOM 1834 C CA . ASN A 1 228 ? -1.938 -10.445 12.836 1 57.53 228 ASN A CA 1
ATOM 1835 C C . ASN A 1 228 ? -2.434 -11.727 12.164 1 57.53 228 ASN A C 1
ATOM 1837 O O . ASN A 1 228 ? -1.755 -12.75 12.195 1 57.53 228 ASN A O 1
ATOM 1841 N N . LEU A 1 229 ? -3.604 -11.727 11.805 1 55.56 229 LEU A N 1
ATOM 1842 C CA . LEU A 1 229 ? -4.199 -12.883 11.148 1 55.56 229 LEU A CA 1
ATOM 1843 C C . LEU A 1 229 ? -3.365 -13.32 9.945 1 55.56 229 LEU A C 1
ATOM 1845 O O . LEU A 1 229 ? -2.965 -12.484 9.133 1 55.56 229 LEU A O 1
ATOM 1849 N N . GLN A 1 230 ? -2.826 -14.539 9.922 1 64.94 230 GLN A N 1
ATOM 1850 C CA . GLN A 1 230 ? -2.074 -15.18 8.852 1 64.94 230 GLN A CA 1
ATOM 1851 C C . GLN A 1 230 ? -2.797 -16.422 8.344 1 64.94 230 GLN A C 1
ATOM 1853 O O . GLN A 1 230 ? -3.715 -16.922 9 1 64.94 230 GLN A O 1
ATOM 1858 N N . ILE A 1 231 ? -2.447 -16.875 7.184 1 59.16 231 ILE A N 1
ATOM 1859 C CA . ILE A 1 231 ? -3.121 -18.016 6.574 1 59.16 231 ILE A CA 1
ATOM 1860 C C . ILE A 1 231 ? -2.877 -19.266 7.414 1 59.16 231 ILE A C 1
ATOM 1862 O O . ILE A 1 231 ? -3.676 -20.203 7.391 1 59.16 231 ILE A O 1
ATOM 1866 N N . TYR A 1 232 ? -1.729 -19.406 8.016 1 68.62 232 TYR A N 1
ATOM 1867 C CA . TYR A 1 232 ? -1.47 -20.625 8.773 1 68.62 232 TYR A CA 1
ATOM 1868 C C . TYR A 1 232 ? -2.512 -20.828 9.867 1 68.62 232 TYR A C 1
ATOM 1870 O O . TYR A 1 232 ? -2.684 -21.938 10.383 1 68.62 232 TYR A O 1
ATOM 1878 N N . HIS A 1 233 ? -3.248 -19.75 10.359 1 70.44 233 HIS A N 1
ATOM 1879 C CA . HIS A 1 233 ? -4.332 -19.859 11.328 1 70.44 233 HIS A CA 1
ATOM 1880 C C . HIS A 1 233 ? -5.484 -20.688 10.773 1 70.44 233 HIS A C 1
ATOM 1882 O O . HIS A 1 233 ? -6.359 -21.125 11.523 1 70.44 233 HIS A O 1
ATOM 1888 N N . PHE A 1 234 ? -5.418 -20.953 9.5 1 71.12 234 PHE A N 1
ATOM 1889 C CA . PHE A 1 234 ? -6.492 -21.688 8.852 1 71.12 234 PHE A CA 1
ATOM 1890 C C . PHE A 1 234 ? -6.027 -23.094 8.477 1 71.12 234 PHE A C 1
ATOM 1892 O O . PHE A 1 234 ? -6.766 -23.844 7.836 1 71.12 234 PHE A O 1
ATOM 1899 N N . LYS A 1 235 ? -4.801 -23.406 8.695 1 72.5 235 LYS A N 1
ATOM 1900 C CA . LYS A 1 235 ? -4.301 -24.75 8.414 1 72.5 235 LYS A CA 1
ATOM 1901 C C . LYS A 1 235 ? -4.898 -25.766 9.375 1 72.5 235 LYS A C 1
ATOM 1903 O O . LYS A 1 235 ? -5.09 -25.484 10.555 1 72.5 235 LYS A O 1
ATOM 1908 N N . PHE A 1 236 ? -5.168 -26.953 8.859 1 76.5 236 PHE A N 1
ATOM 1909 C CA . PHE A 1 236 ? -5.543 -28.062 9.719 1 76.5 236 PHE A CA 1
ATOM 1910 C C . PHE A 1 236 ? -4.348 -28.547 10.531 1 76.5 236 PHE A C 1
ATOM 1912 O O . PHE A 1 236 ? -3.209 -28.516 10.062 1 76.5 236 PHE A O 1
ATOM 1919 N N . PRO A 1 237 ? -4.727 -28.812 11.859 1 68.19 237 PRO A N 1
ATOM 1920 C CA . PRO A 1 237 ? -3.645 -29.422 12.641 1 68.19 237 PRO A CA 1
ATOM 1921 C C . PRO A 1 237 ? -3.076 -30.688 11.992 1 68.19 237 PRO A C 1
ATOM 1923 O O . PRO A 1 237 ? -3.811 -31.438 11.344 1 68.19 237 PRO A O 1
ATOM 1926 N N . LYS A 1 238 ? -1.711 -30.781 11.938 1 59.03 238 LYS A N 1
ATOM 1927 C CA . LYS A 1 238 ? -1.066 -31.984 11.406 1 59.03 238 LYS A CA 1
ATOM 1928 C C . LYS A 1 238 ? -1.474 -33.219 12.195 1 59.03 238 LYS A C 1
ATOM 1930 O O . LYS A 1 238 ? -1.682 -33.156 13.406 1 59.03 238 LYS A O 1
ATOM 1935 N N . MET B 1 1 ? 17.531 -9.031 25.656 1 20.97 1 MET B N 1
ATOM 1936 C CA . MET B 1 1 ? 18.594 -8.289 25 1 20.97 1 MET B CA 1
ATOM 1937 C C . MET B 1 1 ? 18.531 -8.453 23.5 1 20.97 1 MET B C 1
ATOM 1939 O O . MET B 1 1 ? 18.969 -9.469 22.953 1 20.97 1 MET B O 1
ATOM 1943 N N . ASP B 1 2 ? 17.453 -8.086 22.844 1 23.45 2 ASP B N 1
ATOM 1944 C CA . ASP B 1 2 ? 16.969 -8.555 21.547 1 23.45 2 ASP B CA 1
ATOM 1945 C C . ASP B 1 2 ? 17.922 -8.156 20.422 1 23.45 2 ASP B C 1
ATOM 1947 O O . ASP B 1 2 ? 18.344 -7 20.344 1 23.45 2 ASP B O 1
ATOM 1951 N N . ALA B 1 3 ? 18.719 -9.078 19.844 1 29.5 3 ALA B N 1
ATOM 1952 C CA . ALA B 1 3 ? 19.875 -9.016 18.969 1 29.5 3 ALA B CA 1
ATOM 1953 C C . ALA B 1 3 ? 19.609 -8.117 17.766 1 29.5 3 ALA B C 1
ATOM 1955 O O . ALA B 1 3 ? 18.531 -8.18 17.156 1 29.5 3 ALA B O 1
ATOM 1956 N N . PRO B 1 4 ? 20.516 -7.105 17.547 1 32.75 4 PRO B N 1
ATOM 1957 C CA . PRO B 1 4 ? 20.547 -6.125 16.453 1 32.75 4 PRO B CA 1
ATOM 1958 C C . PRO B 1 4 ? 20.406 -6.773 15.078 1 32.75 4 PRO B C 1
ATOM 1960 O O . PRO B 1 4 ? 21.141 -7.707 14.758 1 32.75 4 PRO B O 1
ATOM 1963 N N . GLU B 1 5 ? 19.344 -7.164 14.688 1 35.94 5 GLU B N 1
ATOM 1964 C CA . GLU B 1 5 ? 19.359 -7.73 13.344 1 35.94 5 GLU B CA 1
ATOM 1965 C C . GLU B 1 5 ? 20.281 -6.934 12.422 1 35.94 5 GLU B C 1
ATOM 1967 O O . GLU B 1 5 ? 20.094 -5.73 12.227 1 35.94 5 GLU B O 1
ATOM 1972 N N . HIS B 1 6 ? 21.672 -7.145 12.531 1 34.47 6 HIS B N 1
ATOM 1973 C CA . HIS B 1 6 ? 22.781 -6.613 11.766 1 34.47 6 HIS B CA 1
ATOM 1974 C C . HIS B 1 6 ? 22.438 -6.52 10.281 1 34.47 6 HIS B C 1
ATOM 1976 O O . HIS B 1 6 ? 21.531 -7.211 9.805 1 34.47 6 HIS B O 1
ATOM 1982 N N . ARG B 1 7 ? 23.062 -5.508 9.578 1 40.78 7 ARG B N 1
ATOM 1983 C CA . ARG B 1 7 ? 23.125 -5.516 8.125 1 40.78 7 ARG B CA 1
ATOM 1984 C C . ARG B 1 7 ? 23.297 -6.93 7.586 1 40.78 7 ARG B C 1
ATOM 1986 O O . ARG B 1 7 ? 24.188 -7.664 8.039 1 40.78 7 ARG B O 1
ATOM 1993 N N . PRO B 1 8 ? 22.25 -7.5 7.027 1 42.12 8 PRO B N 1
ATOM 1994 C CA . P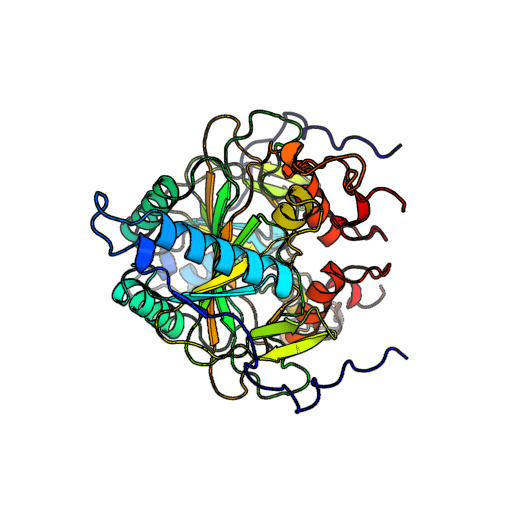RO B 1 8 ? 22.594 -8.836 6.535 1 42.12 8 PRO B CA 1
ATOM 1995 C C . PRO B 1 8 ? 24.031 -8.914 6.031 1 42.12 8 PRO B C 1
ATOM 1997 O O . PRO B 1 8 ? 24.578 -7.922 5.551 1 42.12 8 PRO B O 1
ATOM 2000 N N . LYS B 1 9 ? 24.969 -9.641 6.625 1 39.28 9 LYS B N 1
ATOM 2001 C CA . LYS B 1 9 ? 26.297 -9.961 6.105 1 39.28 9 LYS B CA 1
ATOM 2002 C C . LYS B 1 9 ? 26.297 -10.008 4.578 1 39.28 9 LYS B C 1
ATOM 2004 O O . LYS B 1 9 ? 25.266 -10.297 3.963 1 39.28 9 LYS B O 1
ATOM 2009 N N . SER B 1 10 ? 27.422 -9.398 3.871 1 39.31 10 SER B N 1
ATOM 2010 C CA . SER B 1 10 ? 27.891 -9.242 2.498 1 39.31 10 SER B CA 1
ATOM 2011 C C . SER B 1 10 ? 27.547 -10.461 1.651 1 39.31 10 SER B C 1
ATOM 2013 O O . SER B 1 10 ? 27.781 -10.477 0.442 1 39.31 10 SER B O 1
ATOM 2015 N N . SER B 1 11 ? 27.453 -11.641 2.27 1 40.34 11 SER B N 1
ATOM 2016 C CA . SER B 1 11 ? 27.562 -12.656 1.229 1 40.34 11 SER B CA 1
ATOM 2017 C C . SER B 1 11 ? 26.25 -12.82 0.476 1 40.34 11 SER B C 1
ATOM 2019 O O . SER B 1 11 ? 25.484 -13.742 0.749 1 40.34 11 SER B O 1
ATOM 2021 N N . VAL B 1 12 ? 25.516 -11.742 0.312 1 47.91 12 VAL B N 1
ATOM 2022 C CA . VAL B 1 12 ? 24.391 -11.898 -0.599 1 47.91 12 VAL B CA 1
ATOM 2023 C C . VAL B 1 12 ? 24.844 -12.562 -1.89 1 47.91 12 VAL B C 1
ATOM 2025 O O . VAL B 1 12 ? 25.703 -12.031 -2.598 1 47.91 12 VAL B O 1
ATOM 2028 N N . ILE B 1 13 ? 24.812 -13.875 -1.927 1 49.75 13 ILE B N 1
ATOM 2029 C CA . ILE B 1 13 ? 25.047 -14.602 -3.166 1 49.75 13 ILE B CA 1
ATOM 2030 C C . ILE B 1 13 ? 24.156 -14.039 -4.273 1 49.75 13 ILE B C 1
ATOM 2032 O O . ILE B 1 13 ? 22.953 -13.875 -4.082 1 49.75 13 ILE B O 1
ATOM 2036 N N . VAL B 1 14 ? 24.641 -13.25 -5.047 1 49.34 14 VAL B N 1
ATOM 2037 C CA . VAL B 1 14 ? 24.047 -12.773 -6.297 1 49.34 14 VAL B CA 1
ATOM 2038 C C . VAL B 1 14 ? 23.375 -13.938 -7.02 1 49.34 14 VAL B C 1
ATOM 2040 O O . VAL B 1 14 ? 23.984 -14.992 -7.219 1 49.34 14 VAL B O 1
ATOM 2043 N N . ALA B 1 15 ? 22.141 -13.672 -7.688 1 57.78 15 ALA B N 1
ATOM 2044 C CA . ALA B 1 15 ? 21.109 -14.062 -8.633 1 57.78 15 ALA B CA 1
ATOM 2045 C C . ALA B 1 15 ? 21.25 -15.523 -9.039 1 57.78 15 ALA B C 1
ATOM 2047 O O . ALA B 1 15 ? 21.203 -15.852 -10.227 1 57.78 15 ALA B O 1
ATOM 2048 N N . GLU B 1 16 ? 21.766 -16.391 -8.273 1 66.25 16 GLU B N 1
ATOM 2049 C CA . GLU B 1 16 ? 21.906 -17.781 -8.703 1 66.25 16 GLU B CA 1
ATOM 2050 C C . GLU B 1 16 ? 20.578 -18.516 -8.609 1 66.25 16 GLU B C 1
ATOM 2052 O O . GLU B 1 16 ? 19.969 -18.578 -7.547 1 66.25 16 GLU B O 1
ATOM 2057 N N . GLY B 1 17 ? 19.922 -18.797 -9.914 1 85.75 17 GLY B N 1
ATOM 2058 C CA . GLY B 1 17 ? 18.969 -19.875 -10.031 1 85.75 17 GLY B CA 1
ATOM 2059 C C . GLY B 1 17 ? 17.531 -19.406 -10.125 1 85.75 17 GLY B C 1
ATOM 2060 O O . GLY B 1 17 ? 16.609 -20.203 -10.336 1 85.75 17 GLY B O 1
ATOM 2061 N N . ILE B 1 18 ? 17.328 -17.984 -10 1 93.5 18 ILE B N 1
ATOM 2062 C CA . ILE B 1 18 ? 15.953 -17.531 -10.156 1 93.5 18 ILE B CA 1
ATOM 2063 C C . ILE B 1 18 ? 15.5 -17.75 -11.602 1 93.5 18 ILE B C 1
ATOM 2065 O O . ILE B 1 18 ? 16.172 -17.297 -12.539 1 93.5 18 ILE B O 1
ATOM 2069 N N . PRO B 1 19 ? 14.406 -18.344 -11.719 1 95.94 19 PRO B N 1
ATOM 2070 C CA . PRO B 1 19 ? 13.961 -18.656 -13.078 1 95.94 19 PRO B CA 1
ATOM 2071 C C . PRO B 1 19 ? 13.625 -17.406 -13.891 1 95.94 19 PRO B C 1
ATOM 2073 O O . PRO B 1 19 ? 13.062 -16.453 -13.352 1 95.94 19 PRO B O 1
ATOM 2076 N N . LEU B 1 20 ? 14.047 -17.422 -15.094 1 96.5 20 LEU B N 1
ATOM 2077 C CA . LEU B 1 20 ? 13.648 -16.453 -16.109 1 96.5 20 LEU B CA 1
ATOM 2078 C C . LEU B 1 20 ? 12.773 -17.109 -17.172 1 96.5 20 LEU B C 1
ATOM 2080 O O . LEU B 1 20 ? 13.242 -17.984 -17.922 1 96.5 20 LEU B O 1
ATOM 2084 N N . VAL B 1 21 ? 11.539 -16.734 -17.266 1 96.62 21 VAL B N 1
ATOM 2085 C CA . VAL B 1 21 ? 10.578 -17.375 -18.156 1 96.62 21 VAL B CA 1
ATOM 2086 C C . VAL B 1 21 ? 10.352 -16.484 -19.375 1 96.62 21 VAL B C 1
ATOM 2088 O O . VAL B 1 21 ? 10.109 -15.289 -19.25 1 96.62 21 VAL B O 1
ATOM 2091 N N . ASP B 1 22 ? 10.422 -17.062 -20.516 1 95.44 22 ASP B N 1
ATOM 2092 C CA . ASP B 1 22 ? 10.172 -16.375 -21.781 1 95.44 22 ASP B CA 1
ATOM 2093 C C . ASP B 1 22 ? 8.727 -16.594 -22.25 1 95.44 22 ASP B C 1
ATOM 2095 O O . ASP B 1 22 ? 8.336 -17.719 -22.562 1 95.44 22 ASP B O 1
ATOM 2099 N N . LEU B 1 23 ? 7.949 -15.539 -22.344 1 94.38 23 LEU B N 1
ATOM 2100 C CA . LEU B 1 23 ? 6.535 -15.664 -22.688 1 94.38 23 LEU B CA 1
ATOM 2101 C C . LEU B 1 23 ? 6.34 -15.586 -24.203 1 94.38 23 LEU B C 1
ATOM 2103 O O . LEU B 1 23 ? 5.203 -15.586 -24.688 1 94.38 23 LEU B O 1
ATOM 2107 N N . SER B 1 24 ? 7.309 -15.57 -25.031 1 90.69 24 SER B N 1
ATOM 2108 C CA . SER B 1 24 ? 7.238 -15.438 -26.484 1 90.69 24 SER B CA 1
ATOM 2109 C C . SER B 1 24 ? 6.336 -16.5 -27.094 1 90.69 24 SER B C 1
ATOM 2111 O O . SER B 1 24 ? 5.617 -16.25 -28.062 1 90.69 24 SER B O 1
ATOM 2113 N N . PRO B 1 25 ? 6.359 -17.734 -26.516 1 86.88 25 PRO B N 1
ATOM 2114 C CA . PRO B 1 25 ? 5.531 -18.781 -27.141 1 86.88 25 PRO B CA 1
ATOM 2115 C C . PRO B 1 25 ? 4.039 -18.438 -27.094 1 86.88 25 PRO B C 1
ATOM 2117 O O . PRO B 1 25 ? 3.273 -18.906 -27.938 1 86.88 25 PRO B O 1
ATOM 2120 N N . ILE B 1 26 ? 3.607 -17.578 -26.188 1 86.56 26 ILE B N 1
ATOM 2121 C CA . ILE B 1 26 ? 2.18 -17.297 -26.094 1 86.56 26 ILE B CA 1
ATOM 2122 C C . ILE B 1 26 ? 1.894 -15.883 -26.594 1 86.56 26 ILE B C 1
ATOM 2124 O O . ILE B 1 26 ? 0.75 -15.547 -26.922 1 86.56 26 ILE B O 1
ATOM 2128 N N . ASN B 1 27 ? 2.795 -15.023 -26.641 1 85 27 ASN B N 1
ATOM 2129 C CA . ASN B 1 27 ? 2.537 -13.617 -26.969 1 85 27 ASN B CA 1
ATOM 2130 C C . ASN B 1 27 ? 2.881 -13.305 -28.422 1 85 27 ASN B C 1
ATOM 2132 O O . ASN B 1 27 ? 2.387 -12.328 -28.984 1 85 27 ASN B O 1
ATOM 2136 N N . TYR B 1 28 ? 3.721 -13.945 -29.062 1 74.31 28 TYR B N 1
ATOM 2137 C CA . TYR B 1 28 ? 4.156 -13.547 -30.391 1 74.31 28 TYR B CA 1
ATOM 2138 C C . TYR B 1 28 ? 3.881 -14.641 -31.422 1 74.31 28 TYR B C 1
ATOM 2140 O O . TYR B 1 28 ? 4.289 -14.539 -32.562 1 74.31 28 TYR B O 1
ATOM 2148 N N . GLN B 1 29 ? 3.295 -15.711 -30.922 1 67 29 GLN B N 1
ATOM 2149 C CA . GLN B 1 29 ? 2.982 -16.703 -31.953 1 67 29 GLN B CA 1
ATOM 2150 C C . GLN B 1 29 ? 1.599 -16.469 -32.531 1 67 29 GLN B C 1
ATOM 2152 O O . GLN B 1 29 ? 0.733 -15.867 -31.891 1 67 29 GLN B O 1
ATOM 2157 N N . ILE B 1 30 ? 1.523 -16.5 -33.812 1 61.62 30 ILE B N 1
ATOM 2158 C CA . ILE B 1 30 ? 0.281 -16.391 -34.562 1 61.62 30 ILE B CA 1
ATOM 2159 C C . ILE B 1 30 ? -0.763 -17.328 -33.969 1 61.62 30 ILE B C 1
ATOM 2161 O O . ILE B 1 30 ? -0.471 -18.5 -33.719 1 61.62 30 ILE B O 1
ATOM 2165 N N . GLU B 1 31 ? -1.835 -16.703 -33.281 1 60.72 31 GLU B N 1
ATOM 2166 C CA . GLU B 1 31 ? -2.92 -17.375 -32.562 1 60.72 31 GLU B CA 1
ATOM 2167 C C . GLU B 1 31 ? -3.15 -18.781 -33.125 1 60.72 31 GLU B C 1
ATOM 2169 O O . GLU B 1 31 ? -3.297 -19.734 -32.344 1 60.72 31 GLU B O 1
ATOM 2174 N N . ASP B 1 32 ? -3.248 -18.875 -34.375 1 60.19 32 ASP B N 1
ATOM 2175 C CA . ASP B 1 32 ? -3.719 -20.125 -34.969 1 60.19 32 ASP B CA 1
ATOM 2176 C C . ASP B 1 32 ? -2.611 -21.172 -35 1 60.19 32 ASP B C 1
ATOM 2178 O O . ASP B 1 32 ? -2.857 -22.328 -35.375 1 60.19 32 ASP B O 1
ATOM 2182 N N . SER B 1 33 ? -1.439 -20.766 -34.656 1 64.44 33 SER B N 1
ATOM 2183 C CA . SER B 1 33 ? -0.416 -21.75 -34.969 1 64.44 33 SER B CA 1
ATOM 2184 C C . SER B 1 33 ? 0.482 -22.047 -33.781 1 64.44 33 SER B C 1
ATOM 2186 O O . SER B 1 33 ? 1.614 -22.5 -33.938 1 64.44 33 SER B O 1
ATOM 2188 N N . ILE B 1 34 ? -0.051 -21.812 -32.562 1 69.38 34 ILE B N 1
ATOM 2189 C CA . ILE B 1 34 ? 0.873 -22.109 -31.469 1 69.38 34 ILE B CA 1
ATOM 2190 C C . ILE B 1 34 ? 0.852 -23.609 -31.188 1 69.38 34 ILE B C 1
ATOM 2192 O O . ILE B 1 34 ? -0.196 -24.172 -30.844 1 69.38 34 ILE B O 1
ATOM 2196 N N . PRO B 1 35 ? 1.96 -24.297 -31.5 1 77.12 35 PRO B N 1
ATOM 2197 C CA . PRO B 1 35 ? 1.981 -25.703 -31.141 1 77.12 35 PRO B CA 1
ATOM 2198 C C . PRO B 1 35 ? 1.658 -25.953 -29.672 1 77.12 35 PRO B C 1
ATOM 2200 O O . PRO B 1 35 ? 2.145 -25.219 -28.797 1 77.12 35 PRO B O 1
ATOM 2203 N N . VAL B 1 36 ? 0.806 -26.781 -29.438 1 80.5 36 VAL B N 1
ATOM 2204 C CA . VAL B 1 36 ? 0.354 -27.172 -28.109 1 80.5 36 VAL B CA 1
ATOM 2205 C C . VAL B 1 36 ? 1.554 -27.547 -27.25 1 80.5 36 VAL B C 1
ATOM 2207 O O . VAL B 1 36 ? 1.577 -27.266 -26.047 1 80.5 36 VAL B O 1
ATOM 2210 N N . SER B 1 37 ? 2.514 -28.078 -27.859 1 80.56 37 SER B N 1
ATOM 2211 C CA . SER B 1 37 ? 3.693 -28.531 -27.125 1 80.56 37 SER B CA 1
ATOM 2212 C C . SER B 1 37 ? 4.449 -27.344 -26.531 1 80.56 37 SER B C 1
ATOM 2214 O O . SER B 1 37 ? 4.984 -27.438 -25.422 1 80.56 37 SER B O 1
ATOM 2216 N N . CYS B 1 38 ? 4.477 -26.281 -27.281 1 80.5 38 CYS B N 1
ATOM 2217 C CA . CYS B 1 38 ? 5.164 -25.094 -26.781 1 80.5 38 CYS B CA 1
ATOM 2218 C C . CYS B 1 38 ? 4.457 -24.516 -25.562 1 80.5 38 CYS B C 1
ATOM 2220 O O . CYS B 1 38 ? 5.109 -24.109 -24.609 1 80.5 38 CYS B O 1
ATOM 2222 N N . ILE B 1 39 ? 3.271 -24.609 -25.578 1 86.88 39 ILE B N 1
ATOM 2223 C CA . ILE B 1 39 ? 2.484 -24.094 -24.469 1 86.88 39 ILE B CA 1
ATOM 2224 C C . ILE B 1 39 ? 2.66 -24.984 -23.25 1 86.88 39 ILE B C 1
ATOM 2226 O O . ILE B 1 39 ? 2.812 -24.484 -22.125 1 86.88 39 ILE B O 1
ATOM 2230 N N . GLN B 1 40 ? 2.697 -26.234 -23.5 1 90.31 40 GLN B N 1
ATOM 2231 C CA . GLN B 1 40 ? 2.854 -27.188 -22.406 1 90.31 40 GLN B CA 1
ATOM 2232 C C . GLN B 1 40 ? 4.211 -27.016 -21.719 1 90.31 40 GLN B C 1
ATOM 2234 O O . GLN B 1 40 ? 4.309 -27.094 -20.5 1 90.31 40 GLN B O 1
ATOM 2239 N N . GLY B 1 41 ? 5.223 -26.844 -22.531 1 92.12 41 GLY B N 1
ATOM 2240 C CA . GLY B 1 41 ? 6.543 -26.594 -21.984 1 92.12 41 GLY B CA 1
ATOM 2241 C C . GLY B 1 41 ? 6.598 -25.344 -21.125 1 92.12 41 GLY B C 1
ATOM 2242 O O . GLY B 1 41 ? 7.191 -25.344 -20.031 1 92.12 41 GLY B O 1
ATOM 2243 N N . LEU B 1 42 ? 5.957 -24.344 -21.609 1 93.06 42 LEU B N 1
ATOM 2244 C CA . LEU B 1 42 ? 5.922 -23.078 -20.875 1 93.06 42 LEU B CA 1
ATOM 2245 C C . LEU B 1 42 ? 5.164 -23.234 -19.562 1 93.06 42 LEU B C 1
ATOM 2247 O O . LEU B 1 42 ? 5.613 -22.75 -18.531 1 93.06 42 LEU B O 1
ATOM 2251 N N . VAL B 1 43 ? 4.059 -23.891 -19.609 1 93.94 43 VAL B N 1
ATOM 2252 C CA . VAL B 1 43 ? 3.242 -24.125 -18.422 1 93.94 43 VAL B CA 1
ATOM 2253 C C . VAL B 1 43 ? 4.051 -24.906 -17.391 1 93.94 43 VAL B C 1
ATOM 2255 O O . VAL B 1 43 ? 4.008 -24.594 -16.188 1 93.94 43 VAL B O 1
ATOM 2258 N N . LYS B 1 44 ? 4.742 -25.875 -17.875 1 95.56 44 LYS B N 1
ATOM 2259 C CA . LYS B 1 44 ? 5.578 -26.672 -16.984 1 95.56 44 LYS B CA 1
ATOM 2260 C C . LYS B 1 44 ? 6.684 -25.828 -16.359 1 95.56 44 LYS B C 1
ATOM 2262 O O . LYS B 1 44 ? 6.984 -25.953 -15.172 1 95.56 44 LYS B O 1
ATOM 2267 N N . GLU B 1 45 ? 7.246 -25 -17.141 1 96 45 GLU B N 1
ATOM 2268 C CA . GLU B 1 45 ? 8.305 -24.125 -16.656 1 96 45 GLU B CA 1
ATOM 2269 C C . GLU B 1 45 ? 7.785 -23.188 -15.57 1 96 45 GLU B C 1
ATOM 2271 O O . GLU B 1 45 ? 8.414 -23.031 -14.523 1 96 45 GLU B O 1
ATOM 2276 N N . ILE B 1 46 ? 6.672 -22.609 -15.805 1 96.5 46 ILE B N 1
ATOM 2277 C CA . ILE B 1 46 ? 6.047 -21.703 -14.844 1 96.5 46 ILE B CA 1
ATOM 2278 C C . ILE B 1 46 ? 5.688 -22.484 -13.57 1 96.5 46 ILE B C 1
ATOM 2280 O O . ILE B 1 46 ? 5.941 -22 -12.461 1 96.5 46 ILE B O 1
ATOM 2284 N N . GLY B 1 47 ? 5.098 -23.641 -13.766 1 96.88 47 GLY B N 1
ATOM 2285 C CA . GLY B 1 47 ? 4.777 -24.484 -12.633 1 96.88 47 GLY B CA 1
ATOM 2286 C C . GLY B 1 47 ? 5.98 -24.797 -11.766 1 96.88 47 GLY B C 1
ATOM 2287 O O . GLY B 1 47 ? 5.902 -24.734 -10.539 1 96.88 47 GLY B O 1
ATOM 2288 N N . SER B 1 48 ? 7.055 -25.141 -12.398 1 96.56 48 SER B N 1
ATOM 2289 C CA . SER B 1 48 ? 8.281 -25.453 -11.672 1 96.56 48 SER B CA 1
ATOM 2290 C C . SER B 1 48 ? 8.812 -24.234 -10.93 1 96.56 48 SER B C 1
ATOM 2292 O O . SER B 1 48 ? 9.266 -24.344 -9.789 1 96.56 48 SER B O 1
ATOM 2294 N N . ALA B 1 49 ? 8.797 -23.109 -11.578 1 96.38 49 ALA B N 1
ATOM 2295 C CA . ALA B 1 49 ? 9.234 -21.875 -10.945 1 96.38 49 ALA B CA 1
ATOM 2296 C C . ALA B 1 49 ? 8.398 -21.562 -9.703 1 96.38 49 ALA B C 1
ATOM 2298 O O . ALA B 1 49 ? 8.945 -21.172 -8.664 1 96.38 49 ALA B O 1
ATOM 2299 N N . CYS B 1 50 ? 7.102 -21.719 -9.805 1 96.88 50 CYS B N 1
ATOM 2300 C CA . CYS B 1 50 ? 6.203 -21.484 -8.68 1 96.88 50 CYS B CA 1
ATOM 2301 C C . CYS B 1 50 ? 6.488 -22.469 -7.551 1 96.88 50 CYS B C 1
ATOM 2303 O O . CYS B 1 50 ? 6.496 -22.094 -6.379 1 96.88 50 CYS B O 1
ATOM 2305 N N . LYS B 1 51 ? 6.703 -23.672 -7.941 1 96.31 51 LYS B N 1
ATOM 2306 C CA . LYS B 1 51 ? 6.902 -24.734 -6.945 1 96.31 51 LYS B CA 1
ATOM 2307 C C . LYS B 1 51 ? 8.242 -24.562 -6.23 1 96.31 51 LYS B C 1
ATOM 2309 O O . LYS B 1 51 ? 8.305 -24.641 -5.004 1 96.31 51 LYS B O 1
ATOM 2314 N N . GLU B 1 52 ? 9.258 -24.297 -6.93 1 94.75 52 GLU B N 1
ATOM 2315 C CA . GLU B 1 52 ? 10.617 -24.297 -6.383 1 94.75 52 GLU B CA 1
ATOM 2316 C C . GLU B 1 52 ? 10.953 -22.969 -5.719 1 94.75 52 GLU B C 1
ATOM 2318 O O . GLU B 1 52 ? 11.641 -22.938 -4.699 1 94.75 52 GLU B O 1
ATOM 2323 N N . TRP B 1 53 ? 10.398 -21.891 -6.297 1 94.5 53 TRP B N 1
ATOM 2324 C CA . TRP B 1 53 ? 10.82 -20.562 -5.832 1 94.5 53 TRP B CA 1
ATOM 2325 C C . TRP B 1 53 ? 9.633 -19.766 -5.332 1 94.5 53 TRP B C 1
ATOM 2327 O O . TRP B 1 53 ? 9.75 -18.984 -4.383 1 94.5 53 TRP B O 1
ATOM 2337 N N . GLY B 1 54 ? 8.484 -19.953 -5.895 1 96.56 54 GLY B N 1
ATOM 2338 C CA . GLY B 1 54 ? 7.395 -19.016 -5.688 1 96.56 54 GLY B CA 1
ATOM 2339 C C . GLY B 1 54 ? 7.699 -17.625 -6.223 1 96.56 54 GLY B C 1
ATOM 2340 O O . GLY B 1 54 ? 7.098 -16.641 -5.781 1 96.56 54 GLY B O 1
ATOM 2341 N N . PHE B 1 55 ? 8.609 -17.594 -7.129 1 96.81 55 PHE B N 1
ATOM 2342 C CA . PHE B 1 55 ? 9.203 -16.359 -7.605 1 96.81 55 PHE B CA 1
ATOM 2343 C C . PHE B 1 55 ? 9.914 -16.562 -8.93 1 96.81 55 PHE B C 1
ATOM 2345 O O . PHE B 1 55 ? 10.672 -17.531 -9.094 1 96.81 55 PHE B O 1
ATOM 2352 N N . PHE B 1 56 ? 9.695 -15.688 -9.906 1 97.44 56 PHE B N 1
ATOM 2353 C CA . PHE B 1 56 ? 10.422 -15.75 -11.172 1 97.44 56 PHE B CA 1
ATOM 2354 C C . PHE B 1 56 ? 10.305 -14.438 -11.938 1 97.44 56 PHE B C 1
ATOM 2356 O O . PHE B 1 56 ? 9.5 -13.57 -11.57 1 97.44 56 PHE B O 1
ATOM 2363 N N . GLN B 1 57 ? 11.109 -14.297 -12.93 1 97.5 57 GLN B N 1
ATOM 2364 C CA . GLN B 1 57 ? 11.047 -13.141 -13.82 1 97.5 57 GLN B CA 1
ATOM 2365 C C . GLN B 1 57 ? 10.531 -13.547 -15.203 1 97.5 57 GLN B C 1
ATOM 2367 O O . GLN B 1 57 ? 10.688 -14.695 -15.617 1 97.5 57 GLN B O 1
ATOM 2372 N N . VAL B 1 58 ? 9.859 -12.641 -15.883 1 97.56 58 VAL B N 1
ATOM 2373 C CA . VAL B 1 58 ? 9.312 -12.945 -17.203 1 97.56 58 VAL B CA 1
ATOM 2374 C C . VAL B 1 58 ? 9.766 -11.883 -18.203 1 97.56 58 VAL B C 1
ATOM 2376 O O . VAL B 1 58 ? 9.836 -10.703 -17.875 1 97.56 58 VAL B O 1
ATOM 2379 N N . ILE B 1 59 ? 10.086 -12.32 -19.359 1 96.62 59 ILE B N 1
ATOM 2380 C CA . ILE B 1 59 ? 10.422 -11.445 -20.469 1 96.62 59 ILE B CA 1
ATOM 2381 C C . ILE B 1 59 ? 9.469 -11.711 -21.641 1 96.62 59 ILE B C 1
ATOM 2383 O O . ILE B 1 59 ? 8.695 -12.672 -21.609 1 96.62 59 ILE B O 1
ATOM 2387 N N . ASN B 1 60 ? 9.477 -10.789 -22.578 1 95.38 60 ASN B N 1
ATOM 2388 C CA . ASN B 1 60 ? 8.633 -10.852 -23.766 1 95.38 60 ASN B CA 1
ATOM 2389 C C . ASN B 1 60 ? 7.152 -10.867 -23.391 1 95.38 60 ASN B C 1
ATOM 2391 O O . ASN B 1 60 ? 6.383 -11.68 -23.906 1 95.38 60 ASN B O 1
ATOM 2395 N N . HIS B 1 61 ? 6.758 -10.031 -22.469 1 94.88 61 HIS B N 1
ATOM 2396 C CA . HIS B 1 61 ? 5.41 -9.938 -21.922 1 94.88 61 HIS B CA 1
ATOM 2397 C C . HIS B 1 61 ? 4.539 -9 -22.75 1 94.88 61 HIS B C 1
ATOM 2399 O O . HIS B 1 61 ? 3.328 -8.914 -22.547 1 94.88 61 HIS B O 1
ATOM 2405 N N . LYS B 1 62 ? 5.008 -8.203 -23.625 1 92.56 62 LYS B N 1
ATOM 2406 C CA . LYS B 1 62 ? 4.34 -7.395 -24.641 1 92.56 62 LYS B CA 1
ATOM 2407 C C . LYS B 1 62 ? 3.928 -6.039 -24.078 1 92.56 62 LYS B C 1
ATOM 2409 O O . LYS B 1 62 ? 3.361 -5.211 -24.797 1 92.56 62 LYS B O 1
ATOM 2414 N N . VAL B 1 63 ? 4.145 -5.734 -22.828 1 92.25 63 VAL B N 1
ATOM 2415 C CA . VAL B 1 63 ? 3.875 -4.402 -22.297 1 92.25 63 VAL B CA 1
ATOM 2416 C C . VAL B 1 63 ? 4.828 -3.391 -22.922 1 92.25 63 VAL B C 1
ATOM 2418 O O . VAL B 1 63 ? 6.047 -3.582 -22.922 1 92.25 63 VAL B O 1
ATOM 2421 N N . PRO B 1 64 ? 4.254 -2.322 -23.469 1 94.06 64 PRO B N 1
ATOM 2422 C CA . PRO B 1 64 ? 5.109 -1.358 -24.156 1 94.06 64 PRO B CA 1
ATOM 2423 C C . PRO B 1 64 ? 6.148 -0.722 -23.234 1 94.06 64 PRO B C 1
ATOM 2425 O O . PRO B 1 64 ? 5.801 -0.188 -22.188 1 94.06 64 PRO B O 1
ATOM 2428 N N . LEU B 1 65 ? 7.305 -0.786 -23.703 1 93.56 65 LEU B N 1
ATOM 2429 C CA . LEU B 1 65 ? 8.445 -0.302 -22.938 1 93.56 65 LEU B CA 1
ATOM 2430 C C . LEU B 1 65 ? 8.328 1.196 -22.672 1 93.56 65 LEU B C 1
ATOM 2432 O O . LEU B 1 65 ? 8.68 1.671 -21.594 1 93.56 65 LEU B O 1
ATOM 2436 N N . ASP B 1 66 ? 7.879 1.926 -23.562 1 94 66 ASP B N 1
ATOM 2437 C CA . ASP B 1 66 ? 7.812 3.381 -23.469 1 94 66 ASP B CA 1
ATOM 2438 C C . ASP B 1 66 ? 6.887 3.811 -22.328 1 94 66 ASP B C 1
ATOM 2440 O O . ASP B 1 66 ? 7.133 4.824 -21.672 1 94 66 ASP B O 1
ATOM 2444 N N . LYS B 1 67 ? 5.801 3.104 -22.156 1 91.5 67 LYS B N 1
ATOM 2445 C CA . LYS B 1 67 ? 4.891 3.418 -21.062 1 91.5 67 LYS B CA 1
ATOM 2446 C C . LYS B 1 67 ? 5.578 3.23 -19.703 1 91.5 67 LYS B C 1
ATOM 2448 O O . LYS B 1 67 ? 5.457 4.078 -18.828 1 91.5 67 LYS B O 1
ATOM 2453 N N . ARG B 1 68 ? 6.293 2.182 -19.625 1 90.88 68 ARG B N 1
ATOM 2454 C CA . ARG B 1 68 ? 7.023 1.915 -18.391 1 90.88 68 ARG B CA 1
ATOM 2455 C C . ARG B 1 68 ? 8.078 2.988 -18.125 1 90.88 68 ARG B C 1
ATOM 2457 O O . ARG B 1 68 ? 8.219 3.479 -17.016 1 90.88 68 ARG B O 1
ATOM 2464 N N . GLN B 1 69 ? 8.773 3.303 -19.062 1 91.44 69 GLN B N 1
ATOM 2465 C CA . GLN B 1 69 ? 9.836 4.297 -18.938 1 91.44 69 GLN B CA 1
ATOM 2466 C C . GLN B 1 69 ? 9.273 5.66 -18.562 1 91.44 69 GLN B C 1
ATOM 2468 O O . GLN B 1 69 ? 9.867 6.383 -17.766 1 91.44 69 GLN B O 1
ATOM 2473 N N . ARG B 1 70 ? 8.172 6.027 -19.094 1 91.25 70 ARG B N 1
ATOM 2474 C CA . ARG B 1 70 ? 7.551 7.312 -18.781 1 91.25 70 ARG B CA 1
ATOM 2475 C C . ARG B 1 70 ? 7.129 7.375 -17.328 1 91.25 70 ARG B C 1
ATOM 2477 O O . ARG B 1 70 ? 7.301 8.406 -16.672 1 91.25 70 ARG B O 1
ATOM 2484 N N . ILE B 1 71 ? 6.559 6.309 -16.859 1 90.44 71 ILE B N 1
ATOM 2485 C CA . ILE B 1 71 ? 6.145 6.266 -15.461 1 90.44 71 ILE B CA 1
ATOM 2486 C C . ILE B 1 71 ? 7.367 6.391 -14.555 1 90.44 71 ILE B C 1
ATOM 2488 O O . ILE B 1 71 ? 7.352 7.148 -13.578 1 90.44 71 ILE B O 1
ATOM 2492 N N . GLU B 1 72 ? 8.367 5.668 -14.93 1 87.38 72 GLU B N 1
ATOM 2493 C CA . GLU B 1 72 ? 9.594 5.711 -14.141 1 87.38 72 GLU B CA 1
ATOM 2494 C C . GLU B 1 72 ? 10.188 7.113 -14.133 1 87.38 72 GLU B C 1
ATOM 2496 O O . GLU B 1 72 ? 10.633 7.598 -13.086 1 87.38 72 GLU B O 1
ATOM 2501 N N . GLU B 1 73 ? 10.195 7.715 -15.219 1 87.88 73 GLU B N 1
ATOM 2502 C CA . GLU B 1 73 ? 10.719 9.07 -15.32 1 87.88 73 GLU B CA 1
ATOM 2503 C C . GLU B 1 73 ? 9.891 10.047 -14.484 1 87.88 73 GLU B C 1
ATOM 2505 O O . GLU B 1 73 ? 10.445 10.898 -13.789 1 87.88 73 GLU B O 1
ATOM 2510 N N . ALA B 1 74 ? 8.625 9.961 -14.641 1 86.44 74 ALA B N 1
ATOM 2511 C CA . ALA B 1 74 ? 7.742 10.812 -13.844 1 86.44 74 ALA B CA 1
ATOM 2512 C C . ALA B 1 74 ? 7.977 10.609 -12.352 1 86.44 74 ALA B C 1
ATOM 2514 O O . ALA B 1 74 ? 8.031 11.578 -11.586 1 86.44 74 ALA B O 1
ATOM 2515 N N . ALA B 1 75 ? 8.109 9.391 -11.961 1 84.25 75 ALA B N 1
ATOM 2516 C CA . ALA B 1 75 ? 8.344 9.055 -10.555 1 84.25 75 ALA B CA 1
ATOM 2517 C C . ALA B 1 75 ? 9.648 9.664 -10.055 1 84.25 75 ALA B C 1
ATOM 2519 O O . ALA B 1 75 ? 9.695 10.227 -8.961 1 84.25 75 ALA B O 1
ATOM 2520 N N . ARG B 1 76 ? 10.633 9.562 -10.828 1 81.44 76 ARG B N 1
ATOM 2521 C CA . ARG B 1 76 ? 11.945 10.094 -10.453 1 81.44 76 ARG B CA 1
ATOM 2522 C C . ARG B 1 76 ? 11.891 11.602 -10.25 1 81.44 76 ARG B C 1
ATOM 2524 O O . ARG B 1 76 ? 12.586 12.133 -9.383 1 81.44 76 ARG B O 1
ATOM 2531 N N . ASN B 1 77 ? 11.125 12.211 -11.008 1 81.88 77 ASN B N 1
ATOM 2532 C CA . ASN B 1 77 ? 11.016 13.664 -10.922 1 81.88 77 ASN B CA 1
ATOM 2533 C C . ASN B 1 77 ? 10.148 14.086 -9.734 1 81.88 77 ASN B C 1
ATOM 2535 O O . ASN B 1 77 ? 10.297 15.203 -9.227 1 81.88 77 ASN B O 1
ATOM 2539 N N . TYR B 1 78 ? 9.375 13.227 -9.391 1 81.19 78 TYR B N 1
ATOM 2540 C CA . TYR B 1 78 ? 8.383 13.602 -8.391 1 81.19 78 TYR B CA 1
ATOM 2541 C C . TYR B 1 78 ? 8.859 13.234 -6.988 1 81.19 78 TYR B C 1
ATOM 2543 O O . TYR B 1 78 ? 8.719 14.023 -6.055 1 81.19 78 TYR B O 1
ATOM 2551 N N . PHE B 1 79 ? 9.43 12.016 -6.871 1 77.62 79 PHE B N 1
ATOM 2552 C CA . PHE B 1 79 ? 9.812 11.531 -5.547 1 77.62 79 PHE B CA 1
ATOM 2553 C C . PHE B 1 79 ? 11.273 11.852 -5.254 1 77.62 79 PHE B C 1
ATOM 2555 O O . PHE B 1 79 ? 12.156 11.484 -6.027 1 77.62 79 PHE B O 1
ATOM 2562 N N . THR B 1 80 ? 11.531 12.859 -4.414 1 75.44 80 THR B N 1
ATOM 2563 C CA . THR B 1 80 ? 12.922 13.117 -4.051 1 75.44 80 THR B CA 1
ATOM 2564 C C . THR B 1 80 ? 13.109 13.047 -2.537 1 75.44 80 THR B C 1
ATOM 2566 O O . THR B 1 80 ? 12.32 13.625 -1.784 1 75.44 80 THR B O 1
ATOM 2569 N N . HIS B 1 81 ? 13.961 12.156 -2.129 1 73.25 81 HIS B N 1
ATOM 2570 C CA . HIS B 1 81 ? 14.578 12.125 -0.81 1 73.25 81 HIS B CA 1
ATOM 2571 C C . HIS B 1 81 ? 13.602 11.633 0.249 1 73.25 81 HIS B C 1
ATOM 2573 O O . HIS B 1 81 ? 13.852 11.781 1.448 1 73.25 81 HIS B O 1
ATOM 2579 N N . ASN B 1 82 ? 12.5 11.062 -0.111 1 83.81 82 ASN B N 1
ATOM 2580 C CA . ASN B 1 82 ? 11.547 10.57 0.882 1 83.81 82 ASN B CA 1
ATOM 2581 C C . ASN B 1 82 ? 10.961 9.219 0.483 1 83.81 82 ASN B C 1
ATOM 2583 O O . ASN B 1 82 ? 11.266 8.703 -0.59 1 83.81 82 ASN B O 1
ATOM 2587 N N . THR B 1 83 ? 10.25 8.594 1.374 1 87.75 83 THR B N 1
ATOM 2588 C CA . THR B 1 83 ? 9.727 7.25 1.163 1 87.75 83 THR B CA 1
ATOM 2589 C C . THR B 1 83 ? 8.266 7.297 0.727 1 87.75 83 THR B C 1
ATOM 2591 O O . THR B 1 83 ? 7.512 6.352 0.96 1 87.75 83 THR B O 1
ATOM 2594 N N . SER B 1 84 ? 7.887 8.414 0.176 1 92 84 SER B N 1
ATOM 2595 C CA . SER B 1 84 ? 6.5 8.609 -0.242 1 92 84 SER B CA 1
ATOM 2596 C C . SER B 1 84 ? 6.102 7.609 -1.321 1 92 84 SER B C 1
ATOM 2598 O O . SER B 1 84 ? 6.961 7.035 -1.991 1 92 84 SER B O 1
ATOM 2600 N N . ASN B 1 85 ? 4.816 7.371 -1.452 1 92.94 85 ASN B N 1
ATOM 2601 C CA . ASN B 1 85 ? 4.309 6.465 -2.479 1 92.94 85 ASN B CA 1
ATOM 2602 C C . ASN B 1 85 ? 2.873 6.812 -2.869 1 92.94 85 ASN B C 1
ATOM 2604 O O . ASN B 1 85 ? 2.217 7.609 -2.195 1 92.94 85 ASN B O 1
ATOM 2608 N N . ILE B 1 86 ? 2.451 6.297 -3.986 1 94.31 86 ILE B N 1
ATOM 2609 C CA . ILE B 1 86 ? 1.098 6.449 -4.508 1 94.31 86 ILE B CA 1
ATOM 2610 C C . ILE B 1 86 ? 0.444 5.078 -4.652 1 94.31 86 ILE B C 1
ATOM 2612 O O . ILE B 1 86 ? 1.116 4.094 -4.965 1 94.31 86 ILE B O 1
ATOM 2616 N N . ARG B 1 87 ? -0.787 5.039 -4.398 1 94.38 87 ARG B N 1
ATOM 2617 C CA . ARG B 1 87 ? -1.561 3.826 -4.645 1 94.38 87 ARG B CA 1
ATOM 2618 C C . ARG B 1 87 ? -2.75 4.113 -5.555 1 94.38 87 ARG B C 1
ATOM 2620 O O . ARG B 1 87 ? -3.299 5.219 -5.539 1 94.38 87 ARG B O 1
ATOM 2627 N N . LEU B 1 88 ? -3.074 3.201 -6.352 1 93.75 88 LEU B N 1
ATOM 2628 C CA . LEU B 1 88 ? -4.355 3.127 -7.043 1 93.75 88 LEU B CA 1
ATOM 2629 C C . LEU B 1 88 ? -5.223 2.014 -6.461 1 93.75 88 LEU B C 1
ATOM 2631 O O . LEU B 1 88 ? -4.922 0.832 -6.637 1 93.75 88 LEU B O 1
ATOM 2635 N N . ASN B 1 89 ? -6.27 2.438 -5.84 1 92.88 89 ASN B N 1
ATOM 2636 C CA . ASN B 1 89 ? -7.098 1.461 -5.141 1 92.88 89 ASN B CA 1
ATOM 2637 C C . ASN B 1 89 ? -8.414 1.212 -5.875 1 92.88 89 ASN B C 1
ATOM 2639 O O . ASN B 1 89 ? -9.008 2.143 -6.426 1 92.88 89 ASN B O 1
ATOM 2643 N N . HIS B 1 90 ? -8.812 0.038 -5.812 1 91.12 90 HIS B N 1
ATOM 2644 C CA . HIS B 1 90 ? -10.109 -0.398 -6.32 1 91.12 90 HIS B CA 1
ATOM 2645 C C . HIS B 1 90 ? -10.898 -1.143 -5.25 1 91.12 90 HIS B C 1
ATOM 2647 O O . HIS B 1 90 ? -10.375 -2.049 -4.598 1 91.12 90 HIS B O 1
ATOM 2653 N N . TYR B 1 91 ? -12.102 -0.725 -5.074 1 88.94 91 TYR B N 1
ATOM 2654 C CA . TYR B 1 91 ? -13.031 -1.38 -4.168 1 88.94 91 TYR B CA 1
ATOM 2655 C C . TYR B 1 91 ? -14.258 -1.893 -4.918 1 88.94 91 TYR B C 1
ATOM 2657 O O . TYR B 1 91 ? -15.148 -1.114 -5.277 1 88.94 91 TYR B O 1
ATOM 2665 N N . PRO B 1 92 ? -14.266 -3.152 -5.082 1 87.62 92 PRO B N 1
ATOM 2666 C CA . PRO B 1 92 ? -15.422 -3.701 -5.793 1 87.62 92 PRO B CA 1
ATOM 2667 C C . PRO B 1 92 ? -16.703 -3.641 -4.965 1 87.62 92 PRO B C 1
ATOM 2669 O O . PRO B 1 92 ? -16.656 -3.537 -3.738 1 87.62 92 PRO B O 1
ATOM 2672 N N . PRO B 1 93 ? -17.766 -3.633 -5.734 1 85.62 93 PRO B N 1
ATOM 2673 C CA . PRO B 1 93 ? -19.016 -3.705 -4.973 1 85.62 93 PRO B CA 1
ATOM 2674 C C . PRO B 1 93 ? -19.141 -4.984 -4.152 1 85.62 93 PRO B C 1
ATOM 2676 O O . PRO B 1 93 ? -18.578 -6.02 -4.527 1 85.62 93 PRO B O 1
ATOM 2679 N N . CYS B 1 94 ? -19.703 -4.902 -3.08 1 81.12 94 CYS B N 1
ATOM 2680 C CA . CYS B 1 94 ? -19.984 -6.055 -2.223 1 81.12 94 CYS B CA 1
ATOM 2681 C C . CYS B 1 94 ? -21.422 -6.035 -1.718 1 81.12 94 CYS B C 1
ATOM 2683 O O . CYS B 1 94 ? -21.766 -5.207 -0.88 1 81.12 94 CYS B O 1
ATOM 2685 N N . PRO B 1 95 ? -22.141 -6.941 -2.219 1 77.62 95 PRO B N 1
ATOM 2686 C CA . PRO B 1 95 ? -23.562 -6.949 -1.834 1 77.62 95 PRO B CA 1
ATOM 2687 C C . PRO B 1 95 ? -23.781 -7.504 -0.429 1 77.62 95 PRO B C 1
ATOM 2689 O O . PRO B 1 95 ? -24.906 -7.453 0.085 1 77.62 95 PRO B O 1
ATOM 2692 N N . TYR B 1 96 ? -22.766 -7.961 0.237 1 78.12 96 TYR B N 1
ATOM 2693 C CA . TYR B 1 96 ? -22.906 -8.547 1.562 1 78.12 96 TYR B CA 1
ATOM 2694 C C . TYR B 1 96 ? -22.578 -7.535 2.65 1 78.12 96 TYR B C 1
ATOM 2696 O O . TYR B 1 96 ? -21.406 -7.156 2.814 1 78.12 96 TYR B O 1
ATOM 2704 N N . PRO B 1 97 ? -23.469 -7.191 3.408 1 66.69 97 PRO B N 1
ATOM 2705 C CA . PRO B 1 97 ? -23.281 -6.113 4.383 1 66.69 97 PRO B CA 1
ATOM 2706 C C . PRO B 1 97 ? -22.141 -6.398 5.367 1 66.69 97 PRO B C 1
ATOM 2708 O O . PRO B 1 97 ? -21.438 -5.477 5.777 1 66.69 97 PRO B O 1
ATOM 2711 N N . HIS B 1 98 ? -22.047 -7.645 5.801 1 66.44 98 HIS B N 1
ATOM 2712 C CA . HIS B 1 98 ? -21.062 -7.977 6.832 1 66.44 98 HIS B CA 1
ATOM 2713 C C . HIS B 1 98 ? -19.641 -7.895 6.293 1 66.44 98 HIS B C 1
ATOM 2715 O O . HIS B 1 98 ? -18.672 -7.941 7.059 1 66.44 98 HIS B O 1
ATOM 2721 N N . LEU B 1 99 ? -19.578 -7.871 5.043 1 66.06 99 LEU B N 1
ATOM 2722 C CA . LEU B 1 99 ? -18.266 -7.773 4.387 1 66.06 99 LEU B CA 1
ATOM 2723 C C . LEU B 1 99 ? -18.062 -6.387 3.791 1 66.06 99 LEU B C 1
ATOM 2725 O O . LEU B 1 99 ? -17.219 -6.199 2.914 1 66.06 99 LEU B O 1
ATOM 2729 N N . ALA B 1 100 ? -18.656 -5.449 4.297 1 66.56 100 ALA B N 1
ATOM 2730 C CA . ALA B 1 100 ? -18.797 -4.207 3.545 1 66.56 100 ALA B CA 1
ATOM 2731 C C . ALA B 1 100 ? -17.641 -3.262 3.826 1 66.56 100 ALA B C 1
ATOM 2733 O O . ALA B 1 100 ? -17.625 -2.119 3.363 1 66.56 100 ALA B O 1
ATOM 2734 N N . LEU B 1 101 ? -16.719 -3.779 4.59 1 77.12 101 LEU B N 1
ATOM 2735 C CA . LEU B 1 101 ? -15.578 -2.891 4.738 1 77.12 101 LEU B CA 1
ATOM 2736 C C . LEU B 1 101 ? -14.562 -3.123 3.627 1 77.12 101 LEU B C 1
ATOM 2738 O O . LEU B 1 101 ? -14.023 -4.223 3.492 1 77.12 101 LEU B O 1
ATOM 2742 N N . GLY B 1 102 ? -14.43 -2.154 2.754 1 77.56 102 GLY B N 1
ATOM 2743 C CA . GLY B 1 102 ? -13.391 -2.195 1.745 1 77.56 102 GLY B CA 1
ATOM 2744 C C . GLY B 1 102 ? -11.992 -2.068 2.328 1 77.56 102 GLY B C 1
ATOM 2745 O O . GLY B 1 102 ? -11.062 -2.742 1.878 1 77.56 102 GLY B O 1
ATOM 2746 N N . LEU B 1 103 ? -11.945 -1.209 3.27 1 82.62 103 LEU B N 1
ATOM 2747 C CA . LEU B 1 103 ? -10.734 -1.009 4.051 1 82.62 103 LEU B CA 1
ATOM 2748 C C . LEU B 1 103 ? -11.062 -0.742 5.516 1 82.62 103 LEU B C 1
ATOM 2750 O O . LEU B 1 103 ? -11.828 0.172 5.824 1 82.62 103 LEU B O 1
ATOM 2754 N N . GLY B 1 104 ? -10.492 -1.523 6.43 1 83.12 104 GLY B N 1
ATOM 2755 C CA . GLY B 1 104 ? -10.742 -1.372 7.852 1 83.12 104 GLY B CA 1
ATOM 2756 C C . GLY B 1 104 ? -10.227 -0.059 8.414 1 83.12 104 GLY B C 1
ATOM 2757 O O . GLY B 1 104 ? -9.422 0.621 7.773 1 83.12 104 GLY B O 1
ATOM 2758 N N . HIS B 1 105 ? -10.773 0.318 9.578 1 85.88 105 HIS B N 1
ATOM 2759 C CA . HIS B 1 105 ? -10.344 1.573 10.188 1 85.88 105 HIS B CA 1
ATOM 2760 C C . HIS B 1 105 ? -8.844 1.558 10.477 1 85.88 105 HIS B C 1
ATOM 2762 O O . HIS B 1 105 ? -8.297 0.524 10.867 1 85.88 105 HIS B O 1
ATOM 2768 N N . HIS B 1 106 ? -8.227 2.664 10.234 1 88.06 106 HIS B N 1
ATOM 2769 C CA . HIS B 1 106 ? -6.785 2.799 10.398 1 88.06 106 HIS B CA 1
ATOM 2770 C C . HIS B 1 106 ? -6.371 4.266 10.453 1 88.06 106 HIS B C 1
ATOM 2772 O O . HIS B 1 106 ? -7.188 5.156 10.219 1 88.06 106 HIS B O 1
ATOM 2778 N N . LYS B 1 107 ? -5.168 4.484 10.914 1 90.12 107 LYS B N 1
ATOM 2779 C CA . LYS B 1 107 ? -4.477 5.77 10.836 1 90.12 107 LYS B CA 1
ATOM 2780 C C . LYS B 1 107 ? -3.268 5.684 9.914 1 90.12 107 LYS B C 1
ATOM 2782 O O . LYS B 1 107 ? -2.631 4.633 9.805 1 90.12 107 LYS B O 1
ATOM 2787 N N . ASP B 1 108 ? -3.068 6.746 9.242 1 92.94 108 ASP B N 1
ATOM 2788 C CA . ASP B 1 108 ? -1.902 6.77 8.359 1 92.94 108 ASP B CA 1
ATOM 2789 C C . ASP B 1 108 ? -0.627 7.07 9.148 1 92.94 108 ASP B C 1
ATOM 2791 O O . ASP B 1 1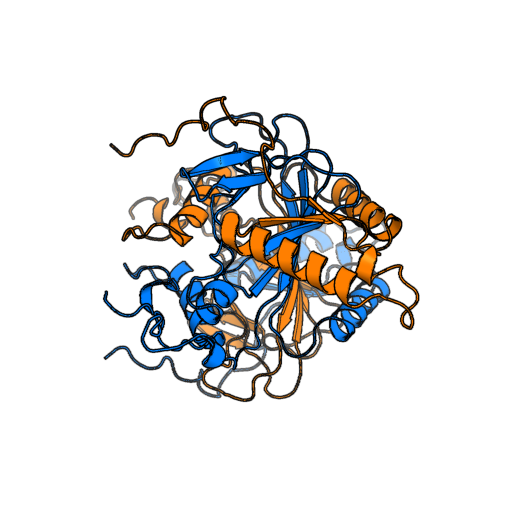08 ? -0.574 8.039 9.906 1 92.94 108 ASP B O 1
ATOM 2795 N N . THR B 1 109 ? 0.399 6.344 8.938 1 90.94 109 THR B N 1
ATOM 2796 C CA . THR B 1 109 ? 1.61 6.441 9.742 1 90.94 109 THR B CA 1
ATOM 2797 C C . THR B 1 109 ? 2.504 7.57 9.242 1 90.94 109 THR B C 1
ATOM 2799 O O . THR B 1 109 ? 3.375 8.055 9.969 1 90.94 109 THR B O 1
ATOM 2802 N N . GLY B 1 110 ? 2.385 7.973 8.039 1 94.06 110 GLY B N 1
ATOM 2803 C CA . GLY B 1 110 ? 3.256 8.969 7.441 1 94.06 110 GLY B CA 1
ATOM 2804 C C . GLY B 1 110 ? 2.982 10.383 7.938 1 94.06 110 GLY B C 1
ATOM 2805 O O . GLY B 1 110 ? 2.623 10.57 9.102 1 94.06 110 GLY B O 1
ATOM 2806 N N . VAL B 1 111 ? 3.326 11.367 7.094 1 95.62 111 VAL B N 1
ATOM 2807 C CA . VAL B 1 111 ? 3.178 12.781 7.422 1 95.62 111 VAL B CA 1
ATOM 2808 C C . VAL B 1 111 ? 1.75 13.234 7.121 1 95.62 111 VAL B C 1
ATOM 2810 O O . VAL B 1 111 ? 0.999 13.578 8.039 1 95.62 111 VAL B O 1
ATOM 2813 N N . LEU B 1 112 ? 1.386 13.125 5.918 1 96.38 112 LEU B N 1
ATOM 2814 C CA . LEU B 1 112 ? 0.059 13.508 5.441 1 96.38 112 LEU B CA 1
ATOM 2815 C C . LEU B 1 112 ? -0.335 12.68 4.223 1 96.38 112 LEU B C 1
ATOM 2817 O O . LEU B 1 112 ? 0.529 12.195 3.488 1 96.38 112 LEU B O 1
ATOM 2821 N N . THR B 1 113 ? -1.606 12.477 4.023 1 97.88 113 THR B N 1
ATOM 2822 C CA . THR B 1 113 ? -2.137 11.789 2.85 1 97.88 113 THR B CA 1
ATOM 2823 C C . THR B 1 113 ? -2.986 12.742 2.012 1 97.88 113 THR B C 1
ATOM 2825 O O . THR B 1 113 ? -3.801 13.492 2.549 1 97.88 113 THR B O 1
ATOM 2828 N N . VAL B 1 114 ? -2.715 12.828 0.775 1 97.75 114 VAL B N 1
ATOM 2829 C CA . VAL B 1 114 ? -3.572 13.492 -0.204 1 97.75 114 VAL B CA 1
ATOM 2830 C C . VAL B 1 114 ? -4.352 12.445 -0.998 1 97.75 114 VAL B C 1
ATOM 2832 O O . VAL B 1 114 ? -3.756 11.609 -1.684 1 97.75 114 VAL B O 1
ATOM 2835 N N . LEU B 1 115 ? -5.648 12.531 -0.966 1 98.06 115 LEU B N 1
ATOM 2836 C CA . LEU B 1 115 ? -6.473 11.461 -1.511 1 98.06 115 LEU B CA 1
ATOM 2837 C C . LEU B 1 115 ? -7.43 11.992 -2.572 1 98.06 115 LEU B C 1
ATOM 2839 O O . LEU B 1 115 ? -8.172 12.945 -2.324 1 98.06 115 LEU B O 1
ATOM 2843 N N . ALA B 1 116 ? -7.348 11.461 -3.752 1 96.88 116 ALA B N 1
ATOM 2844 C CA . ALA B 1 116 ? -8.391 11.633 -4.762 1 96.88 116 ALA B CA 1
ATOM 2845 C C . ALA B 1 116 ? -9.398 10.492 -4.711 1 96.88 116 ALA B C 1
ATOM 2847 O O . ALA B 1 116 ? -9.016 9.32 -4.602 1 96.88 116 ALA B O 1
ATOM 2848 N N . GLN B 1 117 ? -10.609 10.82 -4.719 1 95.06 117 GLN B N 1
ATOM 2849 C CA . GLN B 1 117 ? -11.648 9.797 -4.75 1 95.06 117 GLN B CA 1
ATOM 2850 C C . GLN B 1 117 ? -12.703 10.109 -5.809 1 95.06 117 GLN B C 1
ATOM 2852 O O . GLN B 1 117 ? -12.883 11.266 -6.191 1 95.06 117 GLN B O 1
ATOM 2857 N N . ASP B 1 118 ? -13.383 9.102 -6.219 1 93.12 118 ASP B N 1
ATOM 2858 C CA . ASP B 1 118 ? -14.461 9.289 -7.188 1 93.12 118 ASP B CA 1
ATOM 2859 C C . ASP B 1 118 ? -15.75 9.719 -6.496 1 93.12 118 ASP B C 1
ATOM 2861 O O . ASP B 1 118 ? -15.727 10.164 -5.348 1 93.12 118 ASP B O 1
ATOM 2865 N N . GLU B 1 119 ? -16.844 9.625 -7.242 1 93.25 119 GLU B N 1
ATOM 2866 C CA . GLU B 1 119 ? -18.109 10.172 -6.758 1 93.25 119 GLU B CA 1
ATOM 2867 C C . GLU B 1 119 ? -18.891 9.133 -5.957 1 93.25 119 GLU B C 1
ATOM 2869 O O . GLU B 1 119 ? -19.938 9.445 -5.379 1 93.25 119 GLU B O 1
ATOM 2874 N N . VAL B 1 120 ? -18.453 7.969 -5.844 1 90.69 120 VAL B N 1
ATOM 2875 C CA . VAL B 1 120 ? -19.203 6.863 -5.254 1 90.69 120 VAL B CA 1
ATOM 2876 C C . VAL B 1 120 ? -19.266 7.031 -3.736 1 90.69 120 VAL B C 1
ATOM 2878 O O . VAL B 1 120 ? -20.266 6.691 -3.109 1 90.69 120 VAL B O 1
ATOM 2881 N N . GLY B 1 121 ? -18.188 7.605 -3.156 1 89.75 121 GLY B N 1
ATOM 2882 C CA . GLY B 1 121 ? -18.141 7.742 -1.709 1 89.75 121 GLY B CA 1
ATOM 2883 C C . GLY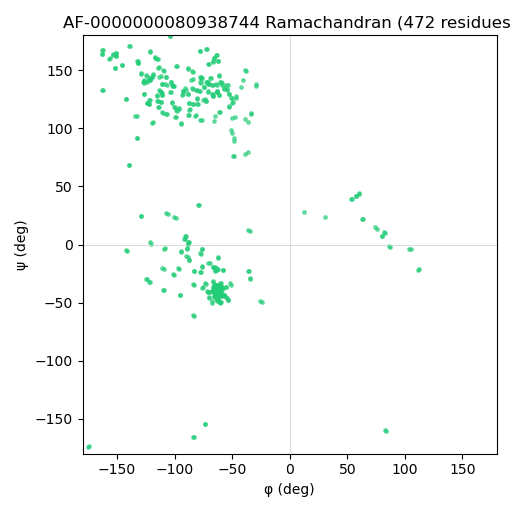 B 1 121 ? -17.672 6.484 -1.006 1 89.75 121 GLY B C 1
ATOM 2884 O O . GLY B 1 121 ? -16.906 5.699 -1.57 1 89.75 121 GLY B O 1
ATOM 2885 N N . GLY B 1 122 ? -18.047 6.43 0.359 1 91.94 122 GLY B N 1
ATOM 2886 C CA . GLY B 1 122 ? -17.672 5.27 1.152 1 91.94 122 GLY B CA 1
ATOM 2887 C C . GLY B 1 122 ? -16.641 5.578 2.219 1 91.94 122 GLY B C 1
ATOM 2888 O O . GLY B 1 122 ? -16.5 4.832 3.189 1 91.94 122 GLY B O 1
ATOM 2889 N N . LEU B 1 123 ? -15.938 6.621 2.035 1 94.81 123 LEU B N 1
ATOM 2890 C CA . LEU B 1 123 ? -14.961 7.027 3.045 1 94.81 123 LEU B CA 1
ATOM 2891 C C . LEU B 1 123 ? -15.664 7.555 4.293 1 94.81 123 LEU B C 1
ATOM 2893 O O . LEU B 1 123 ? -16.625 8.328 4.191 1 94.81 123 LEU B O 1
ATOM 2897 N N . GLU B 1 124 ? -15.203 7.039 5.391 1 94.12 124 GLU B N 1
ATOM 2898 C CA . GLU B 1 124 ? -15.688 7.535 6.676 1 94.12 124 GLU B CA 1
ATOM 2899 C C . GLU B 1 124 ? -14.531 7.941 7.582 1 94.12 124 GLU B C 1
ATOM 2901 O O . GLU B 1 124 ? -13.484 7.289 7.598 1 94.12 124 GLU B O 1
ATOM 2906 N N . VAL B 1 125 ? -14.75 9.008 8.281 1 95.25 125 VAL B N 1
ATOM 2907 C CA . VAL B 1 125 ? -13.75 9.508 9.211 1 95.25 125 VAL B CA 1
ATOM 2908 C C . VAL B 1 125 ? -14.336 9.562 10.625 1 95.25 125 VAL B C 1
ATOM 2910 O O . VAL B 1 125 ? -15.5 9.906 10.805 1 95.25 125 VAL B O 1
ATOM 2913 N N . ARG B 1 126 ? -13.492 9.211 11.547 1 93.69 126 ARG B N 1
ATOM 2914 C CA . ARG B 1 126 ? -13.938 9.258 12.938 1 93.69 126 ARG B CA 1
ATOM 2915 C C . ARG B 1 126 ? -13.797 10.664 13.516 1 93.69 126 ARG B C 1
ATOM 2917 O O . ARG B 1 126 ? -12.688 11.195 13.594 1 93.69 126 ARG B O 1
ATOM 2924 N N . ARG B 1 127 ? -14.867 11.156 13.922 1 92.62 127 ARG B N 1
ATOM 2925 C CA . ARG B 1 127 ? -14.844 12.492 14.523 1 92.62 127 ARG B CA 1
ATOM 2926 C C . ARG B 1 127 ? -14.203 12.453 15.906 1 92.62 127 ARG B C 1
ATOM 2928 O O . ARG B 1 127 ? -14.555 11.617 16.734 1 92.62 127 ARG B O 1
ATOM 2935 N N . LYS B 1 128 ? -13.43 13.445 16.156 1 90 128 LYS B N 1
ATOM 2936 C CA . LYS B 1 128 ? -12.633 13.445 17.391 1 90 128 LYS B CA 1
ATOM 2937 C C . LYS B 1 128 ? -13.5 13.773 18.594 1 90 128 LYS B C 1
ATOM 2939 O O . LYS B 1 128 ? -13.297 13.219 19.688 1 90 128 LYS B O 1
ATOM 2944 N N . SER B 1 129 ? -14.398 14.609 18.469 1 86.75 129 SER B N 1
ATOM 2945 C CA . SER B 1 129 ? -15.148 15.172 19.594 1 86.75 129 SER B CA 1
ATOM 2946 C C . SER B 1 129 ? -16 14.102 20.266 1 86.75 129 SER B C 1
ATOM 2948 O O . SER B 1 129 ? -16.156 14.117 21.5 1 86.75 129 SER B O 1
ATOM 2950 N N . ASP B 1 130 ? -16.516 13.07 19.547 1 89.62 130 ASP B N 1
ATOM 2951 C CA . ASP B 1 130 ? -17.438 12.125 20.141 1 89.62 130 ASP B CA 1
ATOM 2952 C C . ASP B 1 130 ? -17.188 10.703 19.625 1 89.62 130 ASP B C 1
ATOM 2954 O O . ASP B 1 130 ? -17.859 9.758 20.047 1 89.62 130 ASP B O 1
ATOM 2958 N N . GLY B 1 131 ? -16.281 10.594 18.688 1 90.81 131 GLY B N 1
ATOM 2959 C CA . GLY B 1 131 ? -15.898 9.273 18.219 1 90.81 131 GLY B CA 1
ATOM 2960 C C . GLY B 1 131 ? -16.859 8.703 17.188 1 90.81 131 GLY B C 1
ATOM 2961 O O . GLY B 1 131 ? -16.75 7.531 16.828 1 90.81 131 GLY B O 1
ATOM 2962 N N . GLU B 1 132 ? -17.734 9.523 16.719 1 90.94 132 GLU B N 1
ATOM 2963 C CA . GLU B 1 132 ? -18.703 9.055 15.719 1 90.94 132 GLU B CA 1
ATOM 2964 C C . GLU B 1 132 ? -18.062 8.953 14.336 1 90.94 132 GLU B C 1
ATOM 2966 O O . GLU B 1 132 ? -17.234 9.789 13.969 1 90.94 132 GLU B O 1
ATOM 2971 N N . TRP B 1 133 ? -18.484 7.945 13.586 1 91.75 133 TRP B N 1
ATOM 2972 C CA . TRP B 1 133 ? -18.062 7.816 12.195 1 91.75 133 TRP B CA 1
ATOM 2973 C C . TRP B 1 133 ? -18.875 8.734 11.289 1 91.75 133 TRP B C 1
ATOM 2975 O O . TRP B 1 133 ? -20.109 8.672 11.289 1 91.75 133 TRP B O 1
ATOM 2985 N N . ILE B 1 134 ? -18.203 9.547 10.562 1 93.75 134 ILE B N 1
ATOM 2986 C CA . ILE B 1 134 ? -18.844 10.5 9.672 1 93.75 134 ILE B CA 1
ATOM 2987 C C . ILE B 1 134 ? -18.547 10.133 8.219 1 93.75 134 ILE B C 1
ATOM 2989 O O . ILE B 1 134 ? -17.375 9.977 7.844 1 93.75 134 ILE B O 1
ATOM 2993 N N . ARG B 1 135 ? -19.594 10.125 7.43 1 93.75 135 ARG B N 1
ATOM 2994 C CA . ARG B 1 135 ? -19.406 9.859 6.008 1 93.75 135 ARG B CA 1
ATOM 2995 C C . ARG B 1 135 ? -18.891 11.102 5.281 1 93.75 135 ARG B C 1
ATOM 2997 O O . ARG B 1 135 ? -19.453 12.188 5.418 1 93.75 135 ARG B O 1
ATOM 3004 N N . VAL B 1 136 ? -17.875 10.867 4.496 1 95.5 136 VAL B N 1
ATOM 3005 C CA . VAL B 1 136 ? -17.297 11.961 3.723 1 95.5 136 VAL B CA 1
ATOM 3006 C C . VAL B 1 136 ? -18.062 12.109 2.402 1 95.5 136 VAL B C 1
ATOM 3008 O O . VAL B 1 136 ? -18.047 11.203 1.572 1 95.5 136 VAL B O 1
ATOM 3011 N N . LYS B 1 137 ? -18.672 13.188 2.225 1 94.25 137 LYS B N 1
ATOM 3012 C CA . LYS B 1 137 ? -19.328 13.461 0.947 1 94.25 137 LYS B CA 1
ATOM 3013 C C . LYS B 1 137 ? -18.297 13.812 -0.13 1 94.25 137 LYS B C 1
ATOM 3015 O O . LYS B 1 137 ? -17.516 14.758 0.032 1 94.25 137 LYS B O 1
ATOM 3020 N N . PRO B 1 138 ? -18.375 13.062 -1.181 1 94.25 138 PRO B N 1
ATOM 3021 C CA . PRO B 1 138 ? -17.469 13.453 -2.264 1 94.25 138 PRO B CA 1
ATOM 3022 C C . PRO B 1 138 ? -17.766 14.844 -2.818 1 94.25 138 PRO B C 1
ATOM 3024 O O . PRO B 1 138 ? -18.922 15.188 -3.027 1 94.25 138 PRO B O 1
ATOM 3027 N N . ILE B 1 139 ? -16.781 15.617 -2.926 1 94.5 139 ILE B N 1
ATOM 3028 C CA . ILE B 1 139 ? -16.875 16.922 -3.564 1 94.5 139 ILE B CA 1
ATOM 3029 C C . ILE B 1 139 ? -16.109 16.922 -4.879 1 94.5 139 ILE B C 1
ATOM 3031 O O . ILE B 1 139 ? -14.945 16.484 -4.922 1 94.5 139 ILE B O 1
ATOM 3035 N N . PHE B 1 140 ? -16.781 17.391 -5.906 1 94.25 140 PHE B N 1
ATOM 3036 C CA . PHE B 1 140 ? -16.203 17.375 -7.25 1 94.25 140 PHE B CA 1
ATOM 3037 C C . PHE B 1 140 ? -14.883 18.125 -7.277 1 94.25 140 PHE B C 1
ATOM 3039 O O . PHE B 1 140 ? -14.773 19.219 -6.715 1 94.25 140 PHE B O 1
ATOM 3046 N N . ASN B 1 141 ? -13.891 17.5 -7.926 1 95.56 141 ASN B N 1
ATOM 3047 C CA . ASN B 1 141 ? -12.57 18.078 -8.156 1 95.56 141 ASN B CA 1
ATOM 3048 C C . ASN B 1 141 ? -11.938 18.562 -6.855 1 95.56 141 ASN B C 1
ATOM 3050 O O . ASN B 1 141 ? -11.375 19.656 -6.801 1 95.56 141 ASN B O 1
ATOM 3054 N N . SER B 1 142 ? -12.109 17.844 -5.844 1 96.44 142 SER B N 1
ATOM 3055 C CA . SER B 1 142 ? -11.469 18.109 -4.559 1 96.44 142 SER B CA 1
ATOM 3056 C C . SER B 1 142 ? -10.492 17 -4.184 1 96.44 142 SER B C 1
ATOM 3058 O O . SER B 1 142 ? -10.484 15.938 -4.805 1 96.44 142 SER B O 1
ATOM 3060 N N . PHE B 1 143 ? -9.609 17.312 -3.316 1 97.75 143 PHE B N 1
ATOM 3061 C CA . PHE B 1 143 ? -8.773 16.328 -2.646 1 97.75 143 PHE B CA 1
ATOM 3062 C C . PHE B 1 143 ? -9.102 16.266 -1.158 1 97.75 143 PHE B C 1
ATOM 3064 O O . PHE B 1 143 ? -9.602 17.234 -0.586 1 97.75 143 PHE B O 1
ATOM 3071 N N . ILE B 1 144 ? -8.875 15.156 -0.605 1 97.88 144 ILE B N 1
ATOM 3072 C CA . ILE B 1 144 ? -8.984 14.969 0.837 1 97.88 144 ILE B CA 1
ATOM 3073 C C . ILE B 1 144 ? -7.586 14.961 1.458 1 97.88 144 ILE B C 1
ATOM 3075 O O . ILE B 1 144 ? -6.66 14.359 0.912 1 97.88 144 ILE B O 1
ATOM 3079 N N . ILE B 1 145 ? -7.422 15.633 2.574 1 98.06 145 ILE B N 1
ATOM 3080 C CA . ILE B 1 145 ? -6.168 15.664 3.316 1 98.06 145 ILE B CA 1
ATOM 3081 C C . ILE B 1 145 ? -6.355 14.992 4.676 1 98.06 145 ILE B C 1
ATOM 3083 O O . ILE B 1 145 ? -7.242 15.367 5.445 1 98.06 145 ILE B O 1
ATOM 3087 N N . ASN B 1 146 ? -5.523 13.961 4.957 1 97.12 146 ASN B N 1
ATOM 3088 C CA . ASN B 1 146 ? -5.453 13.297 6.25 1 97.12 146 ASN B CA 1
ATOM 3089 C C . ASN B 1 146 ? -4.129 13.586 6.957 1 97.12 146 ASN B C 1
ATOM 3091 O O . ASN B 1 146 ? -3.059 13.406 6.379 1 97.12 146 ASN B O 1
ATOM 3095 N N . VAL B 1 147 ? -4.273 14.023 8.219 1 96.88 147 VAL B N 1
ATOM 3096 C CA . VAL B 1 147 ? -3.086 14.18 9.055 1 96.88 147 VAL B CA 1
ATOM 3097 C C . VAL B 1 147 ? -2.582 12.812 9.5 1 96.88 147 VAL B C 1
ATOM 3099 O O . VAL B 1 147 ? -3.367 11.961 9.922 1 96.88 147 VAL B O 1
ATOM 3102 N N . GLY B 1 148 ? -1.274 12.625 9.414 1 96.31 148 GLY B N 1
ATOM 3103 C CA . GLY B 1 148 ? -0.693 11.344 9.789 1 96.31 148 GLY B CA 1
ATOM 3104 C C . GLY B 1 148 ? -0.003 11.383 11.141 1 96.31 148 GLY B C 1
ATOM 3105 O O . GLY B 1 148 ? 0.032 12.422 11.797 1 96.31 148 GLY B O 1
ATOM 3106 N N . ASP B 1 149 ? 0.546 10.234 11.539 1 95.12 149 ASP B N 1
ATOM 3107 C CA . ASP B 1 149 ? 1.164 10.023 12.844 1 95.12 149 ASP B CA 1
ATOM 3108 C C . ASP B 1 149 ? 2.387 10.922 13.023 1 95.12 149 ASP B C 1
ATOM 3110 O O . ASP B 1 149 ? 2.654 11.398 14.125 1 95.12 149 ASP B O 1
ATOM 3114 N N . MET B 1 150 ? 3.164 11.102 11.977 1 95.38 150 MET B N 1
ATOM 3115 C CA . MET B 1 150 ? 4.398 11.867 12.109 1 95.38 150 MET B CA 1
ATOM 3116 C C . MET B 1 150 ? 4.098 13.328 12.438 1 95.38 150 MET B C 1
ATOM 3118 O O . MET B 1 150 ? 4.809 13.953 13.227 1 95.38 150 MET B O 1
ATOM 3122 N N . ILE B 1 151 ? 3.053 13.883 11.844 1 96.94 151 ILE B N 1
ATOM 3123 C CA . ILE B 1 151 ? 2.646 15.242 12.188 1 96.94 151 ILE B CA 1
ATOM 3124 C C . ILE B 1 151 ? 2.17 15.289 13.641 1 96.94 151 ILE B C 1
ATOM 3126 O O . ILE B 1 151 ? 2.422 16.266 14.352 1 96.94 151 ILE B O 1
ATOM 3130 N N . GLN B 1 152 ? 1.446 14.281 14.023 1 95.88 152 GLN B N 1
ATOM 3131 C CA . GLN B 1 152 ? 0.997 14.227 15.406 1 95.88 152 GLN B CA 1
ATOM 3132 C C . GLN B 1 152 ? 2.18 14.281 16.375 1 95.88 152 GLN B C 1
ATOM 3134 O O . GLN B 1 152 ? 2.164 15.047 17.344 1 95.88 152 GLN B O 1
ATOM 3139 N N . VAL B 1 153 ? 3.221 13.562 16.094 1 94.94 153 VAL B N 1
ATOM 3140 C CA . VAL B 1 153 ? 4.414 13.562 16.922 1 94.94 153 VAL B CA 1
ATOM 3141 C C . VAL B 1 153 ? 5.105 14.922 16.844 1 94.94 153 VAL B C 1
ATOM 3143 O O . VAL B 1 153 ? 5.391 15.547 17.875 1 94.94 153 VAL B O 1
ATOM 3146 N N . TRP B 1 154 ? 5.336 15.422 15.641 1 96.75 154 TRP B N 1
ATOM 3147 C CA . TRP B 1 154 ? 6.023 16.688 15.438 1 96.75 154 TRP B CA 1
ATOM 3148 C C . TRP B 1 154 ? 5.293 17.828 16.141 1 96.75 154 TRP B C 1
ATOM 3150 O O . TRP B 1 154 ? 5.922 18.75 16.672 1 96.75 154 TRP B O 1
ATOM 3160 N N . SER B 1 155 ? 3.988 17.75 16.109 1 96.88 155 SER B N 1
ATOM 3161 C CA . SER B 1 155 ? 3.189 18.844 16.656 1 96.88 155 SER B CA 1
ATOM 3162 C C . 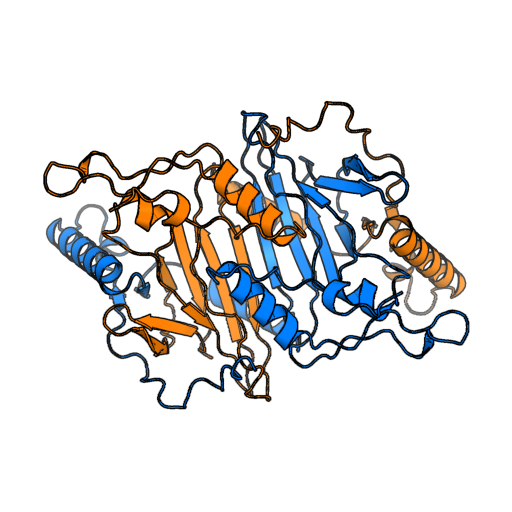SER B 1 155 ? 2.928 18.656 18.156 1 96.88 155 SER B C 1
ATOM 3164 O O . SER B 1 155 ? 2.207 19.438 18.766 1 96.88 155 SER B O 1
ATOM 3166 N N . ASN B 1 156 ? 3.463 17.594 18.641 1 96 156 ASN B N 1
ATOM 3167 C CA . ASN B 1 156 ? 3.277 17.297 20.062 1 96 156 ASN B CA 1
ATOM 3168 C C . ASN B 1 156 ? 1.798 17.203 20.422 1 96 156 ASN B C 1
ATOM 3170 O O . ASN B 1 156 ? 1.354 17.828 21.391 1 96 156 ASN B O 1
ATOM 3174 N N . ASP B 1 157 ? 1.013 16.578 19.594 1 94.56 157 ASP B N 1
ATOM 3175 C CA . ASP B 1 157 ? -0.394 16.219 19.734 1 94.56 157 ASP B CA 1
ATOM 3176 C C . ASP B 1 157 ? -1.301 17.406 19.438 1 94.56 157 ASP B C 1
ATOM 3178 O O . ASP B 1 157 ? -2.512 17.344 19.656 1 94.56 157 ASP B O 1
ATOM 3182 N N . ALA B 1 158 ? -0.762 18.5 18.969 1 95.5 158 ALA B N 1
ATOM 3183 C CA . ALA B 1 158 ? -1.625 19.609 18.562 1 95.5 158 ALA B CA 1
ATOM 3184 C C . ALA B 1 158 ? -2.51 19.203 17.375 1 95.5 158 ALA B C 1
ATOM 3186 O O . ALA B 1 158 ? -3.668 19.609 17.297 1 95.5 158 ALA B O 1
ATOM 3187 N N . TYR B 1 159 ? -1.968 18.5 16.453 1 96.56 159 TYR B N 1
ATOM 3188 C CA . TYR B 1 159 ? -2.68 17.891 15.328 1 96.56 159 TYR B CA 1
ATOM 3189 C C . TYR B 1 159 ? -2.641 16.375 15.406 1 96.56 159 TYR B C 1
ATOM 3191 O O . TYR B 1 159 ? -1.572 15.766 15.289 1 96.56 159 TYR B O 1
ATOM 3199 N N . GLU B 1 160 ? -3.709 15.758 15.508 1 94.56 160 GLU B N 1
ATOM 3200 C CA . GLU B 1 160 ? -3.742 14.32 15.75 1 94.56 160 GLU B CA 1
ATOM 3201 C C . GLU B 1 160 ? -4.078 13.555 14.469 1 94.56 160 GLU B C 1
ATOM 3203 O O . GLU B 1 160 ? -4.906 14 13.672 1 94.56 160 GLU B O 1
ATOM 3208 N N . SER B 1 161 ? -3.387 12.469 14.344 1 94.62 161 SER B N 1
ATOM 3209 C CA . SER B 1 161 ? -3.705 11.539 13.266 1 94.62 161 SER B CA 1
ATOM 3210 C C . SER B 1 161 ? -5.148 11.055 13.359 1 94.62 161 SER B C 1
ATOM 3212 O O . SER B 1 161 ? -5.633 10.75 14.453 1 94.62 161 SER B O 1
ATOM 3214 N N . VAL B 1 162 ? -5.816 10.992 12.258 1 93.44 162 VAL B N 1
ATOM 3215 C CA . VAL B 1 162 ? -7.25 10.719 12.297 1 93.44 162 VAL B CA 1
ATOM 3216 C C . VAL B 1 162 ? -7.52 9.289 11.828 1 93.44 162 VAL B C 1
ATOM 3218 O O . VAL B 1 162 ? -6.879 8.805 10.891 1 93.44 162 VAL B O 1
ATOM 3221 N N . GLU B 1 163 ? -8.406 8.641 12.539 1 92.69 163 GLU B N 1
ATOM 3222 C CA . GLU B 1 163 ? -8.867 7.316 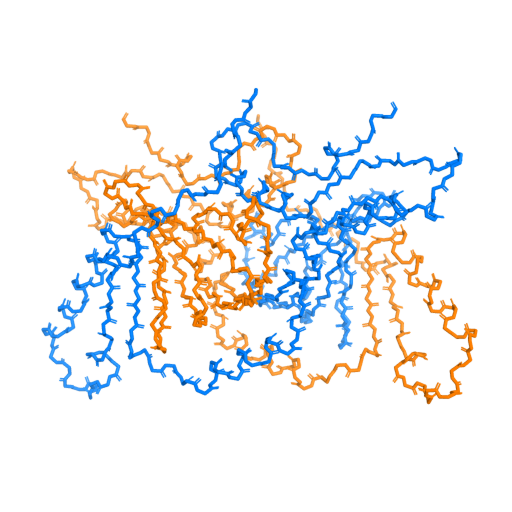12.125 1 92.69 163 GLU B CA 1
ATOM 3223 C C . GLU B 1 163 ? -9.875 7.418 10.984 1 92.69 163 GLU B C 1
ATOM 3225 O O . GLU B 1 163 ? -10.758 8.281 10.992 1 92.69 163 GLU B O 1
ATOM 3230 N N . HIS B 1 164 ? -9.766 6.531 10.023 1 93.75 164 HIS B N 1
ATOM 3231 C CA . HIS B 1 164 ? -10.703 6.504 8.906 1 93.75 164 HIS B CA 1
ATOM 3232 C C . HIS B 1 164 ? -10.852 5.094 8.344 1 93.75 164 HIS B C 1
ATOM 3234 O O . HIS B 1 164 ? -10.055 4.207 8.664 1 93.75 164 HIS B O 1
ATOM 3240 N N . ARG B 1 165 ? -11.859 4.85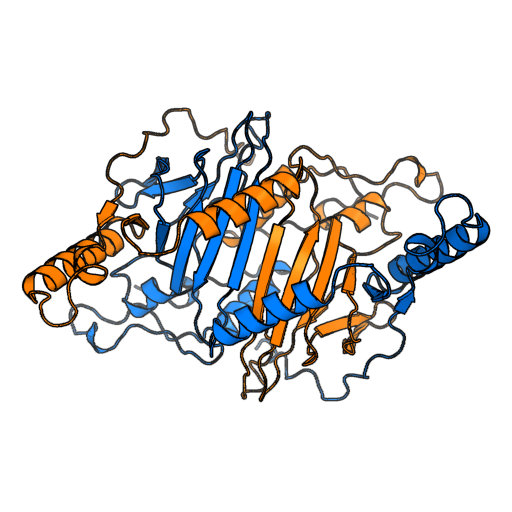5 7.617 1 91.19 165 ARG B N 1
ATOM 3241 C CA . ARG B 1 165 ? -12.172 3.564 7.016 1 91.19 165 ARG B CA 1
ATOM 3242 C C . ARG B 1 165 ? -12.953 3.742 5.719 1 91.19 165 ARG B C 1
ATOM 3244 O O . ARG B 1 165 ? -13.375 4.852 5.391 1 91.19 165 ARG B O 1
ATOM 3251 N N . VAL B 1 166 ? -13.031 2.711 4.938 1 92.44 166 VAL B N 1
ATOM 3252 C CA . VAL B 1 166 ? -13.789 2.736 3.689 1 92.44 166 VAL B CA 1
ATOM 3253 C C . VAL B 1 166 ? -14.859 1.646 3.707 1 92.44 166 VAL B C 1
ATOM 3255 O O . VAL B 1 166 ? -14.547 0.471 3.922 1 92.44 166 VAL B O 1
ATOM 3258 N N . VAL B 1 167 ? -16.047 2.068 3.512 1 89 167 VAL B N 1
ATOM 3259 C CA . VAL B 1 167 ? -17.172 1.144 3.363 1 89 167 VAL B CA 1
ATOM 3260 C C . VAL B 1 167 ? -17.516 0.986 1.886 1 89 167 VAL B C 1
ATOM 3262 O O . VAL B 1 167 ? -17.531 1.967 1.139 1 89 167 VAL B O 1
ATOM 3265 N N . VAL B 1 168 ? -17.75 -0.237 1.465 1 85.81 168 VAL B N 1
ATOM 3266 C CA . VAL B 1 168 ? -18 -0.481 0.049 1 85.81 168 VAL B CA 1
ATOM 3267 C C . VAL B 1 168 ? -19.5 -0.338 -0.242 1 85.81 168 VAL B C 1
ATOM 3269 O O . VAL B 1 168 ? -20.328 -0.497 0.654 1 85.81 168 VAL B O 1
ATOM 3272 N N . ASN B 1 169 ? -19.688 0.056 -1.491 1 85.38 169 ASN B N 1
ATOM 3273 C CA . ASN B 1 169 ? -21.031 0.168 -2.027 1 85.38 169 ASN B CA 1
ATOM 3274 C C . ASN B 1 169 ? -21.547 -1.173 -2.549 1 85.38 169 ASN B C 1
ATOM 3276 O O . ASN B 1 169 ? -20.75 -2.02 -2.971 1 85.38 169 ASN B O 1
ATOM 3280 N N . SER B 1 170 ? -22.797 -1.385 -2.467 1 83.94 170 SER B N 1
ATOM 3281 C CA . SER B 1 170 ? -23.344 -2.664 -2.891 1 83.94 170 SER B CA 1
ATOM 3282 C C . SER B 1 170 ? -23.406 -2.768 -4.41 1 83.94 170 SER B C 1
ATOM 3284 O O . SER B 1 170 ? -23.453 -3.869 -4.961 1 83.94 170 SER B O 1
ATOM 3286 N N . GLU B 1 171 ? -23.344 -1.668 -5.094 1 86.25 171 GLU B N 1
ATOM 3287 C CA . GLU B 1 171 ? -23.656 -1.72 -6.52 1 86.25 171 GLU B CA 1
ATOM 3288 C C . GLU B 1 171 ? -22.516 -1.156 -7.355 1 86.25 171 GLU B C 1
ATOM 3290 O O . GLU B 1 171 ? -22.359 -1.514 -8.523 1 86.25 171 GLU B O 1
ATOM 3295 N N . ARG B 1 172 ? -21.844 -0.278 -6.793 1 88.06 172 ARG B N 1
ATOM 3296 C CA . ARG B 1 172 ? -20.875 0.457 -7.605 1 88.06 172 ARG B CA 1
ATOM 3297 C C . ARG B 1 172 ? -19.453 0.25 -7.09 1 88.06 172 ARG B C 1
ATOM 3299 O O . ARG B 1 172 ? -19.234 0.18 -5.879 1 88.06 172 ARG B O 1
ATOM 3306 N N . ASP B 1 173 ? -18.547 0.234 -8.039 1 89.94 173 ASP B N 1
ATOM 3307 C CA . ASP B 1 173 ? -17.125 0.214 -7.691 1 89.94 173 ASP B CA 1
ATOM 3308 C C . ASP B 1 173 ? -16.656 1.592 -7.23 1 89.94 173 ASP B C 1
ATOM 3310 O O . ASP B 1 173 ? -17.094 2.613 -7.758 1 89.94 173 ASP B O 1
ATOM 3314 N N . ARG B 1 174 ? -15.812 1.546 -6.289 1 91.88 174 ARG B N 1
ATOM 3315 C CA . ARG B 1 174 ? -15.164 2.766 -5.82 1 91.88 174 ARG B CA 1
ATOM 3316 C C . ARG B 1 174 ? -13.688 2.768 -6.176 1 91.88 174 ARG B C 1
ATOM 3318 O O . ARG B 1 174 ? -13.008 1.744 -6.055 1 91.88 174 ARG B O 1
ATOM 3325 N N . PHE B 1 175 ? -13.203 3.912 -6.613 1 92.56 175 PHE B N 1
ATOM 3326 C CA . PHE B 1 175 ? -11.789 4.102 -6.926 1 92.56 175 PHE B CA 1
ATOM 3327 C C . PHE B 1 175 ? -11.211 5.266 -6.129 1 92.56 175 PHE B C 1
ATOM 3329 O O . PHE B 1 175 ? -11.867 6.297 -5.961 1 92.56 175 PHE B O 1
ATOM 3336 N N . SER B 1 176 ? -10 5.09 -5.664 1 95 176 SER B N 1
ATOM 3337 C CA . SER B 1 176 ? -9.312 6.18 -4.973 1 95 176 SER B CA 1
ATOM 3338 C C . SER B 1 176 ? -7.812 6.148 -5.242 1 95 176 SER B C 1
ATOM 3340 O O . SER B 1 176 ? -7.254 5.094 -5.551 1 95 176 SER B O 1
ATOM 3342 N N . ILE B 1 177 ? -7.164 7.254 -5.141 1 95.38 177 ILE B N 1
ATOM 3343 C CA . ILE B 1 177 ? -5.734 7.414 -5.402 1 95.38 177 ILE B CA 1
ATOM 3344 C C . ILE B 1 177 ? -5.09 8.203 -4.266 1 95.38 177 ILE B C 1
ATOM 3346 O O . ILE B 1 177 ? -4.984 9.43 -4.336 1 95.38 177 ILE B O 1
ATOM 3350 N N . PRO B 1 178 ? -4.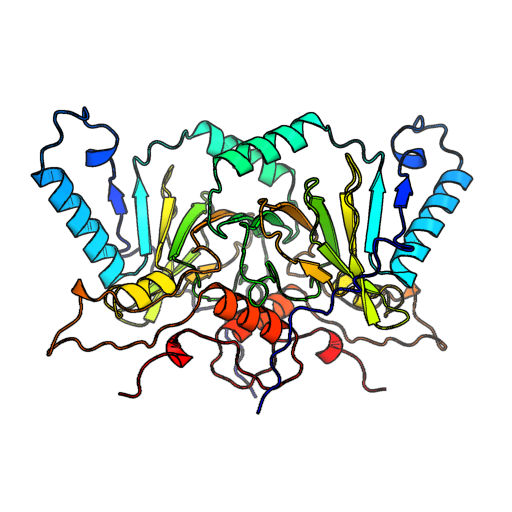613 7.559 -3.295 1 96.81 178 PRO B N 1
ATOM 3351 C CA . PRO B 1 178 ? -3.885 8.25 -2.232 1 96.81 178 PRO B CA 1
ATOM 3352 C C . PRO B 1 178 ? -2.414 8.477 -2.576 1 96.81 178 PRO B C 1
ATOM 3354 O O . PRO B 1 178 ? -1.771 7.602 -3.158 1 96.81 178 PRO B O 1
ATOM 3357 N N . PHE B 1 179 ? -1.983 9.633 -2.344 1 96 179 PHE B N 1
ATOM 3358 C CA . PHE B 1 179 ? -0.566 9.953 -2.219 1 96 179 PHE B CA 1
ATOM 3359 C C . PHE B 1 179 ? -0.162 10.055 -0.753 1 96 179 PHE B C 1
ATOM 3361 O O . PHE B 1 179 ? -0.673 10.906 -0.023 1 96 179 PHE B O 1
ATOM 3368 N N . PHE B 1 180 ? 0.748 9.188 -0.349 1 96.5 180 PHE B N 1
ATOM 3369 C CA . PHE B 1 180 ? 1.217 9.18 1.032 1 96.5 180 PHE B CA 1
ATOM 3370 C C . PHE B 1 180 ? 2.551 9.914 1.152 1 96.5 180 PHE B C 1
ATOM 3372 O O . PHE B 1 180 ? 3.58 9.414 0.695 1 96.5 180 PHE B O 1
ATOM 3379 N N . LEU B 1 181 ? 2.484 11.055 1.785 1 95.12 181 LEU B N 1
ATOM 3380 C CA . LEU B 1 181 ? 3.723 11.766 2.094 1 95.12 181 LEU B CA 1
ATOM 3381 C C . LEU B 1 181 ? 4.387 11.18 3.336 1 95.12 181 LEU B C 1
ATOM 3383 O O . LEU B 1 181 ? 3.793 11.172 4.418 1 95.12 181 LEU B O 1
ATOM 3387 N N . LYS B 1 182 ? 5.605 10.719 3.168 1 93.94 182 LYS B N 1
ATOM 3388 C CA . LYS B 1 182 ? 6.359 10.086 4.25 1 93.94 182 LYS B CA 1
ATOM 3389 C C . LYS B 1 182 ? 7.773 10.656 4.34 1 93.94 182 LYS B C 1
ATOM 3391 O O . LYS B 1 182 ? 8.289 11.219 3.371 1 93.94 182 LYS B O 1
ATOM 3396 N N . PRO B 1 183 ? 8.398 10.555 5.551 1 91.62 183 PRO B N 1
ATOM 3397 C CA . PRO B 1 183 ? 9.758 11.094 5.715 1 91.62 183 PRO B CA 1
ATOM 3398 C C . PRO B 1 183 ? 10.812 10.25 5.012 1 91.62 183 PRO B C 1
ATOM 3400 O O . PRO B 1 183 ? 10.516 9.156 4.527 1 91.62 183 PRO B O 1
ATOM 3403 N N . ALA B 1 184 ? 11.984 10.859 4.949 1 86.94 184 ALA B N 1
ATOM 3404 C CA . ALA B 1 184 ? 13.148 10.062 4.582 1 86.94 184 ALA B CA 1
ATOM 3405 C C . ALA B 1 184 ? 13.469 9.031 5.664 1 86.94 184 ALA B C 1
ATOM 3407 O O . ALA B 1 184 ? 13.156 9.234 6.836 1 86.94 184 ALA B O 1
ATOM 3408 N N . LEU B 1 185 ? 14.18 7.988 5.262 1 85.56 185 LEU B N 1
ATOM 3409 C CA . LEU B 1 185 ? 14.461 6.891 6.172 1 85.56 185 LEU B CA 1
ATOM 3410 C C . LEU B 1 185 ? 15.258 7.379 7.383 1 85.56 185 LEU B C 1
ATOM 3412 O O . LEU B 1 185 ? 15.062 6.887 8.5 1 85.56 185 LEU B O 1
ATOM 3416 N N . TYR B 1 186 ? 16.094 8.344 7.234 1 85.38 186 TYR B N 1
ATOM 3417 C CA . TYR B 1 186 ? 17 8.781 8.289 1 85.38 186 TYR B CA 1
ATOM 3418 C C . TYR B 1 186 ? 16.344 9.828 9.18 1 85.38 186 TYR B C 1
ATOM 3420 O O . TYR B 1 186 ? 16.984 10.352 10.102 1 85.38 186 TYR B O 1
ATOM 3428 N N . THR B 1 187 ? 15.156 10.164 8.961 1 89.81 187 THR B N 1
ATOM 3429 C CA . THR B 1 187 ? 14.492 11.258 9.672 1 89.81 187 THR B CA 1
ATOM 3430 C C . THR B 1 187 ? 14.188 10.852 11.109 1 89.81 187 THR B C 1
ATOM 3432 O O . THR B 1 187 ? 13.539 9.828 11.352 1 89.81 187 THR B O 1
ATOM 3435 N N . ASP B 1 188 ? 14.672 11.617 11.977 1 92.31 188 ASP B N 1
ATOM 3436 C CA . ASP B 1 188 ? 14.242 11.516 13.375 1 92.31 188 ASP B CA 1
ATOM 3437 C C . ASP B 1 188 ? 13.016 12.383 13.641 1 92.31 188 ASP B C 1
ATOM 3439 O O . ASP B 1 188 ? 13.016 13.57 13.312 1 92.31 188 ASP B O 1
ATOM 3443 N N . VAL B 1 189 ? 12.047 11.766 14.227 1 93.62 189 VAL B N 1
ATOM 3444 C CA . VAL B 1 189 ? 10.781 12.445 14.461 1 93.62 189 VAL B CA 1
ATOM 3445 C C . VAL B 1 189 ? 10.586 12.672 15.961 1 93.62 189 VAL B C 1
ATOM 3447 O O . VAL B 1 189 ? 10.609 11.719 16.75 1 93.62 189 VAL B O 1
ATOM 3450 N N . MET B 1 190 ? 10.422 13.867 16.328 1 94.75 190 MET B N 1
ATOM 3451 C CA . MET B 1 190 ? 10.164 14.312 17.703 1 94.75 190 MET B CA 1
ATOM 3452 C C . MET B 1 190 ? 9.469 15.664 17.719 1 94.75 190 MET B C 1
ATOM 3454 O O . MET B 1 190 ? 9.5 16.391 16.719 1 94.75 190 MET B O 1
ATOM 3458 N N . PRO B 1 191 ? 8.82 15.945 18.859 1 94.81 191 PRO B N 1
ATOM 3459 C CA . PRO B 1 191 ? 8.148 17.25 18.906 1 94.81 191 PRO B CA 1
ATOM 3460 C C . PRO B 1 191 ? 9.086 18.406 18.578 1 94.81 191 PRO B C 1
ATOM 3462 O O . PRO B 1 191 ? 10.242 18.422 19.031 1 94.81 191 PRO B O 1
ATOM 3465 N N . PHE B 1 192 ? 8.609 19.297 17.812 1 95.94 192 PHE B N 1
ATOM 3466 C CA . PHE B 1 192 ? 9.414 20.469 17.484 1 95.94 192 PHE B CA 1
ATOM 3467 C C . PHE B 1 192 ? 9.703 21.297 18.734 1 95.94 192 PHE B C 1
ATOM 3469 O O . PHE B 1 192 ? 8.789 21.594 19.516 1 95.94 192 PHE B O 1
ATOM 3476 N N . GLU B 1 193 ? 10.875 21.703 18.781 1 95.19 193 GLU B N 1
ATOM 3477 C CA . GLU B 1 193 ? 11.328 22.422 19.969 1 95.19 193 GLU B CA 1
ATOM 3478 C C . GLU B 1 193 ? 10.562 23.719 20.156 1 95.19 193 GLU B C 1
ATOM 3480 O O . GLU B 1 193 ? 10.273 24.125 21.281 1 95.19 193 GLU B O 1
ATOM 3485 N N . GLU B 1 194 ? 10.219 24.328 19.062 1 95.31 194 GLU B N 1
ATOM 3486 C CA . GLU B 1 194 ? 9.555 25.625 19.078 1 95.31 194 GLU B CA 1
ATOM 3487 C C . GLU B 1 194 ? 8.18 25.531 19.719 1 95.31 194 GLU B C 1
ATOM 3489 O O . GLU B 1 194 ? 7.609 26.547 20.141 1 95.31 194 GLU B O 1
ATOM 3494 N N . LEU B 1 195 ? 7.684 24.375 19.781 1 94.25 195 LEU B N 1
ATOM 3495 C CA . LEU B 1 195 ? 6.344 24.172 20.328 1 94.25 195 LEU B CA 1
ATOM 3496 C C . LEU B 1 195 ? 6.406 23.812 21.797 1 94.25 195 LEU B C 1
ATOM 3498 O O . LEU B 1 195 ? 5.371 23.734 22.469 1 94.25 195 LEU B O 1
ATOM 3502 N N . LEU B 1 196 ? 7.551 23.625 22.281 1 94.12 196 LEU B N 1
ATOM 3503 C CA . LEU B 1 196 ? 7.703 23.094 23.625 1 94.12 196 LEU B CA 1
ATOM 3504 C C . LEU B 1 196 ? 7.953 24.219 24.625 1 94.12 196 LEU B C 1
ATOM 3506 O O . LEU B 1 196 ? 8.406 25.312 24.25 1 94.12 196 LEU B O 1
ATOM 3510 N N . GLY B 1 197 ? 7.602 24.016 25.828 1 94.12 197 GLY B N 1
ATOM 3511 C CA . GLY B 1 197 ? 7.781 24.891 26.969 1 94.12 197 GLY B CA 1
ATOM 3512 C C . GLY B 1 197 ? 7.348 24.266 28.281 1 94.12 197 GLY B C 1
ATOM 3513 O O . GLY B 1 197 ? 6.988 23.094 28.328 1 94.12 197 GLY B O 1
ATOM 3514 N N . ASP B 1 198 ? 7.398 25.125 29.266 1 93.69 198 ASP B N 1
ATOM 3515 C CA . ASP B 1 198 ? 7.055 24.641 30.594 1 93.69 198 ASP B CA 1
ATOM 3516 C C . ASP B 1 198 ? 5.621 24.125 30.641 1 93.69 198 ASP B C 1
ATOM 3518 O O . ASP B 1 198 ? 5.344 23.109 31.297 1 93.69 198 ASP B O 1
ATOM 3522 N N . GLU B 1 199 ? 4.691 24.734 29.906 1 94.25 199 GLU B N 1
ATOM 3523 C CA . GLU B 1 199 ? 3.279 24.375 29.906 1 94.25 199 GLU B CA 1
ATOM 3524 C C . GLU B 1 199 ? 2.98 23.297 28.875 1 94.25 199 GLU B C 1
ATOM 3526 O O . GLU B 1 199 ? 1.872 22.766 28.844 1 94.25 199 GLU B O 1
ATOM 3531 N N . ASN B 1 200 ? 3.895 23.016 28.047 1 94.44 200 ASN B N 1
ATOM 3532 C CA . ASN B 1 200 ? 3.732 22.016 26.984 1 94.44 200 ASN B CA 1
ATOM 3533 C C . ASN B 1 200 ? 4.996 21.188 26.812 1 94.44 200 ASN B C 1
ATOM 3535 O O . ASN B 1 200 ? 5.664 21.266 25.781 1 94.44 200 ASN B O 1
ATOM 3539 N N . PRO B 1 201 ? 5.27 20.391 27.812 1 94 201 PRO B N 1
ATOM 3540 C CA . PRO B 1 201 ? 6.453 19.531 27.703 1 94 201 PRO B CA 1
ATOM 3541 C C . PRO B 1 201 ? 6.344 18.516 26.562 1 94 201 PRO B C 1
ATOM 3543 O O . PRO B 1 201 ? 5.242 18.25 26.078 1 94 201 PRO B O 1
ATOM 3546 N N . PRO B 1 202 ? 7.441 17.969 26.188 1 92.44 202 PRO B N 1
ATOM 3547 C CA . PRO B 1 202 ? 7.391 16.953 25.125 1 92.44 202 PRO B CA 1
ATOM 3548 C C . PRO B 1 202 ? 6.59 15.711 25.531 1 92.44 202 PRO B C 1
ATOM 3550 O O . PRO B 1 202 ? 6.789 15.172 26.625 1 92.44 202 PRO B O 1
ATOM 3553 N N . LYS B 1 203 ? 5.781 15.352 24.703 1 92.31 203 LYS B N 1
ATOM 3554 C CA . LYS B 1 203 ? 4.93 14.195 24.969 1 92.31 203 LYS B CA 1
ATOM 3555 C C . LYS B 1 203 ? 5.52 12.93 24.344 1 92.31 203 LYS B C 1
ATOM 3557 O O . LYS B 1 203 ? 5.137 11.812 24.703 1 92.31 203 LYS B O 1
ATOM 3562 N N . TYR B 1 204 ? 6.41 13.109 23.328 1 91.5 204 TYR B N 1
ATOM 3563 C CA . TYR B 1 204 ? 7 11.977 22.625 1 91.5 204 TYR B CA 1
ATOM 3564 C C . TYR B 1 204 ? 8.516 12 22.734 1 91.5 204 TYR B C 1
ATOM 3566 O O . TYR B 1 204 ? 9.141 13.062 22.656 1 91.5 204 TYR B O 1
ATOM 3574 N N . ARG B 1 205 ? 9.109 10.812 22.859 1 91.5 205 ARG B N 1
ATOM 3575 C CA . ARG B 1 205 ? 10.531 10.641 22.578 1 91.5 205 ARG B CA 1
ATOM 3576 C C . ARG B 1 205 ? 10.797 10.578 21.078 1 91.5 205 ARG B C 1
ATOM 3578 O O . ARG B 1 205 ? 9.875 10.344 20.297 1 91.5 205 ARG B O 1
ATOM 3585 N N . SER B 1 206 ? 11.977 10.695 20.828 1 92.06 206 SER B N 1
ATOM 3586 C CA . SER B 1 206 ? 12.352 10.641 19.422 1 92.06 206 SER B CA 1
ATOM 3587 C C . SER B 1 206 ? 12.203 9.227 18.859 1 92.06 206 SER B C 1
ATOM 3589 O O . SER B 1 206 ? 12.555 8.25 19.531 1 92.06 206 SER B O 1
ATOM 3591 N N . LEU B 1 207 ? 11.727 9.148 17.688 1 90.12 207 LEU B N 1
ATOM 3592 C CA . LEU B 1 207 ? 11.742 7.898 16.938 1 90.12 207 LEU B CA 1
ATOM 3593 C C . LEU B 1 207 ? 12.328 8.117 15.547 1 90.12 207 LEU B C 1
ATOM 3595 O O . LEU B 1 207 ? 12.219 9.203 14.984 1 90.12 207 LEU B O 1
ATOM 3599 N N . ASN B 1 208 ? 12.961 7.129 15.102 1 88.38 208 ASN B N 1
ATOM 3600 C CA . ASN B 1 208 ? 13.453 7.168 13.727 1 88.38 208 ASN B CA 1
ATOM 3601 C C . ASN B 1 208 ? 12.461 6.52 12.766 1 88.38 208 ASN B C 1
ATOM 3603 O O . ASN B 1 208 ? 12.039 5.379 12.977 1 88.38 208 ASN B O 1
ATOM 3607 N N . TRP B 1 209 ? 12.141 7.238 11.727 1 89.12 209 TRP B N 1
ATOM 3608 C CA . TRP B 1 209 ? 11.133 6.773 10.781 1 89.12 209 TRP B CA 1
ATOM 3609 C C . TRP B 1 209 ? 11.547 5.441 10.156 1 89.12 209 TRP B C 1
ATOM 3611 O O . TRP B 1 209 ? 10.734 4.516 10.07 1 89.12 209 TRP B O 1
ATOM 3621 N N . GLY B 1 210 ? 12.75 5.363 9.664 1 84 210 GLY B N 1
ATOM 3622 C CA . GLY B 1 210 ? 13.211 4.129 9.055 1 84 210 GLY B CA 1
ATOM 3623 C C . GLY B 1 210 ? 13.062 2.922 9.961 1 84 210 GLY B C 1
ATOM 3624 O O . GLY B 1 210 ? 12.562 1.878 9.539 1 84 210 GLY B O 1
ATOM 3625 N N . LYS B 1 211 ? 13.492 3.053 11.18 1 82.62 211 LYS B N 1
ATOM 3626 C CA . LYS B 1 211 ? 13.383 1.973 12.156 1 82.62 211 LYS B CA 1
ATOM 3627 C C . LYS B 1 211 ? 11.922 1.675 12.484 1 82.62 211 LYS B C 1
ATOM 3629 O O . LYS B 1 211 ? 11.531 0.512 12.609 1 82.62 211 LYS B O 1
ATOM 3634 N N . PHE B 1 212 ? 11.188 2.707 12.609 1 84.25 212 PHE B N 1
ATOM 3635 C CA . PHE B 1 212 ? 9.766 2.588 12.93 1 84.25 212 PHE B CA 1
ATOM 3636 C C . PHE B 1 212 ? 9.031 1.804 11.852 1 84.25 212 PHE B C 1
ATOM 3638 O O . PHE B 1 212 ? 8.312 0.853 12.148 1 84.25 212 PHE B O 1
ATOM 3645 N N . ARG B 1 213 ? 9.234 2.189 10.648 1 82.88 213 ARG B N 1
ATOM 3646 C CA . ARG B 1 213 ? 8.562 1.562 9.516 1 82.88 213 ARG B CA 1
ATOM 3647 C C . ARG B 1 213 ? 8.977 0.101 9.375 1 82.88 213 ARG B C 1
ATOM 3649 O O . ARG B 1 213 ? 8.141 -0.763 9.109 1 82.88 213 ARG B O 1
ATOM 3656 N N . THR B 1 214 ? 10.234 -0.175 9.492 1 76.5 214 THR B N 1
ATOM 3657 C CA . THR B 1 214 ? 10.75 -1.534 9.383 1 76.5 214 THR B CA 1
ATOM 3658 C C . THR B 1 214 ? 10.156 -2.428 10.469 1 76.5 214 THR B C 1
ATOM 3660 O O . THR B 1 214 ? 9.773 -3.568 10.203 1 76.5 214 THR B O 1
ATOM 3663 N N . ALA B 1 215 ? 10.102 -1.932 11.648 1 74 215 ALA B N 1
ATOM 3664 C CA . ALA B 1 215 ? 9.547 -2.693 12.766 1 74 215 ALA B CA 1
ATOM 3665 C C . ALA B 1 215 ? 8.07 -3.002 12.547 1 74 215 ALA B C 1
ATOM 3667 O O . ALA B 1 215 ? 7.598 -4.09 12.891 1 74 215 ALA B O 1
ATOM 3668 N N . ARG B 1 216 ? 7.375 -2.107 12.031 1 75 216 ARG B N 1
ATOM 3669 C CA . ARG B 1 216 ? 5.949 -2.297 11.773 1 75 216 ARG B CA 1
ATOM 3670 C C . ARG B 1 216 ? 5.723 -3.377 10.727 1 75 216 ARG B C 1
ATOM 3672 O O . ARG B 1 216 ? 4.746 -4.125 10.797 1 75 216 ARG B O 1
ATOM 3679 N N . MET B 1 217 ? 6.566 -3.443 9.758 1 68 217 MET B N 1
ATOM 3680 C CA . MET B 1 217 ? 6.449 -4.457 8.719 1 68 217 MET B CA 1
ATOM 3681 C C . MET B 1 217 ? 6.754 -5.844 9.266 1 68 217 MET B C 1
ATOM 3683 O O . MET B 1 217 ? 6.117 -6.828 8.875 1 68 217 MET B O 1
ATOM 3687 N N . ARG B 1 218 ? 7.777 -5.914 10.117 1 61.44 218 ARG B N 1
ATOM 3688 C CA . ARG B 1 218 ? 8.148 -7.188 10.719 1 61.44 218 ARG B CA 1
ATOM 3689 C C . ARG B 1 218 ? 7.004 -7.762 11.547 1 61.44 218 ARG B C 1
ATOM 3691 O O . ARG B 1 218 ? 6.793 -8.977 11.57 1 61.44 218 ARG B O 1
ATOM 3698 N N . SER B 1 219 ? 6.375 -6.891 12.188 1 54.84 219 SER B N 1
ATOM 3699 C CA . SER B 1 219 ? 5.281 -7.309 13.062 1 54.84 219 SER B CA 1
ATOM 3700 C C . SER B 1 219 ? 4.137 -7.922 12.258 1 54.84 219 SER B C 1
ATOM 3702 O O . SER B 1 219 ? 3.379 -8.742 12.781 1 54.84 219 SER B O 1
ATOM 3704 N N . ASN B 1 220 ? 4.113 -7.559 11.07 1 52.78 220 ASN B N 1
ATOM 3705 C CA . ASN B 1 220 ? 3.105 -8.164 10.203 1 52.78 220 ASN B CA 1
ATOM 3706 C C . ASN B 1 220 ? 3.365 -9.656 10 1 52.78 220 ASN B C 1
ATOM 3708 O O . ASN B 1 220 ? 2.457 -10.406 9.641 1 52.78 220 ASN B O 1
ATOM 3712 N N . PHE B 1 221 ? 4.691 -10.125 10.273 1 45.78 221 PHE B N 1
ATOM 3713 C CA . PHE B 1 221 ? 5.094 -11.5 9.992 1 45.78 221 PHE B CA 1
ATOM 3714 C C . PHE B 1 221 ? 5.301 -12.273 11.289 1 45.78 221 PHE B C 1
ATOM 3716 O O . PHE B 1 221 ? 5.289 -13.508 11.297 1 45.78 221 PHE B O 1
ATOM 3723 N N . ALA B 1 222 ? 5.91 -11.578 12.32 1 41.22 222 ALA B N 1
ATOM 3724 C CA . ALA B 1 222 ? 6.355 -12.328 13.492 1 41.22 222 ALA B CA 1
ATOM 3725 C C . ALA B 1 222 ? 5.18 -13.008 14.18 1 41.22 222 ALA B C 1
ATOM 3727 O O . ALA B 1 222 ? 4.113 -12.414 14.344 1 41.22 222 ALA B O 1
ATOM 3728 N N . LYS B 1 223 ? 5.246 -14.289 14.125 1 40.72 223 LYS B N 1
ATOM 3729 C CA . LYS B 1 223 ? 4.484 -15.188 14.992 1 40.72 223 LYS B CA 1
ATOM 3730 C C . LYS B 1 223 ? 4.34 -14.602 16.391 1 40.72 223 LYS B C 1
ATOM 3732 O O . LYS B 1 223 ? 3.648 -15.164 17.234 1 40.72 223 LYS B O 1
ATOM 3737 N N . SER B 1 224 ? 5.215 -13.734 16.734 1 40.16 224 SER B N 1
ATOM 3738 C CA . SER B 1 224 ? 5.277 -13.406 18.156 1 40.16 224 SER B CA 1
ATOM 3739 C C . SER B 1 224 ? 4.246 -12.336 18.516 1 40.16 224 SER B C 1
ATOM 3741 O O . SER B 1 224 ? 3.793 -11.586 17.656 1 40.16 224 SER B O 1
ATOM 3743 N N . ASN B 1 225 ? 3.709 -12.469 19.594 1 42.38 225 ASN B N 1
ATOM 3744 C CA . ASN B 1 225 ? 2.893 -11.617 20.453 1 42.38 225 ASN B CA 1
ATOM 3745 C C . ASN B 1 225 ? 3.354 -10.164 20.406 1 42.38 225 ASN B C 1
ATOM 3747 O O . ASN B 1 225 ? 3.193 -9.422 21.375 1 42.38 225 ASN B O 1
ATOM 3751 N N . VAL B 1 226 ? 4.184 -9.93 19.453 1 44.22 226 VAL B N 1
ATOM 3752 C CA . VAL B 1 226 ? 4.656 -8.562 19.641 1 44.22 226 VAL B CA 1
ATOM 3753 C C . VAL B 1 226 ? 3.719 -7.586 18.938 1 44.22 226 VAL B C 1
ATOM 3755 O O . VAL B 1 226 ? 3.291 -7.836 17.797 1 44.22 226 VAL B O 1
ATOM 3758 N N . GLU B 1 227 ? 3.189 -6.688 19.703 1 49.81 227 GLU B N 1
ATOM 3759 C CA . GLU B 1 227 ? 2.359 -5.559 19.297 1 49.81 227 GLU B CA 1
ATOM 3760 C C . GLU B 1 227 ? 2.963 -4.828 18.109 1 49.81 227 GLU B C 1
ATOM 3762 O O . GLU B 1 227 ? 4.184 -4.719 17.984 1 49.81 227 GLU B O 1
ATOM 3767 N N . ASN B 1 228 ? 2.07 -4.656 17.016 1 57.94 228 ASN B N 1
ATOM 3768 C CA . ASN B 1 228 ? 2.551 -3.766 15.961 1 57.94 228 ASN B CA 1
ATOM 3769 C C . ASN B 1 228 ? 3.043 -2.439 16.531 1 57.94 228 ASN B C 1
ATOM 3771 O O . ASN B 1 228 ? 2.377 -1.839 17.375 1 57.94 228 ASN B O 1
ATOM 3775 N N . LEU B 1 229 ? 4.207 -2.133 16.297 1 55.97 229 LEU B N 1
ATOM 3776 C CA . LEU B 1 229 ? 4.801 -0.891 16.781 1 55.97 229 LEU B CA 1
ATOM 3777 C C . LEU B 1 229 ? 3.941 0.309 16.391 1 55.97 229 LEU B C 1
ATOM 3779 O O . LEU B 1 229 ? 3.51 0.424 15.242 1 55.97 229 LEU B O 1
ATOM 3783 N N . GLN B 1 230 ? 3.41 1.069 17.344 1 64.88 230 GLN B N 1
ATOM 3784 C CA . GLN B 1 230 ? 2.639 2.299 17.203 1 64.88 230 GLN B CA 1
ATOM 3785 C C . GLN B 1 230 ? 3.363 3.48 17.844 1 64.88 230 GLN B C 1
ATOM 3787 O O . GLN B 1 230 ? 4.305 3.295 18.625 1 64.88 230 GLN B O 1
ATOM 3792 N N . ILE B 1 231 ? 2.994 4.664 17.469 1 59.66 231 ILE B N 1
ATOM 3793 C CA . ILE B 1 231 ? 3.666 5.859 17.953 1 59.66 231 ILE B CA 1
ATOM 3794 C C . ILE B 1 231 ? 3.465 5.984 19.469 1 59.66 231 ILE B C 1
ATOM 3796 O O . ILE B 1 231 ? 4.277 6.602 20.156 1 59.66 231 ILE B O 1
ATOM 3800 N N . TYR B 1 232 ? 2.336 5.59 20 1 69.25 232 TYR B N 1
ATOM 3801 C CA . TYR B 1 232 ? 2.113 5.754 21.422 1 69.25 232 TYR B CA 1
ATOM 3802 C C . TYR B 1 232 ? 3.188 5.035 22.234 1 69.25 232 TYR B C 1
ATOM 3804 O O . TYR B 1 232 ? 3.389 5.328 23.422 1 69.25 232 TYR B O 1
ATOM 3812 N N . HIS B 1 233 ? 3.918 3.992 21.672 1 70.81 233 HIS B N 1
ATOM 3813 C CA . HIS B 1 233 ? 5.027 3.318 22.328 1 70.81 233 HIS B CA 1
ATOM 3814 C C . HIS B 1 233 ? 6.176 4.285 22.609 1 70.81 233 HIS B C 1
ATOM 3816 O O . HIS B 1 233 ? 7.078 3.98 23.391 1 70.81 233 HIS B O 1
ATOM 3822 N N . PHE B 1 234 ? 6.082 5.441 22.016 1 72.19 234 PHE B N 1
ATOM 3823 C CA . PHE B 1 234 ? 7.148 6.426 22.156 1 72.19 234 PHE B CA 1
ATOM 3824 C C . PHE B 1 234 ? 6.695 7.59 23.031 1 72.19 234 PHE B C 1
ATOM 3826 O O . PHE B 1 234 ? 7.422 8.57 23.188 1 72.19 234 PHE B O 1
ATOM 3833 N N . LYS B 1 235 ? 5.477 7.586 23.453 1 73.38 235 LYS B N 1
ATOM 3834 C CA . LYS B 1 235 ? 4.984 8.641 24.344 1 73.38 235 LYS B CA 1
ATOM 3835 C C . LYS B 1 235 ? 5.625 8.531 25.719 1 73.38 235 LYS B C 1
ATOM 3837 O O . LYS B 1 235 ? 5.844 7.434 26.234 1 73.38 235 LYS B O 1
ATOM 3842 N N . PHE B 1 236 ? 5.906 9.688 26.312 1 77.19 236 PHE B N 1
ATOM 3843 C CA . PHE B 1 236 ? 6.32 9.719 27.719 1 77.19 236 PHE B CA 1
ATOM 3844 C C . PHE B 1 236 ? 5.156 9.367 28.625 1 77.19 236 PHE B C 1
ATOM 3846 O O . PHE B 1 236 ? 4.004 9.695 28.328 1 77.19 236 PHE B O 1
ATOM 3853 N N . PRO B 1 237 ? 5.562 8.5 29.672 1 68.25 237 PRO B N 1
ATOM 3854 C CA . PRO B 1 237 ? 4.512 8.25 30.656 1 68.25 237 PRO B CA 1
ATOM 3855 C C . PRO B 1 237 ? 3.943 9.539 31.25 1 68.25 237 PRO B C 1
ATOM 3857 O O . PRO B 1 237 ? 4.672 10.523 31.406 1 68.25 237 PRO B O 1
ATOM 3860 N N . LYS B 1 238 ? 2.586 9.656 31.312 1 58.88 238 LYS B N 1
ATOM 3861 C CA . LYS B 1 238 ? 1.945 10.812 31.938 1 58.88 238 LYS B CA 1
ATOM 3862 C C . LYS B 1 238 ? 2.389 10.977 33.375 1 58.88 238 LYS B C 1
ATOM 3864 O O . LYS B 1 238 ? 2.625 9.984 34.094 1 58.88 238 LYS B O 1
#

Radius of gyration: 23.67 Å; Cα contacts (8 Å, |Δi|>4): 1002; chains: 2; bounding box: 55×80×67 Å

Organism: Vigna mungo (NCBI:txid3915)

Solvent-accessible surface area (backbone atoms only — not comparable to full-atom values): 25253 Å² total; per-residue (Å²): 133,82,75,74,82,61,58,76,70,84,77,55,54,67,54,77,80,67,41,73,45,74,37,44,68,75,67,71,41,58,83,91,67,52,55,65,64,55,50,50,52,49,51,50,50,50,49,48,30,30,46,63,42,8,37,36,33,38,30,58,77,78,72,62,61,66,61,53,50,50,53,52,51,52,45,60,73,65,58,72,73,23,48,29,38,37,38,44,43,38,35,36,45,34,79,47,62,85,56,21,53,68,37,44,56,44,62,48,68,36,37,36,34,44,31,40,63,48,82,73,46,40,41,29,35,38,37,66,90,78,62,49,60,31,35,48,68,62,55,86,84,35,38,37,40,37,34,5,41,47,41,13,41,35,49,56,61,57,30,38,46,28,44,31,30,28,39,42,39,57,81,44,65,33,48,37,38,40,34,41,40,31,64,29,56,84,39,71,47,36,42,43,69,89,71,46,44,94,92,38,60,76,46,43,50,72,43,43,44,29,60,49,55,36,48,35,42,38,30,65,65,49,88,53,72,53,62,48,68,55,72,74,82,38,41,54,85,131,133,84,74,75,84,61,55,77,71,83,76,54,51,67,55,77,81,68,43,74,43,73,38,44,68,75,65,70,40,58,83,91,65,54,55,64,63,55,52,52,53,49,51,49,51,52,50,49,30,30,48,63,44,8,37,34,32,39,31,59,78,78,72,61,63,67,62,53,51,49,52,51,51,53,46,58,74,64,58,72,72,22,48,29,36,38,38,44,44,40,34,35,46,34,79,46,64,86,55,20,53,66,36,45,59,45,62,50,69,36,38,37,34,44,31,38,64,48,83,72,45,39,41,29,37,40,38,65,91,78,61,48,60,31,35,49,68,62,56,87,84,35,37,35,40,36,35,5,40,46,41,12,41,35,48,55,60,58,30,38,46,28,45,31,32,28,41,41,39,58,80,46,64,33,47,36,38,39,35,41,40,32,63,28,58,83,39,71,46,36,40,43,69,88,71,46,46,93,93,39,61,78,46,44,49,73,42,42,46,29,60,50,54,34,47,34,41,38,31,66,64,48,86,51,71,55,64,48,68,56,71,72,80,37,41,55,85,130

Secondary structure (DSSP, 8-state):
---------S--EES-S--EEE-HHHHSS-GGG--HHHHHHHHHHHHHHHHHTSEEEEE-----HHHHHHHHHHHHHH--SS--EEEEEEE-----GGG-EEEEEE---SSEEEEEE-SS--EEEE-TTT--EEE----TT-EEEEE-HHHHHHTTTSS----EEEEPPSSS-EEEEEEEE---TT-EE---GGG-BTTB---B--EEHHHHHHHHHHHTT--S-PPPP-GGGGBPP-/------S--S--EES-S--EEE-HHHHSS-GGG--HHHHHHHHHHHHHHHHHTSEEEEE-----HHHHHHHHHHHHHH--SS--EEEEEEE-----GGG-EEEEEE---SSEEEEEE-SS--EEEE-TTT--EEEPPP-TT-EEEEE-HHHHHHTTTSS----EEEEPPSSS-EEEEEEEE---TT-EE---GGG-BTTB---B--EEHHHHHHHHHHHTT--S-PPPP-GGGGBPP-